Protein 5CYZ (pdb70)

GO terms:
  GO:0004674 protein serine/threonine kinase activity (F, IDA)
  GO:0004713 protein tyrosine kinase activity (F, IDA)
  GO:0000775 chromosome, centromeric region (C, IDA)
  GO:0000932 P-body (C, IDA)
  GO:0005634 nucleus (C, IDA)
  GO:0005794 Golgi apparatus (C, IDA)
  GO:0005816 spindle pole body (C, IDA)
  GO:0005886 plasma membrane (C, IDA)
  GO:0005934 cellular bud tip (C, IDA)
  GO:0005935 cellular bud neck (C, IDA)
  GO:0042274 ribosomal small subunit biogenesis (P, IDA)
  GO:0033551 monopolin complex (C, IDA)
  GO:0060628 regulation of ER to Golgi vesicle-mediated transport (P, IDA)
  GO:0002098 tRNA wobble uridine modification (P, IMP)
  GO:0004672 protein kinase activity (F, HDA)
  GO:0004674 protein serine/threonine kinase activity (F, IMP)
  GO:0005737 cytoplasm (C, HDA)
  GO:0005829 cytosol (C, HDA)
  GO:0005935 cellular bud neck (C, HDA)
  GO:0042273 ribosomal large subunit biogenesis (P, IMP)

Radius of gyration: 22.92 Å; Cα contacts (8 Å, |Δi|>4): 757; chains: 2; bounding box: 56×60×54 Å

InterPro domains:
  IPR000719 Protein kinase domain [PF00069] (10-231)
  IPR000719 Protein kinase domain [PS50011] (9-278)
  IPR000719 Protein kinase domain [SM00220] (9-288)
  IPR008271 Serine/threonine-protein kinase, active site [PS00108] (124-136)
  IPR011009 Protein kinase-like domain superfamily [SSF56112] (6-290)
  IPR017441 Protein kinase, ATP binding site [PS00107] (15-38)
  IPR050235 Casein kinase 1/Serine/threonine-protein kinase-like [PTHR11909] (13-409)

Foldseek 3Di:
DCFDDDPVWTFDADAADPQGGKTWTADPPPRAIKIKGKGFPPDPQHQPVVQLVLLCLLPPQFQRWHWPDWDDDVRITMTITADFAAFQVVVCVVLVQAFFLLQLLLVLLQVLSQLVSCVVSVKHQLAERRQWTQGPDVSRLHIHGDDSRVMFADPVPRHTDDWDADAQDYDLQLFDLCSLRRIDADSLGNQLSVLSVSLSNFPSGFPLPPDDDDPPVSSVSSSVNVPQQLLQRQFQAACLSSVSNVQSVDDRHGDPSVVNSVSSCLCVLCPDPPSQTPVNLLVVLVVVLVVLVVVVPPPVVSVSLVSCLVVVSRGQGTPPGRHHDDSVRSCSSVVSNPPDDDDDPSVVVVVVD/DDDDPVVVVLVVQQVVLQQPQQPDDDPLSDPVNVVPDDDCCCRQVNSQQADAVLQAGNCVVGSVSGVCVVPVPDDDDRPVPDDPDVDDDDDSVVRYDDD

Sequence (452 aa):
AMDLRVGRFRIGRIGSGSFGDIYHGTNLISGEEVAIRLESIRSRHPQLDYESRVYRYLSGGVGIPFIRWFGREGEYNAMVIDLLGPSLEDLFNYCHRRFSFKTVIMLALQMFCRIQYIHGRSFIHRDIPDNFLMGVGRRGSTVHVIDFGLSYRDFNTHRHIPYRENSLTGTARYASVNTHLGIEQSRRDDLESLGYVLIYFCKGSLPWQGLKATTKQKYDRIMEKLNVSVETLCSGLPLEFQEYMAYCNLKFDEPDYLFLARLFDLSILEYHNDHLFDWTMLRYTKAMVEKQRDLLIKSETFNILLAMKKFPTHFHYYNEDKHNPSPEEIQQTILNNNAASSLPEELLNALDKECLTRSNLKLQEKIFDRELNDIACDHCLCSTENRRDIKYSRLWFLFELEMSENWNENLRLSCYNYVYSAIDESWKMENILLKEQEHYEYFPIGQLLIPN

Organism: Saccharomyces cerevisiae (strain ATCC 204508 / S288c) (NCBI:txid559292)

Secondary structure (DSSP, 8-state):
----BS---EE---EE-SS-EEEEEE-TTT--EEEEEEEETT-SS--HHHHHHHHHHTTTSTTPPPEEEEEEETTEEEEEEE-EEEEHHHHHHHTTT---HHHHHHHHHHHHHHHHHHHHTT-------TTEEEESGGGTT-EEE---TT--B-TTT-PBPPP------S-GGG--HHHHTTPPP-HHHHHHHHHHHHHHHHHSS-TTTT---S---HHHHHH--TTS-HHHHTTTS-HHHHHHHHH----TT---HHHHHHH--------------HHHHHHHHHHHHHHHHHHH--HHHH---HHHHHSTTT--------S---TTT--HHHHHHH---S-HHHHHHHHT-/----HHHH--HHHHHHHHHH------TTTSHHHHHH-SSHHHHHTTGGG-BSSSSS-HIIIII---HHHH-TT-----GGGS---------GGGGB---

Solvent-accessible surface area: 21654 Å² total

Structure (mmCIF, N/CA/C/O backbone):
data_5CYZ
#
_entry.id   5CYZ
#
_cell.length_a   54.190
_cell.length_b   83.986
_cell.length_c   67.424
_cell.angle_alpha   90.00
_cell.angle_beta   108.53
_cell.angle_gamma   90.00
#
_symmetry.space_group_name_H-M   'P 1 21 1'
#
loop_
_entity.id
_entity.type
_entity.pdbx_description
1 polymer 'Casein kinase I homolog HRR25'
2 polymer 'Monopolin complex subunit MAM1'
3 non-polymer 'ZINC ION'
4 water water
#
loop_
_atom_site.group_PDB
_atom_site.id
_atom_site.type_symbol
_atom_site.label_atom_id
_atom_site.label_alt_id
_atom_site.label_comp_id
_atom_site.label_asym_id
_atom_site.label_entity_id
_atom_site.label_seq_id
_atom_site.pdbx_PDB_ins_code
_atom_site.Cartn_x
_atom_site.Cartn_y
_atom_site.Cartn_z
_atom_site.occupancy
_atom_site.B_iso_or_equiv
_atom_site.auth_seq_id
_atom_site.auth_comp_id
_atom_site.auth_asym_id
_atom_site.auth_atom_id
_atom_site.pdbx_PDB_model_num
ATOM 1 N N . ALA A 1 1 ? 144.838 -11.094 117.444 1.00 58.26 0 ALA A N 1
ATOM 2 C CA . ALA A 1 1 ? 144.631 -11.818 118.696 1.00 53.93 0 ALA A CA 1
ATOM 3 C C . ALA A 1 1 ? 143.985 -10.927 119.756 1.00 46.16 0 ALA A C 1
ATOM 4 O O . ALA A 1 1 ? 143.368 -11.420 120.705 1.00 49.10 0 ALA A O 1
ATOM 6 N N . MET A 1 2 ? 144.142 -9.616 119.589 1.00 44.05 1 MET A N 1
ATOM 7 C CA . MET A 1 2 ? 143.518 -8.638 120.470 1.00 41.23 1 MET A CA 1
ATOM 8 C C . MET A 1 2 ? 142.163 -8.221 119.915 1.00 39.14 1 MET A C 1
ATOM 9 O O . MET A 1 2 ? 141.472 -7.380 120.494 1.00 36.61 1 MET A O 1
ATOM 14 N N . ASP A 1 3 ? 141.790 -8.805 118.780 1.00 37.97 2 ASP A N 1
ATOM 15 C CA . ASP A 1 3 ? 140.508 -8.499 118.152 1.00 39.29 2 ASP A CA 1
ATOM 16 C C . ASP A 1 3 ? 139.599 -9.725 118.241 1.00 37.48 2 ASP A C 1
ATOM 17 O O . ASP A 1 3 ? 139.630 -10.597 117.375 1.00 37.81 2 ASP A O 1
ATOM 22 N N . LEU A 1 4 ? 138.808 -9.786 119.305 1.00 27.44 3 LEU A N 1
ATOM 23 C CA . LEU A 1 4 ? 137.924 -10.918 119.561 1.00 26.79 3 LEU A CA 1
ATOM 24 C C . LEU A 1 4 ? 136.475 -10.491 119.331 1.00 31.64 3 LEU A C 1
ATOM 25 O O . LEU A 1 4 ? 136.017 -9.480 119.872 1.00 32.57 3 LEU A O 1
ATOM 30 N N . ARG A 1 5 ? 135.757 -11.265 118.530 1.00 25.86 4 ARG A N 1
ATOM 31 C CA . ARG A 1 5 ? 134.437 -10.852 118.087 1.00 28.99 4 ARG A CA 1
ATOM 32 C C . ARG A 1 5 ? 133.361 -11.863 118.412 1.00 28.47 4 ARG A C 1
ATOM 33 O O . ARG A 1 5 ? 133.632 -13.051 118.597 1.00 27.36 4 ARG A O 1
ATOM 41 N N . VAL A 1 6 ? 132.135 -11.360 118.471 1.00 26.89 5 VAL A N 1
ATOM 42 C CA . VAL A 1 6 ? 130.948 -12.152 118.697 1.00 30.28 5 VAL A CA 1
ATOM 43 C C . VAL A 1 6 ? 129.939 -11.752 117.636 1.00 38.36 5 VAL A C 1
ATOM 44 O O . VAL A 1 6 ? 129.737 -10.551 117.391 1.00 28.46 5 VAL A O 1
ATOM 48 N N . GLY A 1 7 ? 129.333 -12.749 116.993 1.00 32.75 6 GLY A N 1
ATOM 49 C CA . GLY A 1 7 ? 128.300 -12.518 116.000 1.00 32.27 6 GLY A CA 1
ATOM 50 C C . GLY A 1 7 ? 128.823 -11.772 114.791 1.00 37.41 6 GLY A C 1
ATOM 51 O O . GLY A 1 7 ? 128.069 -11.094 114.094 1.00 45.73 6 GLY A O 1
ATOM 52 N N . ARG A 1 8 ? 130.130 -11.876 114.571 1.00 31.99 7 ARG A N 1
ATOM 53 C CA . ARG A 1 8 ? 130.833 -11.174 113.499 1.00 40.62 7 ARG A CA 1
ATOM 54 C C . ARG A 1 8 ? 130.678 -9.649 113.500 1.00 34.27 7 ARG A C 1
ATOM 55 O O . ARG A 1 8 ? 131.285 -8.970 112.686 1.00 42.50 7 ARG A O 1
ATOM 74 N N . PHE A 1 10 ? 130.301 -7.607 116.686 1.00 25.52 9 PHE A N 1
ATOM 75 C CA . PHE A 1 10 ? 130.634 -6.927 117.940 1.00 22.92 9 PHE A CA 1
ATOM 76 C C . PHE A 1 10 ? 132.026 -7.300 118.406 1.00 28.43 9 PHE A C 1
ATOM 77 O O . PHE A 1 10 ? 132.444 -8.444 118.266 1.00 27.04 9 PHE A O 1
ATOM 85 N N . ARG A 1 11 ? 132.741 -6.331 118.963 1.00 23.76 10 ARG A N 1
ATOM 86 C CA . ARG A 1 11 ? 134.098 -6.578 119.430 1.00 23.60 10 ARG A CA 1
ATOM 87 C C . ARG A 1 11 ? 134.148 -6.570 120.954 1.00 22.76 10 ARG A C 1
ATOM 88 O O . ARG A 1 11 ? 133.573 -5.695 121.594 1.00 22.63 10 ARG A O 1
ATOM 96 N N . ILE A 1 12 ? 134.815 -7.557 121.539 1.00 23.31 11 ILE A N 1
ATOM 97 C CA . ILE A 1 12 ? 134.882 -7.673 122.997 1.00 23.72 11 ILE A CA 1
ATOM 98 C C . ILE A 1 12 ? 135.938 -6.744 123.601 1.00 25.89 11 ILE A C 1
ATOM 99 O O . ILE A 1 12 ? 137.083 -6.736 123.172 1.00 23.70 11 ILE A O 1
ATOM 104 N N . GLY A 1 13 ? 135.534 -5.972 124.605 1.00 19.86 12 GLY A N 1
ATOM 105 C CA . GLY A 1 13 ? 136.453 -5.145 125.364 1.00 20.14 12 GLY A CA 1
ATOM 106 C C . GLY A 1 13 ? 136.549 -5.521 126.838 1.00 24.12 12 GLY A C 1
ATOM 107 O O . GLY A 1 13 ? 136.598 -6.700 127.199 1.00 25.99 12 GLY A O 1
ATOM 108 N N . ARG A 1 14 ? 136.577 -4.501 127.690 1.00 19.90 13 ARG A N 1
ATOM 109 C CA . ARG A 1 14 ? 136.794 -4.661 129.125 1.00 20.40 13 ARG A CA 1
ATOM 110 C C . ARG A 1 14 ? 135.733 -5.513 129.835 1.00 24.02 13 ARG A C 1
ATOM 111 O O . ARG A 1 14 ? 134.539 -5.313 129.643 1.00 21.85 13 ARG A O 1
ATOM 130 N N . ILE A 1 16 ? 133.306 -6.318 132.672 1.00 21.12 15 ILE A N 1
ATOM 131 C CA . ILE A 1 16 ? 132.618 -5.415 133.596 1.00 18.66 15 ILE A CA 1
ATOM 132 C C . ILE A 1 16 ? 131.851 -6.140 134.699 1.00 21.50 15 ILE A C 1
ATOM 133 O O . ILE A 1 16 ? 131.383 -5.525 135.646 1.00 25.60 15 ILE A O 1
ATOM 138 N N . GLY A 1 17 ? 131.763 -7.453 134.614 1.00 22.71 16 GLY A N 1
ATOM 139 C CA . GLY A 1 17 ? 131.128 -8.186 135.687 1.00 25.64 16 GLY A CA 1
ATOM 140 C C . GLY A 1 17 ? 131.282 -9.686 135.560 1.00 30.54 16 GLY A C 1
ATOM 141 O O . GLY A 1 17 ? 131.734 -10.201 134.532 1.00 24.15 16 GLY A O 1
ATOM 142 N N . SER A 1 18 ? 130.910 -10.390 136.622 1.00 41.84 17 SER A N 1
ATOM 143 C CA . SER A 1 18 ? 131.079 -11.839 136.679 1.00 51.08 17 SER A CA 1
ATOM 144 C C . SER A 1 18 ? 129.978 -12.462 137.509 1.00 57.15 17 SER A C 1
ATOM 145 O O . SER A 1 18 ? 129.930 -12.273 138.724 1.00 59.33 17 SER A O 1
ATOM 148 N N . GLY A 1 19 ? 129.086 -13.190 136.840 1.00 63.63 18 GLY A N 1
ATOM 149 C CA . GLY A 1 19 ? 127.975 -13.855 137.500 1.00 65.76 18 GLY A CA 1
ATOM 150 C C . GLY A 1 19 ? 128.151 -15.362 137.617 1.00 61.51 18 GLY A C 1
ATOM 151 O O . GLY A 1 19 ? 129.220 -15.907 137.314 1.00 65.43 18 GLY A O 1
ATOM 152 N N . SER A 1 20 ? 127.099 -16.041 138.065 1.00 68.08 19 SER A N 1
ATOM 153 C CA . SER A 1 20 ? 127.153 -17.489 138.233 1.00 64.96 19 SER A CA 1
ATOM 154 C C . SER A 1 20 ? 126.984 -18.182 136.882 1.00 51.76 19 SER A C 1
ATOM 155 O O . SER A 1 20 ? 127.366 -19.337 136.716 1.00 62.13 19 SER A O 1
ATOM 158 N N . PHE A 1 21 ? 126.419 -17.463 135.917 1.00 49.37 20 PHE A N 1
ATOM 159 C CA . PHE A 1 21 ? 126.327 -17.961 134.547 1.00 54.48 20 PHE A CA 1
ATOM 160 C C . PHE A 1 21 ? 127.666 -17.820 133.825 1.00 48.28 20 PHE A C 1
ATOM 161 O O . PHE A 1 21 ? 127.985 -18.596 132.929 1.00 52.64 20 PHE A O 1
ATOM 169 N N . GLY A 1 22 ? 128.442 -16.813 134.213 1.00 40.20 21 GLY A N 1
ATOM 170 C CA . GLY A 1 22 ? 129.668 -16.490 133.504 1.00 37.25 21 GLY A CA 1
ATOM 171 C C . GLY A 1 22 ? 129.967 -15.004 133.587 1.00 29.78 21 GLY A C 1
ATOM 172 O O . GLY A 1 22 ? 129.508 -14.335 134.508 1.00 35.47 21 GLY A O 1
ATOM 173 N N . ASP A 1 23 ? 130.726 -14.483 132.629 1.00 28.69 22 ASP A N 1
ATOM 174 C CA . ASP A 1 23 ? 131.242 -13.117 132.747 1.00 25.62 22 ASP A CA 1
ATOM 175 C C . ASP A 1 23 ? 130.548 -12.135 131.812 1.00 24.94 22 ASP A C 1
ATOM 176 O O . ASP A 1 23 ? 129.914 -12.526 130.837 1.00 21.14 22 ASP A O 1
ATOM 181 N N . ILE A 1 24 ? 130.695 -10.843 132.100 1.00 19.76 23 ILE A N 1
ATOM 182 C CA . ILE A 1 24 ? 130.048 -9.826 131.285 1.00 19.11 23 ILE A CA 1
ATOM 183 C C . ILE A 1 24 ? 131.124 -8.874 130.791 1.00 17.90 23 ILE A C 1
ATOM 184 O O . ILE A 1 24 ? 131.973 -8.463 131.568 1.00 18.62 23 ILE A O 1
ATOM 189 N N . TYR A 1 25 ? 131.103 -8.557 129.506 1.00 17.72 24 TYR A N 1
ATOM 190 C CA . TYR A 1 25 ? 132.107 -7.672 128.926 1.00 17.96 24 TYR A CA 1
ATOM 191 C C . TYR A 1 25 ? 131.485 -6.460 128.266 1.00 17.62 24 TYR A C 1
ATOM 192 O O . TYR A 1 25 ? 130.445 -6.550 127.632 1.00 19.10 24 TYR A O 1
ATOM 201 N N . HIS A 1 26 ? 132.165 -5.325 128.397 1.00 17.78 25 HIS A N 1
ATOM 202 C CA . HIS A 1 26 ? 131.900 -4.172 127.568 1.00 17.70 25 HIS A CA 1
ATOM 203 C C . HIS A 1 26 ? 132.243 -4.578 126.154 1.00 17.99 25 HIS A C 1
ATOM 204 O O . HIS A 1 26 ? 133.171 -5.353 125.950 1.00 22.86 25 HIS A O 1
ATOM 211 N N . GLY A 1 27 ? 131.495 -4.081 125.179 1.00 22.05 26 GLY A N 1
ATOM 212 C CA . GLY A 1 27 ? 131.833 -4.306 123.782 1.00 20.02 26 GLY A CA 1
ATOM 213 C C . GLY A 1 27 ? 131.368 -3.163 122.897 1.00 21.64 26 GLY A C 1
ATOM 214 O O . GLY A 1 27 ? 130.707 -2.233 123.363 1.00 20.53 26 GLY A O 1
ATOM 215 N N . THR A 1 28 ? 131.715 -3.227 121.616 1.00 19.93 27 THR A N 1
ATOM 216 C CA . THR A 1 28 ? 131.276 -2.216 120.665 1.00 27.69 27 THR A CA 1
ATOM 217 C C . THR A 1 28 ? 130.867 -2.847 119.347 1.00 21.34 27 THR A C 1
ATOM 218 O O . THR A 1 28 ? 131.459 -3.836 118.895 1.00 25.80 27 THR A O 1
ATOM 222 N N . ASN A 1 29 ? 129.834 -2.284 118.735 1.00 21.20 28 ASN A N 1
ATOM 223 C CA . ASN A 1 29 ? 129.482 -2.652 117.371 1.00 24.44 28 ASN A CA 1
ATOM 224 C C . ASN A 1 29 ? 130.603 -2.202 116.426 1.00 27.51 28 ASN A C 1
ATOM 225 O O . ASN A 1 29 ? 130.981 -1.032 116.423 1.00 27.69 28 ASN A O 1
ATOM 230 N N . LEU A 1 30 ? 131.125 -3.126 115.619 1.00 26.05 29 LEU A N 1
ATOM 231 C CA . LEU A 1 30 ? 132.292 -2.853 114.780 1.00 32.06 29 LEU A CA 1
ATOM 232 C C . LEU A 1 30 ? 132.037 -1.770 113.739 1.00 37.62 29 LEU A C 1
ATOM 233 O O . LEU A 1 30 ? 132.948 -1.035 113.367 1.00 38.47 29 LEU A O 1
ATOM 238 N N . ILE A 1 31 ? 130.798 -1.678 113.272 1.00 34.46 30 ILE A N 1
ATOM 239 C CA . ILE A 1 31 ? 130.451 -0.742 112.209 1.00 42.48 30 ILE A CA 1
ATOM 240 C C . ILE A 1 31 ? 130.040 0.633 112.738 1.00 42.41 30 ILE A C 1
ATOM 241 O O . ILE A 1 31 ? 130.500 1.658 112.243 1.00 44.35 30 ILE A O 1
ATOM 246 N N . SER A 1 32 ? 129.189 0.649 113.757 1.00 36.30 31 SER A N 1
ATOM 247 C CA . SER A 1 32 ? 128.600 1.889 114.250 1.00 34.57 31 SER A CA 1
ATOM 248 C C . SER A 1 32 ? 129.325 2.478 115.454 1.00 34.50 31 SER A C 1
ATOM 249 O O . SER A 1 32 ? 129.167 3.662 115.763 1.00 32.04 31 SER A O 1
ATOM 252 N N . GLY A 1 33 ? 130.107 1.654 116.145 1.00 26.03 32 GLY A N 1
ATOM 253 C CA . GLY A 1 33 ? 130.745 2.087 117.379 1.00 31.27 32 GLY A CA 1
ATOM 254 C C . GLY A 1 33 ? 129.788 2.099 118.563 1.00 27.32 32 GLY A C 1
ATOM 255 O O . GLY A 1 33 ? 130.137 2.530 119.672 1.00 26.38 32 GLY A O 1
ATOM 256 N N . GLU A 1 34 ? 128.566 1.634 118.347 1.00 22.93 33 GLU A N 1
ATOM 257 C CA . GLU A 1 34 ? 127.610 1.569 119.453 1.00 21.13 33 GLU A CA 1
ATOM 258 C C . GLU A 1 34 ? 128.096 0.640 120.557 1.00 21.33 33 GLU A C 1
ATOM 259 O O . GLU A 1 34 ? 128.609 -0.449 120.287 1.00 21.82 33 GLU A O 1
ATOM 265 N N . GLU A 1 35 ? 127.925 1.080 121.801 1.00 20.90 34 GLU A N 1
ATOM 266 C CA . GLU A 1 35 ? 128.362 0.320 122.959 1.00 19.79 34 GLU A CA 1
ATOM 267 C C . GLU A 1 35 ? 127.363 -0.765 123.335 1.00 19.58 34 GLU A C 1
ATOM 268 O O . GLU A 1 35 ? 126.160 -0.530 123.355 1.00 19.33 34 GLU A O 1
ATOM 274 N N . VAL A 1 36 ? 127.872 -1.947 123.644 1.00 19.24 35 VAL A N 1
ATOM 275 C CA . VAL A 1 36 ? 127.012 -3.065 124.052 1.00 18.74 35 VAL A CA 1
ATOM 276 C C . VAL A 1 36 ? 127.560 -3.746 125.290 1.00 18.62 35 VAL A C 1
ATOM 277 O O . VAL A 1 36 ? 128.698 -3.478 125.703 1.00 17.65 35 VAL A O 1
ATOM 281 N N . ALA A 1 37 ? 126.770 -4.657 125.866 1.00 16.68 36 ALA A N 1
ATOM 282 C CA . ALA A 1 37 ? 127.299 -5.570 126.876 1.00 19.13 36 ALA A CA 1
ATOM 283 C C . ALA A 1 37 ? 127.211 -6.984 126.321 1.00 21.60 36 ALA A C 1
ATOM 284 O O . ALA A 1 37 ? 126.230 -7.332 125.672 1.00 20.39 36 ALA A O 1
ATOM 286 N N . ILE A 1 38 ? 128.253 -7.774 126.543 1.00 17.24 37 ILE A N 1
ATOM 287 C CA . ILE A 1 38 ? 128.323 -9.129 125.982 1.00 17.77 37 ILE A CA 1
ATOM 288 C C . ILE A 1 38 ? 128.433 -10.109 127.120 1.00 20.29 37 ILE A C 1
ATOM 289 O O . ILE A 1 38 ? 129.382 -10.046 127.888 1.00 18.54 37 ILE A O 1
ATOM 294 N N . ARG A 1 39 ? 127.456 -11.012 127.227 1.00 17.08 38 ARG A N 1
ATOM 295 C CA . ARG A 1 39 ? 127.464 -12.021 128.269 1.00 18.26 38 ARG A CA 1
ATOM 296 C C . ARG A 1 39 ? 127.933 -13.332 127.653 1.00 20.57 38 ARG A C 1
ATOM 297 O O . ARG A 1 39 ? 127.440 -13.705 126.596 1.00 18.83 38 ARG A O 1
ATOM 305 N N . LEU A 1 40 ? 128.893 -13.988 128.305 1.00 18.48 39 LEU A N 1
ATOM 306 C CA . LEU A 1 40 ? 129.456 -15.252 127.829 1.00 19.26 39 LEU A CA 1
ATOM 307 C C . LEU A 1 40 ? 129.151 -16.374 128.805 1.00 25.61 39 LEU A C 1
ATOM 308 O O . LEU A 1 40 ? 129.367 -16.248 130.012 1.00 24.23 39 LEU A O 1
ATOM 313 N N . GLU A 1 41 ? 128.662 -17.490 128.279 1.00 21.40 40 GLU A N 1
ATOM 314 C CA . GLU A 1 41 ? 128.345 -18.624 129.123 1.00 20.69 40 GLU A CA 1
ATOM 315 C C . GLU A 1 41 ? 129.013 -19.864 128.532 1.00 21.75 40 GLU A C 1
ATOM 316 O O . GLU A 1 41 ? 128.779 -20.181 127.374 1.00 24.38 40 GLU A O 1
ATOM 322 N N . SER A 1 42 ? 129.864 -20.526 129.308 1.00 22.61 41 SER A N 1
ATOM 323 C CA . SER A 1 42 ? 130.540 -21.748 128.856 1.00 28.96 41 SER A CA 1
ATOM 324 C C . SER A 1 42 ? 129.515 -22.836 128.551 1.00 31.14 41 SER A C 1
ATOM 325 O O . SER A 1 42 ? 128.569 -22.997 129.310 1.00 24.17 41 SER A O 1
ATOM 328 N N . ILE A 1 43 ? 129.676 -23.579 127.453 1.00 27.72 42 ILE A N 1
ATOM 329 C CA . ILE A 1 43 ? 128.706 -24.643 127.179 1.00 34.25 42 ILE A CA 1
ATOM 330 C C . ILE A 1 43 ? 128.937 -25.813 128.118 1.00 33.62 42 ILE A C 1
ATOM 331 O O . ILE A 1 43 ? 128.173 -26.782 128.108 1.00 32.37 42 ILE A O 1
ATOM 336 N N . ARG A 1 44 ? 129.996 -25.730 128.917 1.00 27.06 43 ARG A N 1
ATOM 337 C CA . ARG A 1 44 ? 130.260 -26.749 129.926 1.00 34.32 43 ARG A CA 1
ATOM 338 C C . ARG A 1 44 ? 129.434 -26.551 131.201 1.00 27.86 43 ARG A C 1
ATOM 339 O O . ARG A 1 44 ? 129.432 -27.407 132.083 1.00 34.08 43 ARG A O 1
ATOM 347 N N . SER A 1 45 ? 128.723 -25.432 131.290 1.00 29.58 44 SER A N 1
ATOM 348 C CA . SER A 1 45 ? 127.907 -25.142 132.469 1.00 31.75 44 SER A CA 1
ATOM 349 C C . SER A 1 45 ? 126.840 -26.215 132.753 1.00 37.72 44 SER A C 1
ATOM 350 O O . SER A 1 45 ? 126.251 -26.779 131.828 1.00 34.79 44 SER A O 1
ATOM 353 N N . ARG A 1 46 ? 126.599 -26.495 134.033 1.00 34.50 45 ARG A N 1
ATOM 354 C CA . ARG A 1 46 ? 125.627 -27.514 134.429 1.00 35.90 45 ARG A CA 1
ATOM 355 C C . ARG A 1 46 ? 124.208 -26.968 134.419 1.00 27.61 45 ARG A C 1
ATOM 356 O O . ARG A 1 46 ? 123.242 -27.724 134.371 1.00 32.71 45 ARG A O 1
ATOM 364 N N . HIS A 1 47 ? 124.094 -25.649 134.491 1.00 27.02 46 HIS A N 1
ATOM 365 C CA . HIS A 1 47 ? 122.800 -24.989 134.501 1.00 33.75 46 HIS A CA 1
ATOM 366 C C . HIS A 1 47 ? 122.757 -23.871 133.460 1.00 34.41 46 HIS A C 1
ATOM 367 O O . HIS A 1 47 ? 122.684 -22.696 133.805 1.00 30.71 46 HIS A O 1
ATOM 374 N N . PRO A 1 48 ? 122.813 -24.235 132.169 1.00 28.56 47 PRO A N 1
ATOM 375 C CA . PRO A 1 48 ? 122.823 -23.196 131.132 1.00 25.33 47 PRO A CA 1
ATOM 376 C C . PRO A 1 48 ? 121.557 -22.364 131.168 1.00 23.92 47 PRO A C 1
ATOM 377 O O . PRO A 1 48 ? 120.466 -22.913 131.358 1.00 26.22 47 PRO A O 1
ATOM 381 N N . GLN A 1 49 ? 121.680 -21.057 130.996 1.00 21.47 48 GLN A N 1
ATOM 382 C CA . GLN A 1 49 ? 120.477 -20.246 131.039 1.00 26.40 48 GLN A CA 1
ATOM 383 C C . GLN A 1 49 ? 120.441 -19.150 129.983 1.00 24.52 48 GLN A C 1
ATOM 384 O O . GLN A 1 49 ? 119.380 -18.582 129.724 1.00 25.55 48 GLN A O 1
ATOM 390 N N . LEU A 1 50 ? 121.572 -18.865 129.344 1.00 21.12 49 LEU A N 1
ATOM 391 C CA . LEU A 1 50 ? 121.597 -17.732 128.417 1.00 18.85 49 LEU A CA 1
ATOM 392 C C . LEU A 1 50 ? 120.653 -17.909 127.209 1.00 19.14 49 LEU A C 1
ATOM 393 O O . LEU A 1 50 ? 120.015 -16.943 126.788 1.00 23.10 49 LEU A O 1
ATOM 398 N N . ASP A 1 51 ? 120.545 -19.126 126.666 1.00 19.31 50 ASP A N 1
ATOM 399 C CA . ASP A 1 51 ? 119.630 -19.376 125.540 1.00 19.57 50 ASP A CA 1
ATOM 400 C C . ASP A 1 51 ? 118.211 -19.031 125.996 1.00 24.70 50 ASP A C 1
ATOM 401 O O . ASP A 1 51 ? 117.538 -18.196 125.375 1.00 23.23 50 ASP A O 1
ATOM 406 N N . TYR A 1 52 ? 117.780 -19.630 127.107 1.00 20.68 51 TYR A N 1
ATOM 407 C CA . TYR A 1 52 ? 116.463 -19.312 127.679 1.00 23.47 51 TYR A CA 1
ATOM 408 C C . TYR A 1 52 ? 116.246 -17.810 127.906 1.00 20.35 51 TYR A C 1
ATOM 409 O O . TYR A 1 52 ? 115.205 -17.267 127.527 1.00 18.94 51 TYR A O 1
ATOM 418 N N . GLU A 1 53 ? 117.208 -17.143 128.541 1.00 19.57 52 GLU A N 1
ATOM 419 C CA . GLU A 1 53 ? 117.075 -15.703 128.799 1.00 20.79 52 GLU A CA 1
ATOM 420 C C . GLU A 1 53 ? 116.872 -14.916 127.524 1.00 17.31 52 GLU A C 1
ATOM 421 O O . GLU A 1 53 ? 116.049 -14.000 127.471 1.00 17.50 52 GLU A O 1
ATOM 427 N N . SER A 1 54 ? 117.632 -15.257 126.493 1.00 18.97 53 SER A N 1
ATOM 428 C CA . SER A 1 54 ? 117.596 -14.492 125.252 1.00 19.48 53 SER A CA 1
ATOM 429 C C . SER A 1 54 ? 116.205 -14.582 124.624 1.00 26.99 53 SER A C 1
ATOM 430 O O . SER A 1 54 ? 115.738 -13.636 124.002 1.00 25.52 53 SER A O 1
ATOM 433 N N . ARG A 1 55 ? 115.539 -15.717 124.803 1.00 18.19 54 ARG A N 1
ATOM 434 C CA . ARG A 1 55 ? 114.178 -15.878 124.271 1.00 18.61 54 ARG A CA 1
ATOM 435 C C . ARG A 1 55 ? 113.166 -15.097 125.092 1.00 18.35 54 ARG A C 1
ATOM 436 O O . ARG A 1 55 ? 112.193 -14.563 124.549 1.00 20.48 54 ARG A O 1
ATOM 444 N N . VAL A 1 56 ? 113.369 -15.047 126.405 1.00 18.44 55 VAL A N 1
ATOM 445 C CA . VAL A 1 56 ? 112.465 -14.267 127.243 1.00 17.92 55 VAL A CA 1
ATOM 446 C C . VAL A 1 56 ? 112.659 -12.770 126.979 1.00 21.88 55 VAL A C 1
ATOM 447 O O . VAL A 1 56 ? 111.687 -12.039 126.830 1.00 19.51 55 VAL A O 1
ATOM 451 N N . TYR A 1 57 ? 113.904 -12.324 126.895 1.00 19.41 56 TYR A N 1
ATOM 452 C CA . TYR A 1 57 ? 114.171 -10.941 126.510 1.00 20.27 56 TYR A CA 1
ATOM 453 C C . TYR A 1 57 ? 113.516 -10.582 125.178 1.00 21.66 56 TYR A C 1
ATOM 454 O O . TYR A 1 57 ? 112.894 -9.517 125.065 1.00 23.07 56 TYR A O 1
ATOM 463 N N . ARG A 1 58 ? 113.642 -11.463 124.176 1.00 18.03 57 ARG A N 1
ATOM 464 C CA . ARG A 1 58 ? 113.089 -11.157 122.858 1.00 18.14 57 ARG A CA 1
ATOM 465 C C . ARG A 1 58 ? 111.568 -11.117 122.934 1.00 22.29 57 ARG A C 1
ATOM 466 O O . ARG A 1 58 ? 110.918 -10.286 122.295 1.00 25.01 57 ARG A O 1
ATOM 474 N N . TYR A 1 59 ? 110.999 -12.009 123.728 1.00 20.70 58 TYR A N 1
ATOM 475 C CA . TYR A 1 59 ? 109.559 -12.029 123.907 1.00 19.11 58 TYR A CA 1
ATOM 476 C C . TYR A 1 59 ? 109.039 -10.739 124.566 1.00 20.92 58 TYR A C 1
ATOM 477 O O . TYR A 1 59 ? 107.947 -10.258 124.243 1.00 23.03 58 TYR A O 1
ATOM 486 N N . LEU A 1 60 ? 109.819 -10.199 125.500 1.00 18.39 59 LEU A N 1
ATOM 487 C CA . LEU A 1 60 ? 109.431 -9.013 126.268 1.00 18.35 59 LEU A CA 1
ATOM 488 C C . LEU A 1 60 ? 109.837 -7.713 125.599 1.00 24.84 59 LEU A C 1
ATOM 489 O O . LEU A 1 60 ? 109.653 -6.637 126.168 1.00 23.25 59 LEU A O 1
ATOM 494 N N . SER A 1 61 ? 110.410 -7.813 124.405 1.00 24.32 60 SER A N 1
ATOM 495 C CA . SER A 1 61 ? 111.041 -6.651 123.781 1.00 27.80 60 SER A CA 1
ATOM 496 C C . SER A 1 61 ? 110.017 -5.543 123.541 1.00 27.99 60 SER A C 1
ATOM 497 O O . SER A 1 61 ? 108.867 -5.811 123.208 1.00 29.91 60 SER A O 1
ATOM 500 N N . GLY A 1 62 ? 110.436 -4.297 123.708 1.00 42.83 61 GLY A N 1
ATOM 501 C CA . GLY A 1 62 ? 109.539 -3.183 123.462 1.00 42.51 61 GLY A CA 1
ATOM 502 C C . GLY A 1 62 ? 108.970 -2.575 124.729 1.00 41.60 61 GLY A C 1
ATOM 503 O O . GLY A 1 62 ? 108.482 -1.451 124.711 1.00 38.80 61 GLY A O 1
ATOM 504 N N . GLY A 1 63 ? 109.014 -3.320 125.829 1.00 29.71 62 GLY A N 1
ATOM 505 C CA . GLY A 1 63 ? 108.623 -2.765 127.111 1.00 23.46 62 GLY A CA 1
ATOM 506 C C . GLY A 1 63 ? 109.665 -1.748 127.536 1.00 25.19 62 GLY A C 1
ATOM 507 O O . GLY A 1 63 ? 110.858 -1.939 127.288 1.00 24.37 62 GLY A O 1
ATOM 508 N N . 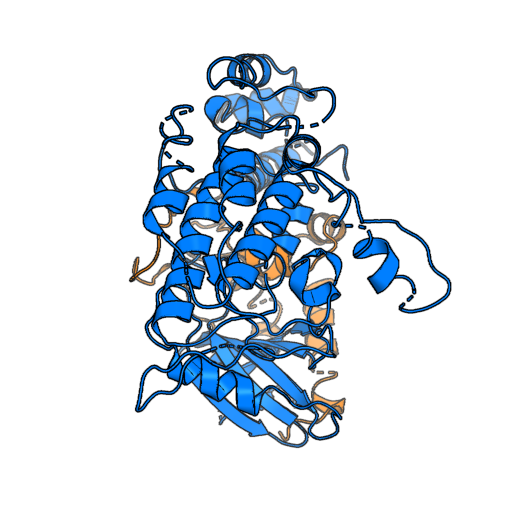VAL A 1 64 ? 109.206 -0.669 128.165 1.00 23.82 63 VAL A N 1
ATOM 509 C CA . VAL A 1 64 ? 110.091 0.331 128.735 1.00 24.35 63 VAL A CA 1
ATOM 510 C C . VAL A 1 64 ? 111.045 -0.341 129.718 1.00 21.82 63 VAL A C 1
ATOM 511 O O . VAL A 1 64 ? 110.606 -1.100 130.596 1.00 20.73 63 VAL A O 1
ATOM 515 N N . GLY A 1 65 ? 112.340 -0.091 129.556 1.00 20.53 64 GLY A N 1
ATOM 516 C CA . GLY A 1 65 ? 113.317 -0.596 130.506 1.00 22.69 64 GLY A CA 1
ATOM 517 C C . GLY A 1 65 ? 113.646 -2.072 130.361 1.00 27.78 64 GLY A C 1
ATOM 518 O O . GLY A 1 65 ? 114.289 -2.660 131.235 1.00 21.06 64 GLY A O 1
ATOM 519 N N . ILE A 1 66 ? 113.195 -2.680 129.267 1.00 23.48 65 ILE A N 1
ATOM 520 C CA . ILE A 1 66 ? 113.594 -4.045 128.942 1.00 20.51 65 ILE A CA 1
ATOM 521 C C . ILE A 1 66 ? 114.745 -3.961 127.962 1.00 25.23 65 ILE A C 1
ATOM 522 O O . ILE A 1 66 ? 114.599 -3.357 126.901 1.00 22.30 65 ILE A O 1
ATOM 527 N N . PRO A 1 67 ? 115.905 -4.530 128.325 1.00 22.98 66 PRO A N 1
ATOM 528 C CA . PRO A 1 67 ? 117.076 -4.461 127.448 1.00 28.47 66 PRO A CA 1
ATOM 529 C C . PRO A 1 67 ? 116.792 -5.121 126.114 1.00 21.55 66 PRO A C 1
ATOM 530 O O . PRO A 1 67 ? 116.124 -6.157 126.041 1.00 22.35 66 PRO A O 1
ATOM 534 N N . PHE A 1 68 ? 117.281 -4.499 125.052 1.00 22.23 67 PHE A N 1
ATOM 535 C CA . PHE A 1 68 ? 117.093 -5.046 123.718 1.00 26.45 67 PHE A CA 1
ATOM 536 C C . PHE A 1 68 ? 118.197 -6.047 123.391 1.00 25.74 67 PHE A C 1
ATOM 537 O O . PHE A 1 68 ? 119.375 -5.727 123.508 1.00 24.55 67 PHE A O 1
ATOM 545 N N . ILE A 1 69 ? 117.814 -7.252 122.984 1.00 22.36 68 ILE A N 1
ATOM 546 C CA . ILE A 1 69 ? 118.770 -8.264 122.533 1.00 24.71 68 ILE A CA 1
ATOM 547 C C . ILE A 1 69 ? 119.222 -7.973 121.126 1.00 30.15 68 ILE A C 1
ATOM 548 O O . ILE A 1 69 ? 118.389 -7.856 120.233 1.00 31.11 68 ILE A O 1
ATOM 553 N N . ARG A 1 70 ? 120.533 -7.882 120.918 1.00 21.56 69 ARG A N 1
ATOM 554 C CA . ARG A 1 70 ? 121.074 -7.631 119.590 1.00 21.76 69 ARG A CA 1
ATOM 555 C C . ARG A 1 70 ? 121.456 -8.934 118.908 1.00 23.29 69 ARG A C 1
ATOM 556 O O . ARG A 1 70 ? 121.384 -9.041 117.681 1.00 25.85 69 ARG A O 1
ATOM 564 N N . TRP A 1 71 ? 121.873 -9.918 119.703 1.00 26.01 70 TRP A N 1
ATOM 565 C CA . TRP A 1 71 ? 122.388 -11.172 119.154 1.00 28.16 70 TRP A CA 1
ATOM 566 C C . TRP A 1 71 ? 122.455 -12.269 120.213 1.00 25.26 70 TRP A C 1
ATOM 567 O O . TRP A 1 71 ? 122.695 -11.995 121.385 1.00 25.57 70 TRP A O 1
ATOM 578 N N . PHE A 1 72 ? 122.226 -13.510 119.796 1.00 20.98 71 PHE A N 1
ATOM 579 C CA . PHE A 1 72 ? 122.547 -14.648 120.635 1.00 19.15 71 PHE A CA 1
ATOM 580 C C . PHE A 1 72 ? 122.998 -15.801 119.757 1.00 24.72 71 PHE A C 1
ATOM 581 O O . PHE A 1 72 ? 122.399 -16.060 118.715 1.00 23.61 71 PHE A O 1
ATOM 589 N N . GLY A 1 73 ? 124.037 -16.501 120.192 1.00 20.77 72 GLY A N 1
ATOM 590 C CA . GLY A 1 73 ? 124.457 -17.714 119.503 1.00 21.39 72 GLY A CA 1
ATOM 591 C C . GLY A 1 73 ? 125.754 -18.257 120.068 1.00 26.10 72 GLY A C 1
ATOM 592 O O . GLY A 1 73 ? 126.285 -17.737 121.039 1.00 25.88 72 GLY A O 1
ATOM 593 N N . ARG A 1 74 ? 126.248 -19.328 119.464 1.00 27.51 73 ARG A N 1
ATOM 594 C CA . ARG A 1 74 ? 127.512 -19.935 119.869 1.00 28.48 73 ARG A CA 1
ATOM 595 C C . ARG A 1 74 ? 128.702 -19.194 119.292 1.00 33.63 73 ARG A C 1
ATOM 596 O O . ARG A 1 74 ? 128.688 -18.801 118.126 1.00 33.80 73 ARG A O 1
ATOM 604 N N . GLU A 1 75 ? 12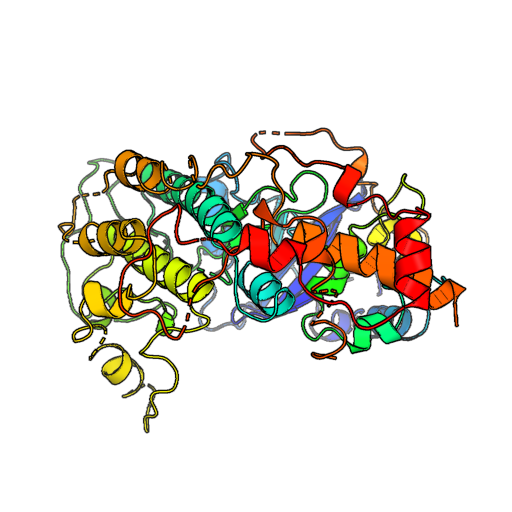9.734 -19.023 120.116 1.00 31.80 74 GLU A N 1
ATOM 605 C CA . GLU A 1 75 ? 131.034 -18.523 119.680 1.00 30.38 74 GLU A CA 1
ATOM 606 C C . GLU A 1 75 ? 132.094 -19.350 120.387 1.00 30.41 74 GLU A C 1
ATOM 607 O O . GLU A 1 75 ? 132.266 -19.223 121.598 1.00 26.41 74 GLU A O 1
ATOM 613 N N . GLY A 1 76 ? 132.780 -20.211 119.642 1.00 35.11 75 GLY A N 1
ATOM 614 C CA . GLY A 1 76 ? 133.765 -21.102 120.230 1.00 39.63 75 GLY A CA 1
ATOM 615 C C . GLY A 1 76 ? 133.138 -21.979 121.297 1.00 31.00 75 GLY A C 1
ATOM 616 O O . GLY A 1 76 ? 132.130 -22.625 121.057 1.00 38.14 75 GLY A O 1
ATOM 617 N N . GLU A 1 77 ? 133.725 -21.979 122.488 1.00 37.38 76 GLU A N 1
ATOM 618 C CA . GLU A 1 77 ? 133.205 -22.797 123.574 1.00 47.78 76 GLU A CA 1
ATOM 619 C C . GLU A 1 77 ? 132.183 -22.050 124.430 1.00 43.31 76 GLU A C 1
ATOM 620 O O . GLU A 1 77 ? 131.825 -22.512 125.511 1.00 34.05 76 GLU A O 1
ATOM 626 N N . TYR A 1 78 ? 131.715 -20.896 123.960 1.00 25.07 77 TYR A N 1
ATOM 627 C CA . TYR A 1 78 ? 130.732 -20.166 124.730 1.00 23.09 77 TYR A CA 1
ATOM 628 C C . TYR A 1 78 ? 129.423 -20.035 124.001 1.00 24.14 77 TYR A C 1
ATOM 629 O O . TYR A 1 78 ? 129.372 -20.148 122.781 1.00 29.44 77 TYR A O 1
ATOM 638 N N . ASN A 1 79 ? 128.375 -19.749 124.761 1.00 22.53 78 ASN A N 1
ATOM 639 C CA . ASN A 1 79 ? 127.209 -19.078 124.220 1.00 21.08 78 ASN A CA 1
ATOM 640 C C . ASN A 1 79 ? 127.331 -17.603 124.575 1.00 20.99 78 ASN A C 1
ATOM 641 O O . ASN A 1 79 ? 127.720 -17.276 125.694 1.00 21.08 78 ASN A O 1
ATOM 646 N N . ALA A 1 80 ? 127.008 -16.733 123.622 1.00 20.09 79 ALA A N 1
ATOM 647 C CA . ALA A 1 80 ? 127.144 -15.286 123.800 1.00 19.13 79 ALA A CA 1
ATOM 648 C C . ALA A 1 80 ? 125.807 -14.592 123.574 1.00 23.23 79 ALA A C 1
ATOM 649 O O . ALA A 1 80 ? 125.113 -14.898 122.614 1.00 23.75 79 ALA A O 1
ATOM 651 N N . MET A 1 81 ? 125.469 -13.650 124.456 1.00 20.21 80 MET A N 1
ATOM 652 C CA . MET A 1 81 ? 124.251 -12.854 124.341 1.00 17.41 80 MET A CA 1
ATOM 653 C C . MET A 1 81 ? 124.661 -11.383 124.374 1.00 18.52 80 MET A C 1
ATOM 654 O O . MET A 1 81 ? 125.302 -10.947 125.332 1.00 21.65 80 MET A O 1
ATOM 659 N N . VAL A 1 82 ? 124.310 -10.647 123.327 1.00 20.18 81 VAL A N 1
ATOM 660 C CA . VAL A 1 82 ? 124.687 -9.234 123.215 1.00 20.20 81 VAL A CA 1
ATOM 661 C C . VAL A 1 82 ? 123.463 -8.382 123.458 1.00 21.46 81 VAL A C 1
ATOM 662 O O . VAL A 1 82 ? 122.433 -8.559 122.803 1.00 19.81 81 VAL A O 1
ATOM 666 N N . ILE A 1 83 ? 123.565 -7.483 124.428 1.00 20.99 82 ILE A N 1
ATOM 667 C CA . ILE A 1 83 ? 122.467 -6.569 124.734 1.00 23.93 82 ILE A CA 1
ATOM 668 C C . ILE A 1 83 ? 122.974 -5.156 124.891 1.00 20.56 82 ILE A C 1
ATOM 669 O O . ILE A 1 83 ? 124.190 -4.918 124.901 1.00 19.98 82 ILE A O 1
ATOM 674 N N . ASP A 1 84 ? 122.023 -4.223 125.012 1.00 24.65 83 ASP A N 1
ATOM 675 C CA . ASP A 1 84 ? 122.286 -2.831 125.391 1.00 28.76 83 ASP A CA 1
ATOM 676 C C . ASP A 1 84 ? 123.319 -2.735 126.495 1.00 18.65 83 ASP A C 1
ATOM 677 O O . ASP A 1 84 ? 123.263 -3.502 127.464 1.00 25.62 83 ASP A O 1
ATOM 682 N N . LEU A 1 85 ? 124.273 -1.819 126.364 1.00 18.97 84 LEU A N 1
ATOM 683 C CA . LEU A 1 85 ? 125.138 -1.552 127.501 1.00 19.51 84 LEU A CA 1
ATOM 684 C C . LEU A 1 85 ? 124.310 -0.802 128.537 1.00 21.18 84 LEU A C 1
ATOM 685 O O . LEU A 1 85 ? 123.656 0.189 128.215 1.00 19.02 84 LEU A O 1
ATOM 690 N N . LEU A 1 86 ? 124.322 -1.294 129.764 1.00 17.38 85 LEU A N 1
ATOM 691 C CA . LEU A 1 86 ? 123.662 -0.629 130.876 1.00 16.69 85 LEU A CA 1
ATOM 692 C C . LEU A 1 86 ? 124.690 -0.097 131.878 1.00 21.33 85 LEU A C 1
ATOM 693 O O . LEU A 1 86 ? 125.876 -0.459 131.827 1.00 18.46 85 LEU A O 1
ATOM 698 N N . GLY A 1 87 ? 124.227 0.751 132.796 1.00 17.74 86 GLY A N 1
ATOM 699 C CA . GLY A 1 87 ? 125.080 1.266 133.848 1.00 17.08 86 GLY A CA 1
ATOM 700 C C . GLY A 1 87 ? 125.107 0.338 135.052 1.00 20.82 86 GLY A C 1
ATOM 701 O O . GLY A 1 87 ? 124.813 -0.854 134.936 1.00 20.64 86 GLY A O 1
ATOM 702 N N . PRO A 1 88 ? 125.449 0.886 136.228 1.00 20.81 87 PRO A N 1
ATOM 703 C CA . PRO A 1 88 ? 125.539 0.082 137.452 1.00 20.10 87 PRO A CA 1
ATOM 704 C C . PRO A 1 88 ? 124.166 -0.366 137.915 1.00 21.78 87 PRO A C 1
ATOM 705 O O . PRO A 1 88 ? 123.162 0.246 137.546 1.00 17.60 87 PRO A O 1
ATOM 709 N N . SER A 1 89 ? 124.135 -1.442 138.699 1.00 19.35 88 SER A N 1
ATOM 710 C CA . SER A 1 89 ? 122.897 -1.921 139.303 1.00 16.52 88 SER A CA 1
ATOM 711 C C . SER A 1 89 ? 122.540 -1.059 140.504 1.00 17.94 88 SER A C 1
ATOM 712 O O . SER A 1 89 ? 123.369 -0.291 140.980 1.00 15.72 88 SER A O 1
ATOM 715 N N . LEU A 1 90 ? 121.326 -1.223 141.018 1.00 17.42 89 LEU A N 1
ATOM 716 C CA . LEU A 1 90 ? 120.916 -0.500 142.220 1.00 18.64 89 LEU A CA 1
ATOM 717 C C . LEU A 1 90 ? 121.698 -0.964 143.446 1.00 20.94 89 LEU A C 1
ATOM 718 O O . LEU A 1 90 ? 121.882 -0.198 144.384 1.00 18.96 89 LEU A O 1
ATOM 723 N N . GLU A 1 91 ? 122.169 -2.212 143.454 1.00 18.60 90 GLU A N 1
ATOM 724 C CA . GLU A 1 91 ? 123.035 -2.612 144.559 1.00 17.40 90 GLU A CA 1
ATOM 725 C C . GLU A 1 91 ? 124.369 -1.858 144.438 1.00 21.03 90 GLU A C 1
ATOM 726 O O . GLU A 1 91 ? 124.915 -1.391 145.445 1.00 21.06 90 GLU A O 1
ATOM 732 N N . ASP A 1 92 ? 124.900 -1.742 143.220 1.00 18.41 91 ASP A N 1
ATOM 733 C CA . ASP A 1 92 ? 126.139 -0.974 143.018 1.00 18.25 91 ASP A CA 1
ATOM 734 C C . ASP A 1 92 ? 125.955 0.468 143.540 1.00 15.56 91 ASP A C 1
ATOM 735 O O . ASP A 1 92 ? 126.795 0.992 144.277 1.00 17.49 91 ASP A O 1
ATOM 740 N N . LEU A 1 93 ? 124.870 1.110 143.125 1.00 14.93 92 LEU A N 1
ATOM 741 C CA . LEU A 1 93 ? 124.646 2.513 143.495 1.00 18.78 92 LEU A CA 1
ATOM 742 C C . LEU A 1 93 ? 124.347 2.649 144.976 1.00 17.44 92 LEU A C 1
ATOM 743 O O . LEU A 1 93 ? 124.625 3.681 145.589 1.00 18.89 92 LEU A O 1
ATOM 748 N N . PHE A 1 94 ? 123.766 1.596 145.549 1.00 19.82 93 PHE A N 1
ATOM 749 C CA . PHE A 1 94 ? 123.532 1.542 146.994 1.00 19.85 93 PHE A CA 1
ATOM 750 C C . PHE A 1 94 ? 124.873 1.619 147.727 1.00 22.85 93 PHE A C 1
ATOM 751 O O . PHE A 1 94 ? 125.038 2.352 148.709 1.00 21.38 93 PHE A O 1
ATOM 759 N N . ASN A 1 95 ? 125.847 0.860 147.240 1.00 20.85 94 ASN A N 1
ATOM 760 C CA . ASN A 1 95 ? 127.183 0.912 147.825 1.00 18.11 94 ASN A CA 1
ATOM 761 C C . ASN A 1 95 ? 127.827 2.282 147.604 1.00 20.01 94 ASN A C 1
ATOM 762 O O . ASN A 1 95 ? 128.487 2.826 148.496 1.00 23.29 94 ASN A O 1
ATOM 767 N N . TYR A 1 96 ? 127.632 2.832 146.411 1.00 18.46 95 TYR A N 1
ATOM 768 C CA . TYR A 1 96 ? 128.157 4.170 146.092 1.00 22.77 95 TYR A CA 1
ATOM 769 C C . TYR A 1 96 ? 127.687 5.213 147.114 1.00 26.17 95 TYR A C 1
ATOM 770 O O . TYR A 1 96 ? 128.440 6.104 147.511 1.00 23.73 95 TYR A O 1
ATOM 779 N N . CYS A 1 97 ? 126.437 5.069 147.547 1.00 18.06 96 CYS A N 1
ATOM 780 C CA . CYS A 1 97 ? 125.790 6.008 148.457 1.00 20.48 96 CYS A CA 1
ATOM 781 C C . CYS A 1 97 ? 125.949 5.586 149.912 1.00 25.69 96 CYS A C 1
ATOM 782 O O . CYS A 1 97 ? 125.230 6.069 150.787 1.00 25.39 96 CYS A O 1
ATOM 785 N N . HIS A 1 98 ? 126.884 4.669 150.137 1.00 23.32 97 HIS A N 1
ATOM 786 C CA . HIS A 1 98 ? 127.167 4.077 151.445 1.00 23.64 97 HIS A CA 1
ATOM 787 C C . HIS A 1 98 ? 125.936 3.473 152.117 1.00 25.82 97 HIS A C 1
ATOM 788 O O . HIS A 1 98 ? 125.732 3.607 153.330 1.00 26.44 97 HIS A O 1
ATOM 795 N N . ARG A 1 99 ? 125.149 2.785 151.296 1.00 21.45 98 ARG A N 1
ATOM 796 C CA . ARG A 1 99 ? 124.132 1.836 151.737 1.00 25.37 98 ARG A CA 1
ATOM 797 C C . ARG A 1 99 ? 122.996 2.465 152.554 1.00 26.59 98 ARG A C 1
ATOM 798 O O . ARG A 1 99 ? 122.467 1.858 153.480 1.00 23.86 98 ARG A O 1
ATOM 806 N N . ARG A 1 100 ? 122.609 3.677 152.168 1.00 28.33 99 ARG A N 1
ATOM 807 C CA . ARG A 1 100 ? 121.317 4.257 152.549 1.00 26.24 99 ARG A CA 1
ATOM 808 C C . ARG A 1 100 ? 120.835 5.094 151.373 1.00 27.10 99 ARG A C 1
ATOM 809 O O . ARG A 1 100 ? 121.617 5.851 150.795 1.00 24.75 99 ARG A O 1
ATOM 817 N N . PHE A 1 101 ? 119.564 4.957 151.006 1.00 24.44 100 PHE A N 1
ATOM 818 C CA . PHE A 1 101 ? 118.965 5.828 150.007 1.00 22.93 100 PHE A CA 1
ATOM 819 C C . PHE A 1 101 ? 117.994 6.774 150.712 1.00 25.88 100 PHE A C 1
ATOM 820 O O . PHE A 1 101 ? 117.324 6.379 151.671 1.00 21.47 100 PHE A O 1
ATOM 828 N N . SER A 1 102 ? 117.905 8.007 150.228 1.00 20.97 101 SER A N 1
ATOM 829 C CA . SER A 1 102 ? 116.894 8.962 150.700 1.00 21.68 101 SER A CA 1
ATOM 830 C C . SER A 1 102 ? 115.471 8.492 150.348 1.00 20.77 101 SER A C 1
ATOM 831 O O . SER A 1 102 ? 115.292 7.661 149.470 1.00 22.77 101 SER A O 1
ATOM 834 N N . PHE A 1 103 ? 114.459 9.039 151.013 1.00 21.72 102 PHE A N 1
ATOM 835 C CA . PHE A 1 103 ? 113.083 8.710 150.642 1.00 22.39 102 PHE A CA 1
ATOM 836 C C . PHE A 1 103 ? 112.759 9.129 149.211 1.00 18.64 102 PHE A C 1
ATOM 837 O O . PHE A 1 103 ? 112.012 8.441 148.516 1.00 23.69 102 PHE A O 1
ATOM 845 N N . LYS A 1 104 ? 113.323 10.244 148.758 1.00 19.04 103 LYS A N 1
ATOM 846 C CA . LYS A 1 104 ? 113.025 10.726 147.405 1.00 19.85 103 LYS A CA 1
ATOM 847 C C . LYS A 1 104 ? 113.526 9.712 146.380 1.00 19.74 103 LYS A C 1
ATOM 848 O O . LYS A 1 104 ? 112.837 9.368 145.423 1.00 19.16 103 LYS A O 1
ATOM 854 N N . THR A 1 105 ? 114.734 9.227 146.591 1.00 19.32 104 THR A N 1
ATOM 855 C CA . THR A 1 105 ? 115.295 8.246 145.670 1.00 18.24 104 THR A CA 1
ATOM 856 C C . THR A 1 105 ? 114.565 6.902 145.745 1.00 20.53 104 THR A C 1
ATOM 857 O O . THR A 1 105 ? 114.288 6.282 144.719 1.00 18.42 104 THR A O 1
ATOM 861 N N . VAL A 1 106 ? 114.211 6.472 146.948 1.00 16.83 105 VAL A N 1
ATOM 862 C CA . VAL A 1 106 ? 113.465 5.225 147.093 1.00 17.48 105 VAL A CA 1
ATOM 863 C C . VAL A 1 106 ? 112.119 5.313 146.382 1.00 19.01 105 VAL A C 1
ATOM 864 O O . VAL A 1 106 ? 111.678 4.355 145.741 1.00 20.71 105 VAL A O 1
ATOM 868 N N . ILE A 1 107 ? 111.471 6.469 146.473 1.00 16.35 106 ILE A N 1
ATOM 869 C CA . ILE A 1 107 ? 110.180 6.645 145.814 1.00 18.79 106 ILE A CA 1
ATOM 870 C C . ILE A 1 107 ? 110.336 6.666 144.302 1.00 21.65 106 ILE A C 1
ATOM 871 O O . ILE A 1 107 ? 109.563 6.030 143.592 1.00 19.61 106 ILE A O 1
ATOM 876 N N . MET A 1 108 ? 111.337 7.407 143.819 1.00 16.75 107 MET A N 1
ATOM 877 C CA . MET A 1 108 ? 111.628 7.480 142.389 1.00 15.27 107 MET A CA 1
ATOM 878 C C . MET A 1 108 ? 111.860 6.082 141.833 1.00 20.64 107 MET A C 1
ATOM 879 O O . MET A 1 108 ? 111.330 5.720 140.781 1.00 18.84 107 MET A O 1
ATOM 884 N N . LEU A 1 109 ? 112.649 5.294 142.554 1.00 16.87 108 LEU A N 1
ATOM 885 C CA . LEU A 1 109 ? 112.944 3.940 142.121 1.00 15.29 108 LEU A CA 1
ATOM 886 C C . LEU A 1 109 ? 111.709 3.031 142.168 1.00 20.34 108 LEU A C 1
ATOM 887 O O . LEU A 1 109 ? 111.478 2.242 141.258 1.00 18.32 108 LEU A O 1
ATOM 892 N N . ALA A 1 110 ? 110.960 3.117 143.259 1.00 19.59 109 ALA A N 1
ATOM 893 C CA . ALA A 1 110 ? 109.750 2.302 143.441 1.00 17.25 109 ALA A CA 1
ATOM 894 C C . ALA A 1 110 ? 108.805 2.471 142.264 1.00 20.68 109 ALA A C 1
ATOM 895 O O . ALA A 1 110 ? 108.327 1.486 141.689 1.00 19.57 109 ALA A O 1
ATOM 897 N N . LEU A 1 111 ? 108.580 3.719 141.862 1.00 20.18 110 LEU A N 1
ATOM 898 C CA . LEU A 1 111 ? 107.617 3.992 140.805 1.00 20.91 110 LEU A CA 1
ATOM 899 C C . LEU A 1 111 ? 108.042 3.344 139.484 1.00 26.08 110 LEU A C 1
ATOM 900 O O . LEU A 1 111 ? 107.212 2.768 138.774 1.00 22.21 110 LEU A O 1
ATOM 905 N N . GLN A 1 112 ? 109.333 3.387 139.174 1.00 17.29 111 GLN A N 1
ATOM 906 C CA . GLN A 1 112 ? 109.792 2.781 137.926 1.00 15.79 111 GLN A CA 1
ATOM 907 C C . GLN A 1 112 ? 109.768 1.260 138.031 1.00 20.74 111 GLN A C 1
ATOM 908 O O . GLN A 1 112 ? 109.371 0.570 137.092 1.00 20.64 111 GLN A O 1
ATOM 914 N N . MET A 1 113 ? 110.188 0.751 139.182 1.00 18.84 112 MET A N 1
ATOM 915 C CA . MET A 1 113 ? 110.205 -0.691 139.406 1.00 19.59 112 MET A CA 1
ATOM 916 C C . MET A 1 113 ? 108.797 -1.285 139.336 1.00 24.58 112 MET A C 1
ATOM 917 O O . MET A 1 113 ? 108.618 -2.398 138.822 1.00 20.11 112 MET A O 1
ATOM 922 N N . PHE A 1 114 ? 107.798 -0.543 139.814 1.00 22.59 113 PHE A N 1
ATOM 923 C CA . PHE A 1 114 ? 106.406 -0.971 139.679 1.00 23.36 113 PHE A CA 1
ATOM 924 C C . PHE A 1 114 ? 106.043 -1.158 138.218 1.00 23.89 113 PHE A C 1
ATOM 925 O O . PHE A 1 114 ? 105.429 -2.168 137.847 1.00 20.41 113 PHE A O 1
ATOM 933 N N . CYS A 1 115 ? 106.403 -0.177 137.391 1.00 18.75 114 CYS A N 1
ATOM 934 C CA . CYS A 1 115 ? 106.047 -0.221 135.973 1.00 19.27 114 CYS A CA 1
ATOM 935 C C . CYS A 1 115 ? 106.700 -1.415 135.273 1.00 16.40 114 CYS A C 1
ATOM 936 O O . CYS A 1 115 ? 106.076 -2.047 134.430 1.00 18.08 114 CYS A O 1
ATOM 939 N N . ARG A 1 116 ? 107.949 -1.708 135.623 1.00 13.88 115 ARG A N 1
ATOM 940 C CA . ARG A 1 116 ? 108.661 -2.838 135.015 1.00 12.38 115 ARG A CA 1
ATOM 941 C C . ARG A 1 116 ? 107.982 -4.164 135.331 1.00 16.55 115 ARG A C 1
ATOM 942 O O . ARG A 1 116 ? 107.801 -5.017 134.456 1.00 20.06 115 ARG A O 1
ATOM 950 N N . ILE A 1 117 ? 107.675 -4.355 136.607 1.00 17.62 116 ILE A N 1
ATOM 951 C CA . ILE A 1 117 ? 107.026 -5.574 137.044 1.00 15.88 116 ILE A CA 1
ATOM 952 C C . ILE A 1 117 ? 105.619 -5.670 136.442 1.00 16.41 116 ILE A C 1
ATOM 953 O O . ILE A 1 117 ? 105.197 -6.749 135.982 1.00 20.47 116 ILE A O 1
ATOM 958 N N . GLN A 1 118 ? 104.902 -4.554 136.406 1.00 16.35 117 GLN A N 1
ATOM 959 C CA . GLN A 1 118 ? 103.564 -4.559 135.804 1.00 18.27 117 GLN A CA 1
ATOM 960 C C . GLN A 1 118 ? 103.617 -4.959 134.341 1.00 23.25 117 GLN A C 1
ATOM 961 O O . GLN A 1 118 ? 102.754 -5.710 133.857 1.00 20.75 117 GLN A O 1
ATOM 967 N N . TYR A 1 119 ? 104.638 -4.465 133.647 1.00 16.46 118 TYR A N 1
ATOM 968 C CA . TYR A 1 119 ? 104.815 -4.774 132.242 1.00 17.39 118 TYR A CA 1
ATOM 969 C C . TYR A 1 119 ? 105.088 -6.272 132.063 1.00 18.61 118 TYR A C 1
ATOM 970 O O . TYR A 1 119 ? 104.469 -6.926 131.220 1.00 17.65 118 TYR A O 1
ATOM 979 N N . ILE A 1 120 ? 106.026 -6.802 132.850 1.00 17.31 119 ILE A N 1
ATOM 980 C CA . ILE A 1 120 ? 106.405 -8.213 132.741 1.00 18.42 119 ILE A CA 1
ATOM 981 C C . ILE A 1 120 ? 105.173 -9.092 132.993 1.00 18.95 119 ILE A C 1
ATOM 982 O O . ILE A 1 120 ? 104.875 -10.010 132.226 1.00 18.01 119 ILE A O 1
ATOM 987 N N . HIS A 1 121 ? 104.431 -8.777 134.050 1.00 17.38 120 HIS A N 1
ATOM 988 C CA . HIS A 1 121 ? 103.213 -9.531 134.366 1.00 21.75 120 HIS A CA 1
ATOM 989 C C . HIS A 1 121 ? 102.182 -9.493 133.232 1.00 22.15 120 HIS A C 1
ATOM 990 O O . HIS A 1 121 ? 101.505 -10.483 132.965 1.00 19.80 120 HIS A O 1
ATOM 997 N N . GLY A 1 122 ? 102.073 -8.345 132.569 1.00 19.31 121 GLY A N 1
ATOM 998 C CA . GLY A 1 122 ? 101.108 -8.146 131.502 1.00 22.69 121 GLY A CA 1
ATOM 999 C C . GLY A 1 122 ? 101.477 -8.960 130.283 1.00 23.52 121 GLY A C 1
ATOM 1000 O O . GLY A 1 122 ? 100.640 -9.197 129.405 1.00 24.71 121 GLY A O 1
ATOM 1001 N N . ARG A 1 123 ? 102.729 -9.407 130.242 1.00 18.65 122 ARG A N 1
ATOM 1002 C CA . ARG A 1 123 ? 103.197 -10.302 129.187 1.00 16.52 122 ARG A CA 1
ATOM 1003 C C . ARG A 1 123 ? 103.143 -11.767 129.641 1.00 20.19 122 ARG A C 1
ATOM 1004 O O . ARG A 1 123 ? 103.742 -12.626 129.007 1.00 25.11 122 ARG A O 1
ATOM 1012 N N . SER A 1 124 ? 102.460 -12.021 130.758 1.00 25.28 123 SER A N 1
ATOM 1013 C CA . SER A 1 124 ? 102.225 -13.388 131.277 1.00 22.52 123 SER A CA 1
ATOM 1014 C C . SER A 1 124 ? 103.432 -14.030 131.974 1.00 24.74 123 SER A C 1
ATOM 1015 O O . SER A 1 124 ? 103.398 -15.219 132.281 1.00 23.22 123 SER A O 1
ATOM 1018 N N . PHE A 1 125 ? 104.478 -13.249 132.247 1.00 18.12 124 PHE A N 1
ATOM 1019 C CA . PHE A 1 125 ? 105.653 -13.737 132.991 1.00 17.73 124 PHE A CA 1
ATOM 1020 C C . PHE A 1 125 ? 105.686 -13.257 134.453 1.00 19.92 124 PHE A C 1
ATOM 1021 O O . PHE A 1 125 ? 105.187 -12.172 134.766 1.00 20.11 124 PHE A O 1
ATOM 1029 N N . ILE A 1 126 ? 106.258 -14.073 135.344 1.00 19.53 125 ILE A N 1
ATOM 1030 C CA . ILE A 1 126 ? 106.704 -13.567 136.634 1.00 23.32 125 ILE A CA 1
ATOM 1031 C C . ILE A 1 126 ? 108.226 -13.654 136.636 1.00 22.97 125 ILE A C 1
ATOM 1032 O O . ILE A 1 126 ? 108.791 -14.539 136.000 1.00 18.23 125 ILE A O 1
ATOM 1037 N N . HIS A 1 127 ? 108.886 -12.726 137.319 1.00 19.25 126 HIS A N 1
ATOM 1038 C CA . HIS A 1 127 ? 110.351 -12.638 137.265 1.00 19.86 126 HIS A CA 1
ATOM 1039 C C . HIS A 1 127 ? 111.033 -13.675 138.166 1.00 18.56 126 HIS A C 1
ATOM 1040 O O . HIS A 1 127 ? 111.953 -14.390 137.730 1.00 19.94 126 HIS A O 1
ATOM 1047 N N . ARG A 1 128 ? 110.574 -13.729 139.424 1.00 20.37 127 ARG A N 1
ATOM 1048 C CA . ARG A 1 128 ? 110.978 -14.698 140.450 1.00 17.91 127 ARG A CA 1
ATOM 1049 C C . ARG A 1 128 ? 112.401 -14.530 140.987 1.00 25.67 127 ARG A C 1
ATOM 1050 O O . ARG A 1 128 ? 112.909 -15.404 141.691 1.00 26.02 127 ARG A O 1
ATOM 1058 N N . ASP A 1 129 ? 113.048 -13.418 140.683 1.00 20.08 128 ASP A N 1
ATOM 1059 C CA . ASP A 1 129 ? 114.400 -13.183 141.208 1.00 22.06 128 ASP A CA 1
ATOM 1060 C C . ASP A 1 129 ? 114.569 -11.681 141.433 1.00 24.54 128 ASP A C 1
ATOM 1061 O O . ASP A 1 129 ? 115.544 -11.084 141.000 1.00 25.87 128 ASP A O 1
ATOM 1066 N N . ILE A 1 130 ? 113.590 -11.080 142.107 1.00 23.37 129 ILE A N 1
ATOM 1067 C CA . ILE A 1 130 ? 113.621 -9.643 142.380 1.00 23.53 129 ILE A CA 1
ATOM 1068 C C . ILE A 1 130 ? 114.669 -9.309 143.441 1.00 26.00 129 ILE A C 1
ATOM 1069 O O . ILE A 1 130 ? 114.592 -9.781 144.571 1.00 27.48 129 ILE A O 1
ATOM 1085 N N . PRO A 1 132 ? 118.046 -6.018 144.229 1.00 20.95 131 PRO A N 1
ATOM 1086 C CA . PRO A 1 132 ? 118.650 -4.763 143.741 1.00 22.31 131 PRO A CA 1
ATOM 1087 C C . PRO A 1 132 ? 119.627 -4.976 142.578 1.00 19.01 131 PRO A C 1
ATOM 1088 O O . PRO A 1 132 ? 119.790 -4.103 141.721 1.00 21.21 131 PRO A O 1
ATOM 1092 N N . ASP A 1 133 ? 120.266 -6.137 142.558 1.00 20.72 132 ASP A N 1
ATOM 1093 C CA . ASP A 1 133 ? 121.270 -6.475 141.556 1.00 16.93 132 ASP A CA 1
ATOM 1094 C C . ASP A 1 133 ? 120.701 -6.631 140.145 1.00 20.86 132 ASP A C 1
ATOM 1095 O O . ASP A 1 133 ? 121.431 -6.569 139.154 1.00 19.79 132 ASP A O 1
ATOM 1100 N N . ASN A 1 134 ? 119.395 -6.851 140.058 1.00 18.08 133 ASN A N 1
ATOM 1101 C CA . ASN A 1 134 ? 118.747 -7.103 138.770 1.00 14.53 133 ASN A CA 1
ATOM 1102 C C . ASN A 1 134 ? 117.995 -5.897 138.221 1.00 18.56 133 ASN A C 1
ATOM 1103 O O . ASN A 1 134 ? 117.211 -6.033 137.289 1.00 19.20 133 ASN A O 1
ATOM 1108 N N . PHE A 1 135 ? 118.257 -4.723 138.801 1.00 16.23 134 PHE A N 1
ATOM 1109 C CA . PHE A 1 135 ? 117.743 -3.459 138.290 1.00 18.98 134 PHE A CA 1
ATOM 1110 C C . PHE A 1 135 ? 118.935 -2.555 138.030 1.00 15.44 134 PHE A C 1
ATOM 1111 O O . PHE A 1 135 ? 119.758 -2.358 138.926 1.00 19.01 134 PHE A O 1
ATOM 1119 N N . LEU A 1 136 ? 119.053 -2.067 136.802 1.00 15.67 135 LEU A N 1
ATOM 1120 C CA . LEU A 1 136 ? 120.233 -1.286 136.395 1.00 16.80 135 LEU A CA 1
ATOM 1121 C C . LEU A 1 136 ? 119.808 0.013 135.746 1.00 15.96 135 LEU A C 1
ATOM 1122 O O . LEU A 1 136 ? 118.858 0.033 134.973 1.00 19.01 135 LEU A O 1
ATOM 1127 N N . MET A 1 137 ? 120.547 1.086 136.024 1.00 16.30 136 MET A N 1
ATOM 1128 C CA . MET A 1 137 ? 120.320 2.348 135.329 1.00 19.91 136 MET A CA 1
ATOM 1129 C C . MET A 1 137 ? 120.880 2.212 133.915 1.00 19.86 136 MET A C 1
ATOM 1130 O O . MET A 1 137 ? 121.750 1.394 133.674 1.00 17.39 136 MET A O 1
ATOM 1135 N N . GLY A 1 138 ? 120.405 3.017 132.973 1.00 15.06 137 GLY A N 1
ATOM 1136 C CA . GLY A 1 138 ? 120.984 2.983 131.633 1.00 17.87 137 GLY A CA 1
ATOM 1137 C C . GLY A 1 138 ? 122.270 3.803 131.592 1.00 17.31 137 GLY A C 1
ATOM 1138 O O . GLY A 1 138 ? 122.722 4.303 132.622 1.00 20.05 137 GLY A O 1
ATOM 1139 N N . VAL A 1 139 ? 122.863 3.939 130.411 1.00 14.77 138 VAL A N 1
ATOM 1140 C CA . VAL A 1 139 ? 123.964 4.892 130.242 1.00 16.01 138 VAL A CA 1
ATOM 1141 C C . VAL A 1 139 ? 123.546 6.010 129.295 1.00 16.97 138 VAL A C 1
ATOM 1142 O O . VAL A 1 139 ? 122.495 5.940 128.653 1.00 19.08 138 VAL A O 1
ATOM 1146 N N . GLY A 1 140 ? 124.373 7.044 129.199 1.00 16.31 139 GLY A N 1
ATOM 1147 C CA . GLY A 1 140 ? 124.027 8.179 128.367 1.00 21.03 139 GLY A CA 1
ATOM 1148 C C . GLY A 1 140 ? 122.689 8.750 128.805 1.00 16.72 139 GLY A C 1
ATOM 1149 O O . GLY A 1 140 ? 122.381 8.798 129.996 1.00 17.07 139 GLY A O 1
ATOM 1150 N N . ARG A 1 141 ? 121.894 9.175 127.833 1.00 17.15 140 ARG A N 1
ATOM 1151 C CA . ARG A 1 141 ? 120.587 9.756 128.123 1.00 20.89 140 ARG A CA 1
ATOM 1152 C C . ARG A 1 141 ? 119.548 8.690 128.518 1.00 17.47 140 ARG A C 1
ATOM 1153 O O . ARG A 1 141 ? 118.376 9.010 128.755 1.00 18.86 140 ARG A O 1
ATOM 1161 N N . ARG A 1 142 ? 119.972 7.429 128.618 1.00 16.26 141 ARG A N 1
ATOM 1162 C CA . ARG A 1 142 ? 119.109 6.430 129.227 1.00 14.92 141 ARG A CA 1
ATOM 1163 C C . ARG A 1 142 ? 119.381 6.309 130.718 1.00 16.44 141 ARG A C 1
ATOM 1164 O O . ARG A 1 142 ? 118.821 5.444 131.399 1.00 17.26 141 ARG A O 1
ATOM 1172 N N . GLY A 1 143 ? 120.254 7.176 131.221 1.00 16.75 142 GLY A N 1
ATOM 1173 C CA . GLY A 1 143 ? 120.711 7.088 132.597 1.00 15.89 142 GLY A CA 1
ATOM 1174 C C . GLY A 1 143 ? 119.699 7.386 133.688 1.00 18.67 142 GLY A C 1
ATOM 1175 O O . GLY A 1 143 ? 119.977 7.113 134.854 1.00 18.38 142 GLY A O 1
ATOM 1176 N N . SER A 1 144 ? 118.550 7.960 133.328 1.00 14.44 143 SER A N 1
ATOM 1177 C CA . SER A 1 144 ? 117.476 8.189 134.297 1.00 17.73 143 SER A CA 1
ATOM 1178 C C . SER A 1 144 ? 116.524 7.009 134.398 1.00 19.71 143 SER A C 1
ATOM 1179 O O . SER A 1 144 ? 115.636 7.004 135.241 1.00 17.60 143 SER A O 1
ATOM 1182 N N . THR A 1 145 ? 116.721 6.011 133.543 1.00 15.58 144 THR A N 1
ATOM 1183 C CA . THR A 1 145 ? 115.731 4.938 133.390 1.00 16.44 144 THR A CA 1
ATOM 1184 C C . THR A 1 145 ? 116.203 3.636 134.051 1.00 21.00 144 THR A C 1
ATOM 1185 O O . THR A 1 145 ? 117.292 3.152 133.771 1.00 16.96 144 THR A O 1
ATOM 1189 N N . VAL A 1 146 ? 115.379 3.097 134.947 1.00 16.08 145 VAL A N 1
ATOM 1190 C CA . VAL A 1 146 ? 115.615 1.777 135.547 1.00 14.81 145 VAL A CA 1
ATOM 1191 C C . VAL A 1 146 ? 115.300 0.677 134.549 1.00 13.03 145 VAL A C 1
ATOM 1192 O O . VAL A 1 146 ? 114.218 0.664 133.973 1.00 17.89 145 VAL A O 1
ATOM 1196 N N . HIS A 1 147 ? 116.238 -0.253 134.367 1.00 14.81 146 HIS A N 1
ATOM 1197 C CA . HIS A 1 147 ? 116.039 -1.426 133.512 1.00 15.00 146 HIS A CA 1
ATOM 1198 C C . HIS A 1 147 ? 115.985 -2.679 134.385 1.00 17.55 146 HIS A C 1
ATOM 1199 O O . HIS A 1 147 ? 116.584 -2.705 135.458 1.00 17.46 146 HIS A O 1
ATOM 1206 N N . VAL A 1 148 ? 115.307 -3.723 133.915 1.00 15.92 147 VAL A N 1
ATOM 1207 C CA . VAL A 1 148 ? 115.308 -4.981 134.654 1.00 17.17 147 VAL A CA 1
ATOM 1208 C C . VAL A 1 148 ? 116.052 -6.032 133.828 1.00 19.68 147 VAL A C 1
ATOM 1209 O O . VAL A 1 148 ? 115.927 -6.067 132.594 1.00 21.16 147 VAL A O 1
ATOM 1213 N N . ILE A 1 149 ? 116.874 -6.836 134.503 1.00 14.98 148 ILE A N 1
ATOM 1214 C CA . ILE A 1 149 ? 117.640 -7.911 133.857 1.00 17.50 148 ILE A CA 1
ATOM 1215 C C . ILE A 1 149 ? 117.448 -9.246 134.570 1.00 18.91 148 ILE A C 1
ATOM 1216 O O . ILE A 1 149 ? 116.754 -9.324 135.586 1.00 19.65 148 ILE A O 1
ATOM 1221 N N . ASP A 1 150 ? 118.111 -10.272 134.026 1.00 19.42 149 ASP A N 1
ATOM 1222 C CA . ASP A 1 150 ? 118.221 -11.617 134.596 1.00 24.13 149 ASP A CA 1
ATOM 1223 C C . ASP A 1 150 ? 116.888 -12.350 134.639 1.00 22.43 149 ASP A C 1
ATOM 1224 O O . ASP A 1 150 ? 116.249 -12.448 135.686 1.00 21.69 149 ASP A O 1
ATOM 1229 N N . PHE A 1 151 ? 116.502 -12.897 133.500 1.00 23.36 150 PHE A N 1
ATOM 1230 C CA . PHE A 1 151 ? 115.235 -13.621 133.400 1.00 19.98 150 PHE A CA 1
ATOM 1231 C C . PHE A 1 151 ? 115.445 -15.123 133.482 1.00 22.66 150 PHE A C 1
ATOM 1232 O O . PHE A 1 151 ? 114.575 -15.909 133.084 1.00 20.68 150 PHE A O 1
ATOM 1240 N N . GLY A 1 152 ? 116.598 -15.514 134.022 1.00 18.37 151 GLY A N 1
ATOM 1241 C CA . GLY A 1 152 ? 116.940 -16.930 134.102 1.00 17.86 151 GLY A CA 1
ATOM 1242 C C . GLY A 1 152 ? 115.949 -17.777 134.898 1.00 23.66 151 GLY A C 1
ATOM 1243 O O . GLY A 1 152 ? 115.766 -18.964 134.613 1.00 22.26 151 GLY A O 1
ATOM 1244 N N . LEU A 1 153 ? 115.326 -17.184 135.915 1.00 18.32 152 LEU A N 1
ATOM 1245 C CA . LEU A 1 153 ? 114.355 -17.914 136.736 1.00 23.63 152 LEU A CA 1
ATOM 1246 C C . LEU A 1 153 ? 112.905 -17.549 136.400 1.00 24.91 152 LEU A C 1
ATOM 1247 O O . LEU A 1 153 ? 111.967 -18.053 137.026 1.00 20.87 152 LEU A O 1
ATOM 1252 N N . SER A 1 154 ? 112.721 -16.667 135.420 1.00 18.49 153 SER A N 1
ATOM 1253 C CA . SER A 1 154 ? 111.376 -16.213 135.067 1.00 15.65 153 SER A CA 1
ATOM 1254 C C . SER A 1 154 ? 110.575 -17.381 134.482 1.00 19.79 153 SER A C 1
ATOM 1255 O O . SER A 1 154 ? 111.142 -18.335 133.949 1.00 22.77 153 SER A O 1
ATOM 1280 N N . TYR A 1 157 ? 103.085 -17.429 134.144 1.00 20.70 156 TYR A N 1
ATOM 1281 C CA . TYR A 1 157 ? 102.160 -17.764 135.221 1.00 22.48 156 TYR A CA 1
ATOM 1282 C C . TYR A 1 157 ? 100.757 -18.049 134.696 1.00 28.53 156 TYR A C 1
ATOM 1283 O O . TYR A 1 157 ? 99.841 -18.323 135.474 1.00 25.95 156 TYR A O 1
ATOM 1292 N N . ARG A 1 158 ? 100.581 -17.988 133.381 1.00 26.89 157 ARG A N 1
ATOM 1293 C CA . ARG A 1 158 ? 99.274 -18.295 132.812 1.00 26.18 157 ARG A CA 1
ATOM 1294 C C . ARG A 1 158 ? 99.397 -18.860 131.403 1.00 29.90 157 ARG A C 1
ATOM 1295 O O . ARG A 1 158 ? 100.318 -18.504 130.656 1.00 30.85 157 ARG A O 1
ATOM 1303 N N . ASP A 1 159 ? 98.468 -19.753 131.062 1.00 25.77 158 ASP A N 1
ATOM 1304 C CA . ASP A 1 159 ? 98.460 -20.438 129.772 1.00 28.95 158 ASP A CA 1
ATOM 1305 C C . ASP A 1 159 ? 98.029 -19.479 128.674 1.00 42.53 158 ASP A C 1
ATOM 1306 O O . ASP A 1 159 ? 97.031 -18.779 128.826 1.00 35.13 158 ASP A O 1
ATOM 1311 N N . PHE A 1 160 ? 98.753 -19.465 127.559 1.00 32.48 159 PHE A N 1
ATOM 1312 C CA . PHE A 1 160 ? 98.437 -18.538 126.474 1.00 38.30 159 PHE A CA 1
ATOM 1313 C C . PHE A 1 160 ? 97.022 -18.746 125.915 1.00 43.20 159 PHE A C 1
ATOM 1314 O O . PHE A 1 160 ? 96.248 -17.794 125.798 1.00 40.30 159 PHE A O 1
ATOM 1322 N N . ASN A 1 161 ? 96.689 -19.987 125.576 1.00 35.28 160 ASN A N 1
ATOM 1323 C CA . ASN A 1 161 ? 95.416 -20.278 124.923 1.00 46.48 160 ASN A CA 1
ATOM 1324 C C . ASN A 1 161 ? 94.198 -19.949 125.785 1.00 59.58 160 ASN A C 1
ATOM 1325 O O . ASN A 1 161 ? 93.214 -19.401 125.291 1.00 58.53 160 ASN A O 1
ATOM 1330 N N . THR A 1 162 ? 94.273 -20.270 127.072 1.00 57.50 161 THR A N 1
ATOM 1331 C CA . THR A 1 162 ? 93.116 -20.169 127.956 1.00 52.64 161 THR A CA 1
ATOM 1332 C C . THR A 1 162 ? 93.189 -19.019 128.956 1.00 54.77 161 THR A C 1
ATOM 1333 O O . THR A 1 162 ? 92.191 -18.670 129.579 1.00 61.70 161 THR A O 1
ATOM 1337 N N . HIS A 1 163 ? 94.378 -18.451 129.116 1.00 41.40 162 HIS A N 1
ATOM 1338 C CA . HIS A 1 163 ? 94.673 -17.502 130.191 1.00 34.11 162 HIS A CA 1
ATOM 1339 C C . HIS A 1 163 ? 94.419 -18.106 131.571 1.00 39.60 162 HIS A C 1
ATOM 1340 O O . HIS A 1 163 ? 94.291 -17.388 132.561 1.00 36.72 162 HIS A O 1
ATOM 1347 N N . ARG A 1 164 ? 94.363 -19.431 131.644 1.00 34.36 163 ARG A N 1
ATOM 1348 C CA . ARG A 1 164 ? 94.239 -20.084 132.933 1.00 28.10 163 ARG A CA 1
ATOM 1349 C C . ARG A 1 164 ? 95.527 -19.899 133.728 1.00 24.54 163 ARG A C 1
ATOM 1350 O O . ARG A 1 164 ? 96.614 -20.191 133.236 1.00 25.64 163 ARG A O 1
ATOM 1358 N N . HIS A 1 165 ? 95.387 -19.420 134.959 1.00 29.77 164 HIS A N 1
ATOM 1359 C CA . HIS A 1 165 ? 96.510 -19.252 135.871 1.00 28.01 164 HIS A CA 1
ATOM 1360 C C . HIS A 1 165 ? 97.137 -20.616 136.173 1.00 24.15 164 HIS A C 1
ATOM 1361 O O . HIS A 1 165 ? 96.422 -21.632 136.237 1.00 26.86 164 HIS A O 1
ATOM 1368 N N . ILE A 1 166 ? 98.452 -20.656 136.371 1.00 23.40 165 ILE A N 1
ATOM 1369 C CA . ILE A 1 166 ? 99.102 -21.914 136.767 1.00 25.98 165 ILE A CA 1
ATOM 1370 C C . ILE A 1 166 ? 98.483 -22.427 138.059 1.00 30.93 165 ILE A C 1
ATOM 1371 O O . ILE A 1 166 ? 98.079 -21.638 138.916 1.00 29.11 165 ILE A O 1
ATOM 1376 N N . PRO A 1 167 ? 98.405 -23.754 138.204 1.00 32.63 166 PRO A N 1
ATOM 1377 C CA . PRO A 1 167 ? 97.773 -24.321 139.402 1.00 37.47 166 PRO A CA 1
ATOM 1378 C C . PRO A 1 167 ? 98.574 -24.056 140.679 1.00 29.39 166 PRO A C 1
ATOM 1379 O O . PRO A 1 167 ? 99.782 -23.899 140.638 1.00 30.54 166 PRO A O 1
ATOM 1383 N N . TYR A 1 168 ? 97.878 -23.981 141.802 1.00 34.87 167 TYR A N 1
ATOM 1384 C CA . TYR A 1 168 ? 98.520 -23.857 143.097 1.00 37.24 167 TYR A CA 1
ATOM 1385 C C . TYR A 1 168 ? 99.220 -25.172 143.399 1.00 40.80 167 TYR A C 1
ATOM 1386 O O . TYR A 1 168 ? 98.599 -26.228 143.387 1.00 42.06 167 TYR A O 1
ATOM 1395 N N . ARG A 1 169 ? 100.519 -25.096 143.648 1.00 38.51 168 ARG A N 1
ATOM 1396 C CA . ARG A 1 169 ? 101.344 -26.277 143.857 1.00 49.52 168 ARG A CA 1
ATOM 1397 C C . ARG A 1 169 ? 102.290 -26.031 145.007 1.00 51.81 168 ARG A C 1
ATOM 1398 O O . ARG A 1 169 ? 102.654 -24.884 145.275 1.00 44.08 168 ARG A O 1
ATOM 1406 N N . GLU A 1 170 ? 102.722 -27.104 145.658 1.00 47.77 169 GLU A N 1
ATOM 1407 C CA . GLU A 1 170 ? 103.635 -26.984 146.785 1.00 57.56 169 GLU A CA 1
ATOM 1408 C C . GLU A 1 170 ? 104.899 -2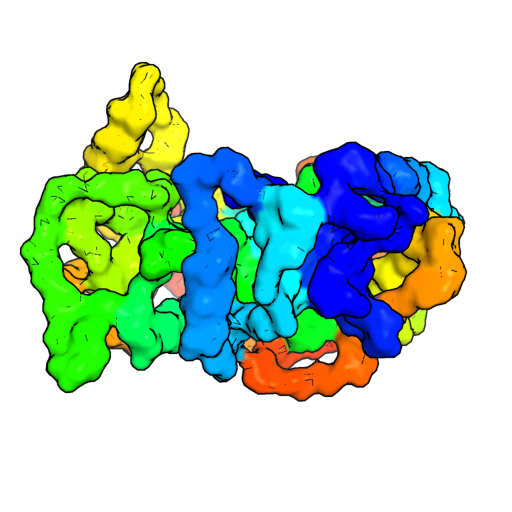7.810 146.558 1.00 67.15 169 GLU A C 1
ATOM 1409 O O . GLU A 1 170 ? 105.140 -28.293 145.451 1.00 74.18 169 GLU A O 1
ATOM 1415 N N . ASN A 1 171 ? 105.706 -27.944 147.609 1.00 74.99 170 ASN A N 1
ATOM 1416 C CA . ASN A 1 171 ? 106.986 -28.656 147.560 1.00 79.15 170 ASN A CA 1
ATOM 1417 C C . ASN A 1 171 ? 108.001 -28.056 146.580 1.00 82.04 170 ASN A C 1
ATOM 1418 O O . ASN A 1 171 ? 108.972 -28.718 146.212 1.00 85.98 170 ASN A O 1
ATOM 1434 N N . SER A 1 173 ? 111.085 -25.732 145.244 1.00 87.14 172 SER A N 1
ATOM 1435 C CA . SER A 1 173 ? 112.361 -25.351 145.837 1.00 80.77 172 SER A CA 1
ATOM 1436 C C . SER A 1 173 ? 112.604 -23.841 145.752 1.00 82.54 172 SER A C 1
ATOM 1437 O O . SER A 1 173 ? 112.148 -23.179 144.817 1.00 82.87 172 SER A O 1
ATOM 1440 N N . LEU A 1 174 ? 113.321 -23.305 146.738 1.00 82.61 173 LEU A N 1
ATOM 1441 C CA . LEU A 1 174 ? 113.682 -21.886 146.757 1.00 80.80 173 LEU A CA 1
ATOM 1442 C C . LEU A 1 174 ? 114.812 -21.632 145.767 1.00 77.33 173 LEU A C 1
ATOM 1443 O O . LEU A 1 174 ? 115.965 -21.987 146.022 1.00 86.12 173 LEU A O 1
ATOM 1448 N N . THR A 1 175 ? 114.480 -21.005 144.644 1.00 68.82 174 THR A N 1
ATOM 1449 C CA . THR A 1 175 ? 115.407 -20.940 143.521 1.00 69.00 174 THR A CA 1
ATOM 1450 C C . THR A 1 175 ? 116.106 -19.572 143.378 1.00 69.50 174 THR A C 1
ATOM 1451 O O . THR A 1 175 ? 117.180 -19.486 142.775 1.00 63.88 174 THR A O 1
ATOM 1455 N N . GLY A 1 176 ? 115.524 -18.521 143.958 1.00 63.52 175 GLY A N 1
ATOM 1456 C CA . GLY A 1 176 ? 116.102 -17.185 143.886 1.00 61.55 175 GLY A CA 1
ATOM 1457 C C . GLY A 1 176 ? 117.073 -16.836 145.010 1.00 65.17 175 GLY A C 1
ATOM 1458 O O . GLY A 1 176 ? 117.731 -17.712 145.578 1.00 63.38 175 GLY A O 1
ATOM 1459 N N . THR A 1 177 ? 117.176 -15.544 145.317 1.00 57.06 176 THR A N 1
ATOM 1460 C CA . THR A 1 177 ? 117.993 -15.078 146.438 1.00 51.98 176 THR A CA 1
ATOM 1461 C C . THR A 1 177 ? 117.166 -15.122 147.717 1.00 54.38 176 THR A C 1
ATOM 1462 O O . THR A 1 177 ? 116.028 -14.649 147.736 1.00 63.87 176 THR A O 1
ATOM 1466 N N . ALA A 1 178 ? 117.736 -15.678 148.784 1.00 41.06 177 ALA A N 1
ATOM 1467 C CA . ALA A 1 178 ? 116.985 -15.879 150.019 1.00 36.36 177 ALA A CA 1
ATOM 1468 C C . ALA A 1 178 ? 116.629 -14.562 150.703 1.00 29.98 177 ALA A C 1
ATOM 1469 O O . ALA A 1 178 ? 115.539 -14.429 151.259 1.00 31.75 177 ALA A O 1
ATOM 1471 N N . ARG A 1 179 ? 117.528 -13.585 150.649 1.00 29.14 178 ARG A N 1
ATOM 1472 C CA . ARG A 1 179 ? 117.299 -12.328 151.362 1.00 30.45 178 ARG A CA 1
ATOM 1473 C C . ARG A 1 179 ? 115.993 -11.640 150.950 1.00 27.40 178 ARG A C 1
ATOM 1474 O O . ARG A 1 179 ? 115.317 -11.046 151.791 1.00 31.01 178 ARG A O 1
ATOM 1482 N N . TYR A 1 180 ? 115.619 -11.734 149.675 1.00 25.32 179 TYR A N 1
ATOM 1483 C CA . TYR A 1 180 ? 114.427 -11.018 149.207 1.00 22.79 179 TYR A CA 1
ATOM 1484 C C . TYR A 1 180 ? 113.265 -11.952 148.890 1.00 22.17 179 TYR A C 1
ATOM 1485 O O . TYR A 1 180 ? 112.200 -11.493 148.488 1.00 25.21 179 TYR A O 1
ATOM 1494 N N . ALA A 1 181 ? 113.456 -13.250 149.101 1.00 21.80 180 ALA A N 1
ATOM 1495 C CA . ALA A 1 181 ? 112.416 -14.236 148.771 1.00 26.84 180 ALA A CA 1
ATOM 1496 C C . ALA A 1 181 ? 111.125 -14.000 149.537 1.00 28.50 180 ALA A C 1
ATOM 1497 O O . ALA A 1 181 ? 111.147 -13.650 150.720 1.00 26.51 180 ALA A O 1
ATOM 1499 N N . SER A 1 182 ? 109.995 -14.215 148.872 1.00 28.26 181 SER A N 1
ATOM 1500 C CA . SER A 1 182 ? 108.721 -14.090 149.553 1.00 25.26 181 SER A CA 1
ATOM 1501 C C . SER A 1 182 ? 108.583 -15.215 150.577 1.00 28.56 181 SER A C 1
ATOM 1502 O O . SER A 1 182 ? 109.229 -16.257 150.466 1.00 29.81 181 SER A O 1
ATOM 1505 N N . VAL A 1 183 ? 107.763 -14.979 151.589 1.00 27.83 182 VAL A N 1
ATOM 1506 C CA . VAL A 1 183 ? 107.468 -15.996 152.588 1.00 33.27 182 VAL A CA 1
ATOM 1507 C C . VAL A 1 183 ? 106.980 -17.293 151.941 1.00 45.55 182 VAL A C 1
ATOM 1508 O O . VAL A 1 183 ? 107.459 -18.383 152.274 1.00 37.79 182 VAL A O 1
ATOM 1512 N N . ASN A 1 184 ? 106.042 -17.170 151.005 1.00 44.55 183 ASN A N 1
ATOM 1513 C CA . ASN A 1 184 ? 105.481 -18.343 150.338 1.00 48.04 183 ASN A CA 1
ATOM 1514 C C . ASN A 1 184 ? 106.538 -19.114 149.552 1.00 45.19 183 ASN A C 1
ATOM 1515 O O . ASN A 1 184 ? 106.421 -20.326 149.372 1.00 50.98 183 ASN A O 1
ATOM 1520 N N . THR A 1 185 ? 107.577 -18.419 149.098 1.00 38.94 184 THR A N 1
ATOM 1521 C CA . THR A 1 185 ? 108.685 -19.088 148.424 1.00 35.03 184 THR A CA 1
ATOM 1522 C C . THR A 1 185 ? 109.447 -19.987 149.406 1.00 42.95 184 THR A C 1
ATOM 1523 O O . THR A 1 185 ? 109.882 -21.085 149.052 1.00 49.29 184 THR A O 1
ATOM 1527 N N . HIS A 1 186 ? 109.600 -19.520 150.642 1.00 38.35 185 HIS A N 1
ATOM 1528 C CA . HIS A 1 186 ? 110.261 -20.315 151.678 1.00 36.13 185 HIS A CA 1
ATOM 1529 C C . HIS A 1 186 ? 109.429 -21.530 152.038 1.00 32.74 185 HIS A C 1
ATOM 1530 O O . HIS A 1 186 ? 109.960 -22.574 152.435 1.00 37.55 185 HIS A O 1
ATOM 1537 N N . LEU A 1 187 ? 108.115 -21.381 151.921 1.00 38.66 186 LE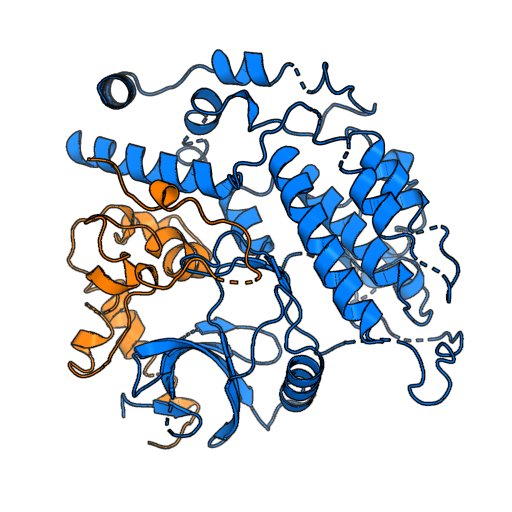U A N 1
ATOM 1538 C CA . LEU A 1 187 ? 107.181 -22.441 152.283 1.00 35.66 186 LEU A CA 1
ATOM 1539 C C . LEU A 1 187 ? 107.089 -23.490 151.180 1.00 44.24 186 LEU A C 1
ATOM 1540 O O . LEU A 1 187 ? 106.401 -24.507 151.325 1.00 39.98 186 LEU A O 1
ATOM 1545 N N . GLY A 1 188 ? 107.787 -23.235 150.078 1.00 40.36 187 GLY A N 1
ATOM 1546 C CA . GLY A 1 188 ? 107.797 -24.145 148.953 1.00 39.94 187 GLY A CA 1
ATOM 1547 C C . GLY A 1 188 ? 106.513 -24.085 148.156 1.00 42.21 187 GLY A C 1
ATOM 1548 O O . GLY A 1 188 ? 106.131 -25.055 147.506 1.00 44.02 187 GLY A O 1
ATOM 1549 N N . ILE A 1 189 ? 105.838 -22.941 148.219 1.00 34.25 188 ILE A N 1
ATOM 1550 C CA . ILE A 1 189 ? 104.627 -22.715 147.436 1.00 40.24 188 ILE A CA 1
ATOM 1551 C C . ILE A 1 189 ? 104.997 -22.085 146.089 1.00 34.13 188 ILE A C 1
ATOM 1552 O O . ILE A 1 189 ? 105.897 -21.249 146.019 1.00 30.03 188 ILE A O 1
ATOM 1557 N N . GLU A 1 190 ? 104.329 -22.517 145.022 1.00 29.43 189 GLU A N 1
ATOM 1558 C CA . GLU A 1 190 ? 104.507 -21.937 143.688 1.00 27.79 189 GLU A CA 1
ATOM 1559 C C . GLU A 1 190 ? 104.439 -20.401 143.741 1.00 25.89 189 GLU A C 1
ATOM 1560 O O . GLU A 1 190 ? 103.520 -19.852 144.341 1.00 27.64 189 GLU A O 1
ATOM 1566 N N . GLN A 1 191 ? 105.405 -19.711 143.144 1.00 26.42 190 GLN A N 1
ATOM 1567 C CA . GLN A 1 191 ? 105.349 -18.247 143.109 1.00 25.33 190 GLN A CA 1
ATOM 1568 C C . GLN A 1 191 ? 104.353 -17.762 142.071 1.00 26.32 190 GLN A C 1
ATOM 1569 O O . GLN A 1 191 ? 104.124 -18.411 141.055 1.00 25.00 190 GLN A O 1
ATOM 1575 N N . SER A 1 192 ? 103.790 -16.589 142.316 1.00 23.61 191 SER A N 1
ATOM 1576 C CA . SER A 1 192 ? 102.862 -15.977 141.379 1.00 22.92 191 SER A CA 1
ATOM 1577 C C . SER A 1 192 ? 103.124 -14.482 141.389 1.00 22.10 191 SER A C 1
ATOM 1578 O O . SER A 1 192 ? 104.179 -14.050 141.863 1.00 19.53 191 SER A O 1
ATOM 1581 N N . ARG A 1 193 ? 102.192 -13.683 140.875 1.00 20.27 192 ARG A N 1
ATOM 1582 C CA . ARG A 1 193 ? 102.478 -12.241 140.736 1.00 22.35 192 ARG A CA 1
ATOM 1583 C C . ARG A 1 193 ? 102.736 -11.571 142.084 1.00 22.50 192 ARG A C 1
ATOM 1584 O O . ARG A 1 193 ? 103.571 -10.656 142.194 1.00 21.56 192 ARG A O 1
ATOM 1592 N N . ARG A 1 194 ? 102.005 -12.022 143.101 1.00 21.01 193 ARG A N 1
ATOM 1593 C CA . ARG A 1 194 ? 102.100 -11.437 144.432 1.00 19.46 193 ARG A CA 1
ATOM 1594 C C . ARG A 1 194 ? 103.517 -11.540 144.984 1.00 23.74 193 ARG A C 1
ATOM 1595 O O . ARG A 1 194 ? 103.957 -10.671 145.732 1.00 20.68 193 ARG A O 1
ATOM 1603 N N . ASP A 1 195 ? 104.239 -12.599 144.623 1.00 21.48 194 ASP A N 1
ATOM 1604 C CA . ASP A 1 195 ? 105.575 -12.795 145.174 1.00 23.62 194 ASP A CA 1
ATOM 1605 C C . ASP A 1 195 ? 106.614 -11.826 144.617 1.00 23.73 194 ASP A C 1
ATOM 1606 O O . ASP A 1 195 ? 107.507 -11.386 145.351 1.00 23.42 194 ASP A O 1
ATOM 1611 N N . ASP A 1 196 ? 106.517 -11.487 143.334 1.00 20.84 195 ASP A N 1
ATOM 1612 C CA . ASP A 1 196 ? 107.402 -10.447 142.785 1.00 19.56 195 ASP A CA 1
ATOM 1613 C C . ASP A 1 196 ? 107.241 -9.142 143.570 1.00 22.92 195 ASP A C 1
ATOM 1614 O O . ASP A 1 196 ? 108.217 -8.433 143.850 1.00 21.12 195 ASP A O 1
ATOM 1619 N N . LEU A 1 197 ? 106.000 -8.805 143.902 1.00 19.87 196 LEU A N 1
ATOM 1620 C CA . LEU A 1 197 ? 105.744 -7.525 144.558 1.00 19.95 196 LEU A CA 1
ATOM 1621 C C . LEU A 1 197 ? 106.150 -7.548 146.023 1.00 21.27 196 LEU A C 1
ATOM 1622 O O . LEU A 1 197 ? 106.644 -6.556 146.532 1.00 21.35 196 LEU A O 1
ATOM 1627 N N . GLU A 1 198 ? 105.936 -8.675 146.703 1.00 19.35 197 GLU A N 1
ATOM 1628 C CA . GLU A 1 198 ? 106.401 -8.797 148.084 1.00 19.00 197 GLU A CA 1
ATOM 1629 C C . GLU A 1 198 ? 107.933 -8.640 148.154 1.00 22.51 197 GLU A C 1
ATOM 1630 O O . GLU A 1 198 ? 108.457 -7.901 148.995 1.00 24.92 197 GLU A O 1
ATOM 1636 N N . SER A 1 199 ? 108.644 -9.306 147.245 1.00 21.50 198 SER A N 1
ATOM 1637 C CA . SER A 1 199 ? 110.101 -9.189 147.181 1.00 19.90 198 SER A CA 1
ATOM 1638 C C . SER A 1 199 ? 110.513 -7.748 146.900 1.00 19.22 198 SER A C 1
ATOM 1639 O O . SER A 1 199 ? 111.455 -7.240 147.495 1.00 20.15 198 SER A O 1
ATOM 1642 N N . LEU A 1 200 ? 109.803 -7.090 145.994 1.00 20.54 199 LEU A N 1
ATOM 1643 C CA . LEU A 1 200 ? 110.092 -5.683 145.717 1.00 19.42 199 LEU A CA 1
ATOM 1644 C C . LEU A 1 200 ? 109.955 -4.849 147.000 1.00 21.50 199 LEU A C 1
ATOM 1645 O O . LEU A 1 200 ? 110.760 -3.964 147.270 1.00 24.54 199 LEU A O 1
ATOM 1650 N N . GLY A 1 201 ? 108.941 -5.157 147.795 1.00 17.66 200 GLY A N 1
ATOM 1651 C CA . GLY A 1 201 ? 108.747 -4.496 149.074 1.00 19.54 200 GLY A CA 1
ATOM 1652 C C . GLY A 1 201 ? 109.970 -4.641 149.971 1.00 25.48 200 GLY A C 1
ATOM 1653 O O . GLY A 1 201 ? 110.441 -3.663 150.546 1.00 25.78 200 GLY A O 1
ATOM 1654 N N . TYR A 1 202 ? 110.501 -5.857 150.074 1.00 21.60 201 TYR A N 1
ATOM 1655 C CA . TYR A 1 202 ? 111.706 -6.084 150.873 1.00 19.77 201 TYR A CA 1
ATOM 1656 C C . TYR A 1 202 ? 112.873 -5.255 150.351 1.00 21.37 201 TYR A C 1
ATOM 1657 O O . TYR A 1 202 ? 113.647 -4.731 151.130 1.00 22.59 201 TYR A O 1
ATOM 1666 N N . VAL A 1 203 ? 113.007 -5.162 149.033 1.00 22.04 202 VAL A N 1
ATOM 1667 C CA . VAL A 1 203 ? 114.079 -4.362 148.442 1.00 21.80 202 VAL A CA 1
ATOM 1668 C C . VAL A 1 203 ? 113.950 -2.891 148.842 1.00 27.89 202 VAL A C 1
ATOM 1669 O O . VAL A 1 203 ? 114.942 -2.234 149.169 1.00 21.34 202 VAL A O 1
ATOM 1673 N N . LEU A 1 204 ? 112.721 -2.380 148.833 1.00 18.18 203 LEU A N 1
ATOM 1674 C CA . LEU A 1 204 ? 112.509 -0.970 149.133 1.00 17.49 203 LEU A CA 1
ATOM 1675 C C . LEU A 1 204 ? 112.797 -0.663 150.597 1.00 23.80 203 LEU A C 1
ATOM 1676 O O . LEU A 1 204 ? 113.367 0.377 150.921 1.00 24.77 203 LEU A O 1
ATOM 1681 N N . ILE A 1 205 ? 112.417 -1.578 151.479 1.00 22.89 204 ILE A N 1
ATOM 1682 C CA . ILE A 1 205 ? 112.695 -1.415 152.908 1.00 24.18 204 ILE A CA 1
ATOM 1683 C C . ILE A 1 205 ? 114.204 -1.458 153.164 1.00 20.79 204 ILE A C 1
ATOM 1684 O O . ILE A 1 205 ? 114.745 -0.659 153.927 1.00 25.69 204 ILE A O 1
ATOM 1689 N N . TYR A 1 206 ? 114.870 -2.398 152.499 1.00 23.00 205 TYR A N 1
ATOM 1690 C CA . TYR A 1 206 ? 116.320 -2.552 152.555 1.00 22.71 205 TYR A CA 1
ATOM 1691 C C . TYR A 1 206 ? 117.037 -1.251 152.146 1.00 22.67 205 TYR A C 1
ATOM 1692 O O . TYR A 1 206 ? 117.957 -0.804 152.838 1.00 26.74 205 TYR A O 1
ATOM 1701 N N . PHE A 1 207 ? 116.594 -0.637 151.047 1.00 20.18 206 PHE A N 1
ATOM 1702 C CA . PHE A 1 207 ? 117.140 0.654 150.605 1.00 20.82 206 PHE A CA 1
ATOM 1703 C C . PHE A 1 207 ? 117.004 1.737 151.689 1.00 24.85 206 PHE A C 1
ATOM 1704 O O . PHE A 1 207 ? 117.898 2.573 151.879 1.00 22.56 206 PHE A O 1
ATOM 1712 N N . CYS A 1 208 ? 115.870 1.730 152.386 1.00 26.35 207 CYS A N 1
ATOM 1713 C CA . CYS A 1 208 ? 115.610 2.725 153.426 1.00 29.51 207 CYS A CA 1
ATOM 1714 C C . CYS A 1 208 ? 116.455 2.509 154.667 1.00 28.72 207 CYS A C 1
ATOM 1715 O O . CYS A 1 208 ? 117.002 3.459 155.222 1.00 27.00 207 CYS A O 1
ATOM 1718 N N . LYS A 1 209 ? 116.540 1.262 155.119 1.00 24.86 208 LYS A N 1
ATOM 1719 C CA . LYS A 1 209 ? 117.079 0.979 156.447 1.00 28.99 208 LYS A CA 1
ATOM 1720 C C . LYS A 1 209 ? 118.523 0.501 156.433 1.00 31.71 208 LYS A C 1
ATOM 1721 O O . LYS A 1 209 ? 119.179 0.466 157.469 1.00 30.57 208 LYS A O 1
ATOM 1727 N N . GLY A 1 210 ? 119.017 0.127 155.261 1.00 29.16 209 GLY A N 1
ATOM 1728 C CA . GLY A 1 210 ? 120.383 -0.343 155.157 1.00 28.49 209 GLY A CA 1
ATOM 1729 C C . GLY A 1 210 ? 120.491 -1.854 155.248 1.00 33.56 209 GLY A C 1
ATOM 1730 O O . GLY A 1 210 ? 121.480 -2.426 154.802 1.00 37.11 209 GLY A O 1
ATOM 1731 N N . SER A 1 211 ? 119.471 -2.497 155.813 1.00 32.35 210 SER A N 1
ATOM 1732 C CA . SER A 1 211 ? 119.450 -3.961 155.946 1.00 30.35 210 SER A CA 1
ATOM 1733 C C . SER A 1 211 ? 118.048 -4.498 156.247 1.00 28.76 210 SER A C 1
ATOM 1734 O O . SER A 1 211 ? 117.120 -3.734 156.481 1.00 33.96 210 SER A O 1
ATOM 1737 N N . LEU A 1 212 ? 117.910 -5.817 156.220 1.00 29.89 211 LEU A N 1
ATOM 1738 C CA . LEU A 1 212 ? 116.665 -6.491 156.578 1.00 28.52 211 LEU A CA 1
ATOM 1739 C C . LEU A 1 212 ? 116.903 -7.329 157.829 1.00 36.45 211 LEU A C 1
ATOM 1740 O O . LEU A 1 212 ? 118.032 -7.769 158.068 1.00 33.10 211 LEU A O 1
ATOM 1745 N N . PRO A 1 213 ? 115.849 -7.547 158.640 1.00 32.40 212 PRO A N 1
ATOM 1746 C CA . PRO A 1 213 ? 116.037 -8.195 159.947 1.00 31.80 212 PRO A CA 1
ATOM 1747 C C . PRO A 1 213 ? 116.571 -9.625 159.871 1.00 31.41 212 PRO A C 1
ATOM 1748 O O . PRO A 1 213 ? 117.078 -10.122 160.876 1.00 38.18 212 PRO A O 1
ATOM 1752 N N . TRP A 1 214 ? 116.466 -10.275 158.715 1.00 30.39 213 TRP A N 1
ATOM 1753 C CA . TRP A 1 214 ? 116.906 -11.667 158.598 1.00 36.86 213 TRP A CA 1
ATOM 1754 C C . TRP A 1 214 ? 118.290 -11.798 157.976 1.00 41.34 213 TRP A C 1
ATOM 1755 O O . TRP A 1 214 ? 118.675 -12.885 157.541 1.00 32.79 213 TRP A O 1
ATOM 1766 N N . GLN A 1 215 ? 119.027 -10.692 157.912 1.00 39.01 214 GLN A N 1
ATOM 1767 C CA . GLN A 1 215 ? 120.427 -10.750 157.514 1.00 37.87 214 GLN A CA 1
ATOM 1768 C C . GLN A 1 215 ? 121.286 -11.063 158.727 1.00 41.66 214 GLN A C 1
ATOM 1769 O O . GLN A 1 215 ? 120.975 -10.639 159.842 1.00 38.41 214 GLN A O 1
ATOM 1775 N N . GLY A 1 216 ? 122.359 -11.817 158.515 1.00 40.04 215 GLY A N 1
ATOM 1776 C CA . GLY A 1 216 ? 123.311 -12.078 159.577 1.00 41.30 215 GLY A CA 1
ATOM 1777 C C . GLY A 1 216 ? 122.917 -13.207 160.510 1.00 42.70 215 GLY A C 1
ATOM 1778 O O . GLY A 1 216 ? 123.526 -13.384 161.560 1.00 46.99 215 GLY A O 1
ATOM 1779 N N . LEU A 1 217 ? 121.891 -13.965 160.141 1.00 44.16 216 LEU A N 1
ATOM 1780 C CA . LEU A 1 217 ? 121.550 -15.177 160.884 1.00 50.77 216 LEU A CA 1
ATOM 1781 C C . LEU A 1 217 ? 122.588 -16.246 160.545 1.00 57.92 216 LEU A C 1
ATOM 1782 O O . LEU A 1 217 ? 122.954 -16.408 159.380 1.00 67.91 216 LEU A O 1
ATOM 1787 N N . LYS A 1 218 ? 123.073 -16.966 161.548 1.00 70.83 217 LYS A N 1
ATOM 1788 C CA . LYS A 1 218 ? 124.100 -17.967 161.289 1.00 78.85 217 LYS A CA 1
ATOM 1789 C C . LYS A 1 218 ? 123.549 -19.385 161.398 1.00 68.24 217 LYS A C 1
ATOM 1790 O O . LYS A 1 218 ? 122.687 -19.674 162.227 1.00 70.10 217 LYS A O 1
ATOM 1796 N N . ALA A 1 219 ? 124.048 -20.255 160.527 1.00 62.91 218 ALA A N 1
ATOM 1797 C CA . ALA A 1 219 ? 123.553 -21.619 160.418 1.00 68.20 218 ALA A CA 1
ATOM 1798 C C . ALA A 1 219 ? 124.668 -22.569 159.989 1.00 69.69 218 ALA A C 1
ATOM 1799 O O . ALA A 1 219 ? 125.664 -22.147 159.401 1.00 71.77 218 ALA A O 1
ATOM 1801 N N . THR A 1 220 ? 124.494 -23.853 160.279 1.00 77.54 219 THR A N 1
ATOM 1802 C CA . THR A 1 220 ? 125.506 -24.849 159.951 1.00 83.80 219 THR A CA 1
ATOM 1803 C C . THR A 1 220 ? 125.452 -25.248 158.476 1.00 81.62 219 THR A C 1
ATOM 1804 O O . THR A 1 220 ? 126.484 -25.530 157.869 1.00 87.63 219 THR A O 1
ATOM 1808 N N . THR A 1 221 ? 124.251 -25.271 157.902 1.00 66.47 220 THR A N 1
ATOM 1809 C CA . THR A 1 221 ? 124.092 -25.594 156.484 1.00 61.80 220 THR A CA 1
ATOM 1810 C C . THR A 1 221 ? 123.192 -24.610 155.740 1.00 60.93 220 THR A C 1
ATOM 1811 O O . THR A 1 221 ? 122.555 -23.744 156.345 1.00 52.82 220 THR A O 1
ATOM 1815 N N . LYS A 1 222 ? 123.148 -24.765 154.419 1.00 57.85 221 LYS A N 1
ATOM 1816 C CA . LYS A 1 222 ? 122.401 -23.876 153.540 1.00 60.16 221 LYS A CA 1
ATOM 1817 C C . LYS A 1 222 ? 120.896 -23.939 153.790 1.00 54.87 221 LYS A C 1
ATOM 1818 O O . LYS A 1 222 ? 120.226 -22.905 153.858 1.00 54.20 221 LYS A O 1
ATOM 1835 N N . GLN A 1 224 ? 119.534 -24.952 156.537 1.00 48.94 223 GLN A N 1
ATOM 1836 C CA . GLN A 1 224 ? 119.364 -24.330 157.841 1.00 49.97 223 GLN A CA 1
ATOM 1837 C C . GLN A 1 224 ? 119.242 -22.820 157.711 1.00 46.57 223 GLN A C 1
ATOM 1838 O O . GLN A 1 224 ? 118.364 -22.214 158.317 1.00 43.37 223 GLN A O 1
ATOM 1844 N N . LYS A 1 225 ? 120.126 -22.220 156.918 1.00 40.75 224 LYS A N 1
ATOM 1845 C CA . LYS A 1 225 ? 120.121 -20.780 156.736 1.00 42.10 224 LYS A CA 1
ATOM 1846 C C . LYS A 1 225 ? 118.809 -20.311 156.125 1.00 41.46 224 LYS A C 1
ATOM 1847 O O . LYS A 1 225 ? 118.216 -19.340 156.593 1.00 41.33 224 LYS A O 1
ATOM 1853 N N . TYR A 1 226 ? 118.365 -20.997 155.075 1.00 44.28 225 TYR A N 1
ATOM 1854 C CA . TYR A 1 226 ? 117.119 -20.638 154.411 1.00 42.79 225 TYR A CA 1
ATOM 1855 C C . TYR A 1 226 ? 115.943 -20.738 155.379 1.00 43.11 225 TYR A C 1
ATOM 1856 O O . TYR A 1 226 ? 115.078 -19.861 155.399 1.00 44.00 225 TYR A O 1
ATOM 1865 N N . ASP A 1 227 ? 115.933 -21.797 156.187 1.00 42.32 226 ASP A N 1
ATOM 1866 C CA . ASP A 1 227 ? 114.868 -22.016 157.165 1.00 44.09 226 ASP A CA 1
ATOM 1867 C C . ASP A 1 227 ? 114.847 -20.967 158.268 1.00 40.02 226 ASP A C 1
ATOM 1868 O O . ASP A 1 227 ? 113.779 -20.612 158.766 1.00 42.32 226 ASP A O 1
ATOM 1873 N N . ARG A 1 228 ? 116.019 -20.470 158.648 1.00 36.68 227 ARG A N 1
ATOM 1874 C CA . ARG A 1 228 ? 116.083 -19.465 159.700 1.00 37.91 227 ARG A CA 1
ATOM 1875 C C . ARG A 1 228 ? 115.651 -18.107 159.181 1.00 37.66 227 ARG A C 1
ATOM 1876 O O . ARG A 1 228 ? 114.989 -17.347 159.893 1.00 34.81 227 ARG A O 1
ATOM 1884 N N . ILE A 1 229 ? 116.009 -17.810 157.934 1.00 32.62 228 ILE A N 1
ATOM 1885 C CA . ILE A 1 229 ? 115.517 -16.613 157.280 1.00 32.40 228 ILE A CA 1
ATOM 1886 C C . ILE A 1 229 ? 114.000 -16.722 157.149 1.00 36.42 228 ILE A C 1
ATOM 1887 O O . ILE A 1 229 ? 113.280 -15.750 157.357 1.00 31.12 228 ILE A O 1
ATOM 1892 N N . MET A 1 230 ? 113.521 -17.921 156.825 1.00 31.36 229 MET A N 1
ATOM 1893 C CA . MET A 1 230 ? 112.080 -18.163 156.711 1.00 33.95 229 MET A CA 1
ATOM 1894 C C . MET A 1 230 ? 111.362 -17.836 158.013 1.00 33.01 229 MET A C 1
ATOM 1895 O O . MET A 1 230 ? 110.362 -17.117 158.018 1.00 34.73 229 MET A O 1
ATOM 1900 N N . GLU A 1 231 ? 111.873 -18.383 159.112 1.00 34.84 230 GLU A N 1
ATOM 1901 C CA . GLU A 1 231 ? 111.233 -18.219 160.411 1.00 40.97 230 GLU A CA 1
ATOM 1902 C C . GLU A 1 231 ? 111.235 -16.756 160.851 1.00 39.38 230 GLU A C 1
ATOM 1903 O O . GLU A 1 231 ? 110.284 -16.288 161.477 1.00 37.16 230 GLU A O 1
ATOM 1920 N N . LYS A 1 233 ? 111.220 -14.173 158.741 1.00 31.25 232 LYS A N 1
ATOM 1921 C CA . LYS A 1 233 ? 110.229 -13.535 157.888 1.00 34.02 232 LYS A CA 1
ATOM 1922 C C . LYS A 1 233 ? 108.808 -13.824 158.352 1.00 36.92 232 LYS A C 1
ATOM 1923 O O . LYS A 1 233 ? 107.948 -12.938 158.336 1.00 40.11 232 LYS A O 1
ATOM 1929 N N . LEU A 1 234 ? 108.562 -15.066 158.763 1.00 34.42 233 LEU A N 1
ATOM 1930 C CA . LEU A 1 234 ? 107.245 -15.472 159.221 1.00 34.67 233 LEU A CA 1
ATOM 1931 C C . LEU A 1 234 ? 106.825 -14.729 160.490 1.00 44.03 233 LEU A C 1
ATOM 1932 O O . LEU A 1 234 ? 105.637 -14.499 160.722 1.00 41.37 233 LEU A O 1
ATOM 1937 N N . ASN A 1 235 ? 107.804 -14.350 161.306 1.00 43.21 234 ASN A N 1
ATOM 1938 C CA . ASN A 1 235 ? 107.512 -13.832 162.640 1.00 40.90 234 ASN A CA 1
ATOM 1939 C C . ASN A 1 235 ? 107.773 -12.344 162.855 1.00 44.98 234 ASN A C 1
ATOM 1940 O O . ASN A 1 235 ? 107.617 -11.846 163.966 1.00 49.37 234 ASN A O 1
ATOM 1945 N N . VAL A 1 236 ? 108.162 -11.626 161.809 1.00 39.27 235 VAL A N 1
ATOM 1946 C CA . VAL A 1 236 ? 108.232 -10.173 161.925 1.00 36.46 235 VAL A CA 1
ATOM 1947 C C . VAL A 1 236 ? 106.975 -9.550 161.322 1.00 37.99 235 VAL A C 1
ATOM 1948 O O . VAL A 1 236 ? 106.695 -9.749 160.148 1.00 36.12 235 VAL A O 1
ATOM 1952 N N . SER A 1 237 ? 106.216 -8.814 162.131 1.00 38.00 236 SER A N 1
ATOM 1953 C CA . SER A 1 237 ? 104.999 -8.156 161.659 1.00 38.40 236 SER A CA 1
ATOM 1954 C C . SER A 1 237 ? 105.324 -7.053 160.661 1.00 35.60 236 SER A C 1
ATOM 1955 O O . SER A 1 237 ? 106.447 -6.545 160.646 1.00 34.63 236 SER A O 1
ATOM 1958 N N . VAL A 1 238 ? 104.352 -6.675 159.829 1.00 36.53 237 VAL A N 1
ATOM 1959 C CA . VAL A 1 238 ? 104.562 -5.555 158.906 1.00 37.34 237 VAL A CA 1
ATOM 1960 C C . VAL A 1 238 ? 104.830 -4.264 159.681 1.00 32.19 237 VAL A C 1
ATOM 1961 O O . VAL A 1 238 ? 105.584 -3.402 159.224 1.00 33.58 237 VAL A O 1
ATOM 1965 N N . GLU A 1 239 ? 104.215 -4.140 160.856 1.00 32.93 238 GLU A N 1
ATOM 1966 C CA . GLU A 1 239 ? 104.448 -2.990 161.721 1.00 36.42 238 GLU A CA 1
ATOM 1967 C C . GLU A 1 239 ? 105.916 -2.896 162.127 1.00 38.43 238 GLU A C 1
ATOM 1968 O O . GLU A 1 239 ? 106.537 -1.837 162.037 1.00 35.89 238 GLU A O 1
ATOM 1974 N N . THR A 1 240 ? 106.461 -4.015 162.585 1.00 36.33 239 THR A N 1
ATOM 1975 C CA . THR A 1 240 ? 107.846 -4.060 163.024 1.00 37.87 239 THR A CA 1
ATOM 1976 C C . THR A 1 240 ? 108.773 -3.838 161.847 1.00 35.72 239 THR A C 1
ATOM 1977 O O . THR A 1 240 ? 109.719 -3.051 161.915 1.00 34.75 239 THR A O 1
ATOM 1981 N N . LEU A 1 241 ? 108.477 -4.534 160.756 1.00 33.11 240 LEU A N 1
ATOM 1982 C CA . LEU A 1 241 ? 109.311 -4.487 159.562 1.00 28.27 240 LEU A CA 1
ATOM 1983 C C . LEU A 1 241 ? 109.446 -3.064 159.020 1.00 34.30 240 LEU A C 1
ATOM 1984 O O . LEU A 1 241 ? 110.518 -2.655 158.563 1.00 32.89 240 LEU A O 1
ATOM 1989 N N . CYS A 1 242 ? 108.359 -2.307 159.107 1.00 29.38 241 CYS A N 1
ATOM 1990 C CA . CYS A 1 242 ? 108.300 -0.977 158.516 1.00 33.20 241 CYS A CA 1
ATOM 1991 C C . CYS A 1 242 ? 108.369 0.159 159.533 1.00 35.14 241 CYS A C 1
ATOM 1992 O O . CYS A 1 242 ? 108.080 1.304 159.202 1.00 32.52 241 CYS A O 1
ATOM 1995 N N . SER A 1 243 ? 108.754 -0.156 160.764 1.00 31.28 242 SER A N 1
ATOM 1996 C CA . SER A 1 243 ? 108.914 0.864 161.798 1.00 39.28 242 SER A CA 1
ATOM 1997 C C . SER A 1 243 ? 109.874 1.961 161.340 1.00 41.30 242 SER A C 1
ATOM 1998 O O . SER A 1 243 ? 110.887 1.677 160.702 1.00 38.15 242 SER A O 1
ATOM 2001 N N . GLY A 1 244 ? 109.552 3.213 161.649 1.00 34.37 243 GLY A N 1
ATOM 2002 C CA . GLY A 1 244 ? 110.422 4.316 161.276 1.00 31.14 243 GLY A CA 1
ATOM 2003 C C . GLY A 1 244 ? 110.217 4.840 159.865 1.00 34.25 243 GLY A C 1
ATOM 2004 O O . GLY A 1 244 ? 110.804 5.849 159.491 1.00 35.02 243 GLY A O 1
ATOM 2005 N N . LEU A 1 245 ? 109.392 4.151 159.080 1.00 29.77 244 LEU A N 1
ATOM 2006 C CA . LEU A 1 245 ? 109.131 4.541 157.700 1.00 31.75 244 LEU A CA 1
ATOM 2007 C C . LEU A 1 245 ? 107.754 5.182 157.581 1.00 28.77 244 LEU A C 1
ATOM 2008 O O . LEU A 1 245 ? 106.888 4.936 158.419 1.00 29.42 244 LEU A O 1
ATOM 2013 N N . PRO A 1 246 ? 107.549 6.011 156.542 1.00 31.97 245 PRO A N 1
ATOM 2014 C CA . PRO A 1 246 ? 106.187 6.486 156.257 1.00 38.64 245 PRO A CA 1
ATOM 2015 C C . PRO A 1 246 ? 105.215 5.305 156.180 1.00 32.59 245 PRO A C 1
ATOM 2016 O O . PRO A 1 246 ? 105.607 4.213 155.749 1.00 24.85 245 PRO A O 1
ATOM 2020 N N . LEU A 1 247 ? 103.975 5.522 156.600 1.00 30.07 246 LEU A N 1
ATOM 2021 C CA . LEU A 1 247 ? 102.974 4.456 156.683 1.00 35.46 246 LEU A CA 1
ATOM 2022 C C . LEU A 1 247 ? 102.748 3.757 155.343 1.00 35.63 246 LEU A C 1
ATOM 2023 O O . LEU A 1 247 ? 102.339 2.591 155.295 1.00 28.86 246 LEU A O 1
ATOM 2028 N N . GLU A 1 248 ? 103.023 4.478 154.259 1.00 29.68 247 GLU A N 1
ATOM 2029 C CA . GLU A 1 248 ? 102.884 3.931 152.917 1.00 26.92 247 GLU A CA 1
ATOM 2030 C C . GLU A 1 248 ? 103.620 2.606 152.730 1.00 30.85 247 GLU A C 1
ATOM 2031 O O . GLU A 1 248 ? 103.148 1.729 152.008 1.00 30.06 247 GLU A O 1
ATOM 2037 N N . PHE A 1 249 ? 104.779 2.453 153.364 1.00 26.64 248 PHE A N 1
ATOM 2038 C CA . PHE A 1 249 ? 105.550 1.228 153.180 1.00 22.15 248 PHE A CA 1
ATOM 2039 C C . PHE A 1 249 ? 104.842 0.045 153.836 1.00 25.74 248 PHE A C 1
ATOM 2040 O O . PHE A 1 249 ? 104.728 -1.035 153.259 1.00 27.76 248 PHE A O 1
ATOM 2048 N N . GLN A 1 250 ? 104.367 0.255 155.052 1.00 24.40 249 GLN A N 1
ATOM 2049 C CA . GLN A 1 250 ? 103.588 -0.757 155.745 1.00 28.99 249 GLN A CA 1
ATOM 2050 C C . GLN A 1 250 ? 102.321 -1.134 154.974 1.00 30.87 249 GLN A C 1
ATOM 2051 O O . GLN A 1 250 ? 101.940 -2.309 154.915 1.00 31.30 249 GLN A O 1
ATOM 2057 N N . GLU A 1 251 ? 101.660 -0.138 154.392 1.00 27.79 250 GLU A N 1
ATOM 2058 C CA . GLU A 1 251 ? 100.432 -0.385 153.634 1.00 30.66 250 GLU A CA 1
ATOM 2059 C C . GLU A 1 251 ? 100.742 -1.210 152.400 1.00 32.11 250 GLU A C 1
ATOM 2060 O O . GLU A 1 251 ? 99.973 -2.096 152.009 1.00 29.95 250 GLU A O 1
ATOM 2066 N N . TYR A 1 252 ? 101.878 -0.909 151.788 1.00 28.40 251 TYR A N 1
ATOM 2067 C CA . TYR A 1 252 ? 102.328 -1.651 150.619 1.00 25.51 251 TYR A CA 1
ATOM 2068 C C . TYR A 1 252 ? 102.557 -3.117 150.994 1.00 27.53 251 TYR A C 1
ATOM 2069 O O . TYR A 1 252 ? 102.076 -4.015 150.316 1.00 25.14 251 TYR A O 1
ATOM 2078 N N . MET A 1 253 ? 103.287 -3.359 152.080 1.00 28.43 252 MET A N 1
ATOM 2079 C CA . MET A 1 253 ? 103.638 -4.734 152.451 1.00 26.36 252 MET A CA 1
ATOM 2080 C C . MET A 1 253 ? 102.408 -5.555 152.837 1.00 28.65 252 MET A C 1
ATOM 2081 O O . MET A 1 253 ? 102.290 -6.717 152.453 1.00 30.46 252 MET A O 1
ATOM 2086 N N . ALA A 1 254 ? 101.505 -4.944 153.597 1.00 29.16 253 ALA A N 1
ATOM 2087 C CA . ALA A 1 254 ? 100.272 -5.595 154.022 1.00 31.06 253 ALA A CA 1
ATOM 2088 C C . ALA A 1 254 ? 99.417 -5.984 152.820 1.00 31.08 253 ALA A C 1
ATOM 2089 O O . ALA A 1 254 ? 98.860 -7.085 152.771 1.00 34.48 253 ALA A O 1
ATOM 2091 N N . TYR A 1 255 ? 99.315 -5.084 151.848 1.00 28.93 254 TYR A N 1
ATOM 2092 C CA . TYR A 1 255 ? 98.564 -5.385 150.635 1.00 26.17 254 TYR A CA 1
ATOM 2093 C C . TYR A 1 255 ? 99.167 -6.601 149.929 1.00 27.15 254 TYR A C 1
ATOM 2094 O O . TYR A 1 255 ? 98.455 -7.557 149.626 1.00 28.82 254 TYR A O 1
ATOM 2103 N N . CYS A 1 256 ? 100.476 -6.565 149.692 1.00 25.93 255 CYS A N 1
ATOM 2104 C CA . CYS A 1 256 ? 101.142 -7.614 148.907 1.00 23.98 255 CYS A CA 1
ATOM 2105 C C . CYS A 1 256 ? 101.102 -8.972 149.587 1.00 30.22 255 CYS A C 1
ATOM 2106 O O . CYS A 1 256 ? 100.929 -9.998 148.925 1.00 30.82 255 CYS A O 1
ATOM 2120 N N . ASN A 1 258 ? 98.799 -9.975 151.469 1.00 35.92 257 ASN A N 1
ATOM 2121 C CA . ASN A 1 258 ? 97.393 -10.363 151.589 1.00 35.33 257 ASN A CA 1
ATOM 2122 C C . ASN A 1 258 ? 96.815 -10.894 150.279 1.00 36.29 257 ASN A C 1
ATOM 2123 O O . ASN A 1 258 ? 95.709 -11.449 150.250 1.00 34.38 257 ASN A O 1
ATOM 2128 N N . LEU A 1 259 ? 97.558 -10.709 149.194 1.00 31.46 258 LEU A N 1
ATOM 2129 C CA . LEU A 1 259 ? 97.100 -11.152 147.884 1.00 32.88 258 LEU A CA 1
ATOM 2130 C C . LEU A 1 259 ? 96.884 -12.661 147.835 1.00 32.18 258 LEU A C 1
ATOM 2131 O O . LEU A 1 259 ? 97.672 -13.438 148.386 1.00 30.99 258 LEU A O 1
ATOM 2136 N N . LYS A 1 260 ? 95.804 -13.067 147.179 1.00 27.50 259 LYS A N 1
ATOM 2137 C CA . LYS A 1 260 ? 95.562 -14.480 146.935 1.00 31.33 259 LYS A CA 1
ATOM 2138 C C . LYS A 1 260 ? 96.482 -14.960 145.822 1.00 29.15 259 LYS A C 1
ATOM 2139 O O . LYS A 1 260 ? 97.043 -14.157 145.063 1.00 28.36 259 LYS A O 1
ATOM 2145 N N . PHE A 1 261 ? 96.626 -16.272 145.724 1.00 32.11 260 PHE A N 1
ATOM 2146 C CA . PHE A 1 261 ? 97.577 -16.884 144.800 1.00 31.59 260 PHE A CA 1
ATOM 2147 C C . PHE A 1 261 ? 97.405 -16.420 143.348 1.00 24.44 260 PHE A C 1
ATOM 2148 O O . PHE A 1 261 ? 98.375 -16.049 142.698 1.00 27.12 260 PHE A O 1
ATOM 2156 N N . ASP A 1 262 ? 96.175 -16.437 142.833 1.00 26.70 261 ASP A N 1
ATOM 2157 C CA . ASP A 1 262 ? 96.005 -16.124 141.414 1.00 28.99 261 ASP A CA 1
ATOM 2158 C C . ASP A 1 262 ? 95.527 -14.694 141.183 1.00 32.85 261 ASP A C 1
ATOM 2159 O O . ASP A 1 262 ? 95.186 -14.325 140.058 1.00 36.83 261 ASP A O 1
ATOM 2164 N N . GLU A 1 263 ? 95.527 -13.889 142.240 1.00 26.20 262 GLU A N 1
ATOM 2165 C CA . GLU A 1 263 ? 94.907 -12.558 142.186 1.00 28.96 262 GLU A CA 1
ATOM 2166 C C . GLU A 1 263 ? 95.746 -11.538 141.428 1.00 33.82 262 GLU A C 1
ATOM 2167 O O . GLU A 1 263 ? 96.968 -11.463 141.603 1.00 29.16 262 GLU A O 1
ATOM 2184 N N . PRO A 1 265 ? 97.294 -8.082 141.015 1.00 25.48 264 PRO A N 1
ATOM 2185 C CA . PRO A 1 265 ? 97.613 -6.930 141.863 1.00 25.72 264 PRO A CA 1
ATOM 2186 C C . PRO A 1 265 ? 96.974 -5.630 141.363 1.00 28.33 264 PRO A C 1
ATOM 2187 O O . PRO A 1 265 ? 96.856 -5.421 140.157 1.00 26.38 264 PRO A O 1
ATOM 2191 N N . ASP A 1 266 ? 96.602 -4.754 142.284 1.00 29.31 265 ASP A N 1
ATOM 2192 C CA . ASP A 1 266 ? 96.185 -3.405 141.908 1.00 28.48 265 ASP A CA 1
ATOM 2193 C C . ASP A 1 266 ? 97.430 -2.518 141.806 1.00 26.25 265 ASP A C 1
ATOM 2194 O O . ASP A 1 266 ? 97.776 -1.814 142.749 1.00 29.09 265 ASP A O 1
ATOM 2199 N N . TYR A 1 267 ? 98.109 -2.568 140.663 1.00 21.45 266 TYR A N 1
ATOM 2200 C CA . TYR A 1 267 ? 99.370 -1.851 140.492 1.00 22.16 266 TYR A CA 1
ATOM 2201 C C . TYR A 1 267 ? 99.179 -0.348 140.660 1.00 25.61 266 TYR A C 1
ATOM 2202 O O . TYR A 1 267 ? 100.052 0.347 141.159 1.00 24.00 266 TYR A O 1
ATOM 2211 N N . LEU A 1 268 ? 98.035 0.154 140.224 1.00 21.69 267 LEU A N 1
ATOM 2212 C CA . LEU A 1 268 ? 97.811 1.597 140.281 1.00 19.86 267 LEU A CA 1
ATOM 2213 C C . LEU A 1 268 ? 97.667 2.074 141.730 1.00 23.29 267 LEU A C 1
ATOM 2214 O O . LEU A 1 268 ? 98.141 3.154 142.089 1.00 29.28 267 LEU A O 1
ATOM 2219 N N . PHE A 1 269 ? 97.012 1.269 142.562 1.00 26.01 268 PHE A N 1
ATOM 2220 C CA . PHE A 1 269 ? 96.919 1.563 143.989 1.00 27.64 268 PHE A CA 1
ATOM 2221 C C . PHE A 1 269 ? 98.317 1.665 144.624 1.00 31.35 268 PHE A C 1
ATOM 2222 O O . PHE A 1 269 ? 98.595 2.582 145.398 1.00 26.29 268 PHE A O 1
ATOM 2230 N N . LEU A 1 270 ? 99.195 0.733 144.276 1.00 24.12 269 LEU A N 1
ATOM 2231 C CA . LEU A 1 270 ? 100.538 0.710 144.851 1.00 22.15 269 LEU A CA 1
ATOM 2232 C C . LEU A 1 270 ? 101.327 1.934 144.415 1.00 26.23 269 LEU A C 1
ATOM 2233 O O . LEU A 1 270 ? 101.983 2.573 145.233 1.00 34.76 269 LEU A O 1
ATOM 2238 N N . ALA A 1 271 ? 101.249 2.268 143.130 1.00 23.47 270 ALA A N 1
ATOM 2239 C CA . ALA A 1 271 ? 101.942 3.438 142.609 1.00 26.54 270 ALA A CA 1
ATOM 2240 C C . ALA A 1 271 ? 101.420 4.729 143.253 1.00 29.64 270 ALA A C 1
ATOM 2241 O O . ALA A 1 271 ? 102.198 5.593 143.637 1.00 26.33 270 ALA A O 1
ATOM 2243 N N . ARG A 1 272 ? 100.100 4.837 143.370 1.00 24.62 271 ARG A N 1
ATOM 2244 C CA . ARG A 1 272 ? 99.451 5.986 143.988 1.00 27.25 271 ARG A CA 1
ATOM 2245 C C . ARG A 1 272 ? 99.918 6.239 145.430 1.00 29.46 271 ARG A C 1
ATOM 2246 O O . ARG A 1 272 ? 100.095 7.393 145.834 1.00 28.52 271 ARG A O 1
ATOM 2254 N N . LEU A 1 273 ? 100.105 5.170 146.202 1.00 25.21 272 LEU A N 1
ATOM 2255 C CA . LEU A 1 273 ? 100.688 5.270 147.543 1.00 29.29 272 LEU A CA 1
ATOM 2256 C C . LEU A 1 273 ? 101.956 6.121 147.538 1.00 30.37 272 LEU A C 1
ATOM 2257 O O . LEU A 1 273 ? 102.099 7.065 148.310 1.00 27.31 272 LEU A O 1
ATOM 2262 N N . PHE A 1 274 ? 102.877 5.786 146.646 1.00 26.31 273 PHE A N 1
ATOM 2263 C CA . PHE A 1 274 ? 104.181 6.435 146.652 1.00 24.01 273 PHE A CA 1
ATOM 2264 C C . PHE A 1 274 ? 104.175 7.763 145.903 1.00 28.10 273 PHE A C 1
ATOM 2265 O O . PHE A 1 274 ? 104.899 8.693 146.283 1.00 26.31 273 PHE A O 1
ATOM 2284 N N . ASP A 1 276 ? 101.671 9.778 145.903 1.00 28.56 275 ASP A N 1
ATOM 2285 C CA . ASP A 1 276 ? 101.064 10.675 146.881 1.00 28.51 275 ASP A CA 1
ATOM 2286 C C . ASP A 1 276 ? 102.046 11.046 147.977 1.00 28.96 275 ASP A C 1
ATOM 2287 O O . ASP A 1 276 ? 102.051 12.185 148.446 1.00 28.48 275 ASP A O 1
ATOM 2292 N N . LEU A 1 277 ? 102.879 10.088 148.384 1.00 24.31 276 LEU A N 1
ATOM 2293 C CA . LEU A 1 277 ? 103.884 10.364 149.400 1.00 28.32 276 LEU A CA 1
ATOM 2294 C C . LEU A 1 277 ? 104.858 11.406 148.880 1.00 30.71 276 LEU A C 1
ATOM 2295 O O . LEU A 1 277 ? 105.239 12.319 149.599 1.00 28.63 276 LEU A O 1
ATOM 2300 N N . SER A 1 278 ? 105.250 11.263 147.619 1.00 27.78 277 SER A N 1
ATOM 2301 C CA . SER A 1 278 ? 106.169 12.200 146.991 1.00 28.40 277 SER A CA 1
ATOM 2302 C C . SER A 1 278 ? 105.583 13.610 146.955 1.00 30.46 277 SER A C 1
ATOM 2303 O O . SER A 1 278 ? 106.304 14.594 147.145 1.00 28.79 277 SER A O 1
ATOM 2306 N N . ILE A 1 279 ? 104.275 13.704 146.713 1.00 26.69 278 ILE A N 1
ATOM 2307 C CA . ILE A 1 279 ? 103.601 14.996 146.655 1.00 29.08 278 ILE A CA 1
ATOM 2308 C C . ILE A 1 279 ? 103.550 15.626 148.036 1.00 29.41 278 ILE A C 1
ATOM 2309 O O . ILE A 1 279 ? 103.740 16.845 148.186 1.00 29.30 278 ILE A O 1
ATOM 2325 N N . LEU A 1 281 ? 105.662 15.204 150.401 1.00 31.01 280 LEU A N 1
ATOM 2326 C CA . LEU A 1 281 ? 107.002 15.622 150.787 1.00 32.34 280 LEU A CA 1
ATOM 2327 C C . LEU A 1 281 ? 107.521 16.737 149.881 1.00 29.65 280 LEU A C 1
ATOM 2328 O O . LEU A 1 281 ? 108.631 17.236 150.075 1.00 32.98 280 LEU A O 1
ATOM 2333 N N . GLU A 1 282 ? 106.698 17.116 148.905 1.00 29.24 281 GLU A N 1
ATOM 2334 C CA . GLU A 1 282 ? 107.017 18.159 147.925 1.00 30.19 281 GLU A CA 1
ATOM 2335 C C . GLU A 1 282 ? 108.305 17.898 147.158 1.00 37.13 281 GLU A C 1
ATOM 2336 O O . GLU A 1 282 ? 109.049 18.824 146.830 1.00 39.24 281 GLU A O 1
ATOM 2342 N N . TYR A 1 283 ? 108.554 16.631 146.855 1.00 28.42 282 TYR A N 1
ATOM 2343 C CA . TYR A 1 283 ? 109.701 16.279 146.039 1.00 32.64 282 TYR A CA 1
ATOM 2344 C C . TYR A 1 283 ? 109.430 16.671 144.586 1.00 40.37 282 TYR A C 1
ATOM 2345 O O . TYR A 1 283 ? 108.421 16.272 144.012 1.00 42.23 282 TYR A O 1
ATOM 2354 N N . HIS A 1 284 ? 110.319 17.457 143.989 1.00 47.60 283 HIS A N 1
ATOM 2355 C CA . HIS A 1 284 ? 110.131 17.820 142.587 1.00 58.24 283 HIS A CA 1
ATOM 2356 C C . HIS A 1 284 ? 110.523 16.668 141.671 1.00 47.29 283 HIS A C 1
ATOM 2357 O O . HIS A 1 284 ? 111.481 15.939 141.935 1.00 34.96 283 HIS A O 1
ATOM 2364 N N . ASN A 1 285 ? 109.754 16.491 140.605 1.00 41.34 284 ASN A N 1
ATOM 2365 C CA . ASN A 1 285 ? 110.087 15.514 139.583 1.00 43.70 284 ASN A CA 1
ATOM 2366 C C . ASN A 1 285 ? 111.225 16.063 138.726 1.00 45.04 284 ASN A C 1
ATOM 2367 O O . ASN A 1 285 ? 110.993 16.608 137.651 1.00 46.26 284 ASN A O 1
ATOM 2372 N N . ASP A 1 286 ? 112.454 15.946 139.218 1.00 32.82 285 ASP A N 1
ATOM 2373 C CA . ASP A 1 286 ? 113.599 16.547 138.539 1.00 27.39 285 ASP A CA 1
ATOM 2374 C C . ASP A 1 286 ? 114.617 15.513 138.057 1.00 22.72 285 ASP A C 1
ATOM 2375 O O . ASP A 1 286 ? 115.678 15.874 137.553 1.00 26.32 285 ASP A O 1
ATOM 2380 N N . HIS A 1 287 ? 114.284 14.241 138.242 1.00 19.68 286 HIS A N 1
ATOM 2381 C CA . HIS A 1 287 ? 115.162 13.124 137.866 1.00 21.26 286 HIS A CA 1
ATOM 2382 C C . HIS A 1 287 ? 116.555 13.166 138.518 1.00 26.90 286 HIS A C 1
ATOM 2383 O O . HIS A 1 287 ? 117.532 12.662 137.961 1.00 26.03 286 HIS A O 1
ATOM 2390 N N . LEU A 1 288 ? 116.625 13.730 139.721 1.00 20.84 287 LEU A N 1
ATOM 2391 C CA . LEU A 1 288 ? 117.868 13.743 140.492 1.00 21.26 287 LEU A CA 1
ATOM 2392 C C . LEU A 1 288 ? 117.799 12.703 141.604 1.00 24.32 287 LEU A C 1
ATOM 2393 O O . LEU A 1 288 ? 117.096 12.887 142.602 1.00 23.24 287 LEU A O 1
ATOM 2398 N N . PHE A 1 289 ? 118.507 11.595 141.395 1.00 19.76 288 PHE A N 1
ATOM 2399 C CA . PHE A 1 289 ? 118.725 10.586 142.422 1.00 18.81 288 PHE A CA 1
ATOM 2400 C C . PHE A 1 289 ? 119.861 10.988 143.361 1.00 16.91 288 PHE A C 1
ATOM 2401 O O . PHE A 1 289 ? 120.650 11.875 143.025 1.00 20.73 288 PHE A O 1
ATOM 2409 N N . ASP A 1 290 ? 119.945 10.336 144.526 1.00 19.76 289 ASP A N 1
ATOM 2410 C CA . ASP A 1 290 ? 121.051 10.579 145.462 1.00 22.96 289 ASP A CA 1
ATOM 2411 C C . ASP A 1 290 ? 122.398 10.561 144.756 1.00 21.99 289 ASP A C 1
ATOM 2412 O O . ASP A 1 290 ? 123.223 11.463 144.941 1.00 21.48 289 ASP A O 1
ATOM 2417 N N . TRP A 1 291 ? 122.632 9.510 143.970 1.00 17.98 290 TRP A N 1
ATOM 2418 C CA . TRP A 1 291 ? 123.919 9.358 143.318 1.00 21.55 290 TRP A CA 1
ATOM 2419 C C . TRP A 1 291 ? 124.174 10.435 142.269 1.00 19.20 290 TRP A C 1
ATOM 2420 O O . TRP A 1 291 ? 125.319 10.801 142.029 1.00 22.85 290 TRP A O 1
ATOM 2431 N N . THR A 1 292 ? 123.112 10.922 141.634 1.00 19.11 291 THR A N 1
ATOM 2432 C CA . THR A 1 292 ? 123.229 12.050 140.699 1.00 21.58 291 THR A CA 1
ATOM 2433 C C . THR A 1 292 ? 123.912 13.244 141.339 1.00 22.26 291 THR A C 1
ATOM 2434 O O . THR A 1 292 ? 124.839 13.830 140.776 1.00 21.04 291 THR A O 1
ATOM 2438 N N . MET A 1 293 ? 123.439 13.599 142.525 1.00 19.23 292 MET A N 1
ATOM 2439 C CA . MET A 1 293 ? 123.942 14.769 143.222 1.00 20.55 292 MET A CA 1
ATOM 2440 C C . MET A 1 293 ? 125.280 14.479 143.919 1.00 22.48 292 MET A C 1
ATOM 2441 O O . MET A 1 293 ? 126.150 15.342 143.984 1.00 22.38 292 MET A O 1
ATOM 2446 N N . LEU A 1 294 ? 125.452 13.270 144.432 1.00 19.45 293 LEU A N 1
ATOM 2447 C CA . LEU A 1 294 ? 126.735 12.904 145.045 1.00 22.34 293 LEU A CA 1
ATOM 2448 C C . LEU A 1 294 ? 127.862 12.882 144.011 1.00 20.03 293 LEU A C 1
ATOM 2449 O O . LEU A 1 294 ? 128.936 13.441 144.251 1.00 25.08 293 LEU A O 1
ATOM 2454 N N . ARG A 1 295 ? 127.618 12.266 142.853 1.00 19.26 294 ARG A N 1
ATOM 2455 C CA . ARG A 1 295 ? 128.635 12.235 141.800 1.00 20.57 294 ARG A CA 1
ATOM 2456 C C . ARG A 1 295 ? 128.995 13.654 141.344 1.00 24.65 294 ARG A C 1
ATOM 2457 O O . ARG A 1 295 ? 130.171 14.001 141.225 1.00 22.61 294 ARG A O 1
ATOM 2465 N N . TYR A 1 296 ? 127.976 14.476 141.099 1.00 21.58 295 TYR A N 1
ATOM 2466 C CA . TYR A 1 296 ? 128.213 15.856 140.682 1.00 23.88 295 TYR A CA 1
ATOM 2467 C C . TYR A 1 296 ? 128.984 16.642 141.739 1.00 28.32 295 TYR A C 1
ATOM 2468 O O . TYR A 1 296 ? 129.945 17.341 141.416 1.00 25.62 295 TYR A O 1
ATOM 2477 N N . THR A 1 297 ? 128.575 16.531 142.998 1.00 22.38 296 THR A N 1
ATOM 2478 C CA . THR A 1 297 ? 129.246 17.275 144.057 1.00 23.50 296 THR A CA 1
ATOM 2479 C C . THR A 1 297 ? 130.703 16.827 144.192 1.00 29.68 296 THR A C 1
ATOM 2480 O O . THR A 1 297 ? 131.615 17.649 144.317 1.00 31.19 296 THR A O 1
ATOM 2484 N N . LYS A 1 298 ? 130.918 15.518 144.142 1.00 23.16 297 LYS A N 1
ATOM 2485 C CA . LYS A 1 298 ? 132.268 14.972 144.227 1.00 32.37 297 LYS A CA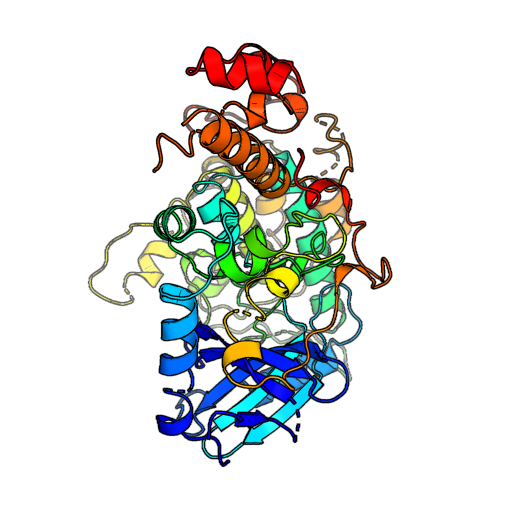 1
ATOM 2486 C C . LYS A 1 298 ? 133.181 15.490 143.122 1.00 33.45 297 LYS A C 1
ATOM 2487 O O . LYS A 1 298 ? 134.309 15.906 143.387 1.00 30.77 297 LYS A O 1
ATOM 2493 N N . ALA A 1 299 ? 132.704 15.450 141.882 1.00 27.40 298 ALA A N 1
ATOM 2494 C CA . ALA A 1 299 ? 133.523 15.888 140.757 1.00 29.83 298 ALA A CA 1
ATOM 2495 C C . ALA A 1 299 ? 133.914 17.348 140.939 1.00 39.13 298 ALA A C 1
ATOM 2496 O O . ALA A 1 299 ? 135.075 17.721 140.772 1.00 36.36 298 ALA A O 1
ATOM 2498 N N . MET A 1 300 ? 132.935 18.163 141.311 1.00 39.97 299 MET A N 1
ATOM 2499 C CA . MET A 1 300 ? 133.146 19.590 141.512 1.00 42.24 299 MET A CA 1
ATOM 2500 C C . MET A 1 300 ? 134.108 19.884 142.660 1.00 45.10 299 MET A C 1
ATOM 2501 O O . MET A 1 300 ? 134.972 20.767 142.556 1.00 48.64 299 MET A O 1
ATOM 2506 N N . VAL A 1 301 ? 133.959 19.147 143.756 1.00 42.95 300 VAL A N 1
ATOM 2507 C CA . VAL A 1 301 ? 134.840 19.319 144.908 1.00 47.92 300 VAL A CA 1
ATOM 2508 C C . VAL A 1 301 ? 136.266 18.878 144.601 1.00 51.65 300 VAL A C 1
ATOM 2509 O O . VAL A 1 301 ? 137.213 19.613 144.870 1.00 45.22 300 VAL A O 1
ATOM 2513 N N . GLU A 1 302 ? 136.415 17.675 144.047 1.00 55.38 301 GLU A N 1
ATOM 2514 C CA . GLU A 1 302 ? 137.739 17.102 143.819 1.00 57.12 301 GLU A CA 1
ATOM 2515 C C . GLU A 1 302 ? 138.553 17.935 142.839 1.00 56.66 301 GLU A C 1
ATOM 2516 O O . GLU A 1 302 ? 139.775 18.002 142.944 1.00 56.88 301 GLU A O 1
ATOM 2522 N N . LYS A 1 303 ? 137.876 18.562 141.883 1.00 47.60 302 LYS A N 1
ATOM 2523 C CA . LYS A 1 303 ? 138.557 19.426 140.929 1.00 55.89 302 LYS A CA 1
ATOM 2524 C C . LYS A 1 303 ? 139.096 20.679 141.627 1.00 64.14 302 LYS A C 1
ATOM 2525 O O . LYS A 1 303 ? 140.215 21.121 141.354 1.00 61.72 302 LYS A O 1
ATOM 2531 N N . GLN A 1 304 ? 138.300 21.238 142.537 1.00 72.49 303 GLN A N 1
ATOM 2532 C CA . GLN A 1 304 ? 138.723 22.391 143.334 1.00 76.74 303 GLN A CA 1
ATOM 2533 C C . GLN A 1 304 ? 139.849 22.010 144.293 1.00 74.73 303 GLN A C 1
ATOM 2534 O O . GLN A 1 304 ? 140.781 22.788 144.515 1.00 74.62 303 GLN A O 1
ATOM 2540 N N . ARG A 1 305 ? 139.748 20.812 144.863 1.00 63.49 304 ARG A N 1
ATOM 2541 C CA . ARG A 1 305 ? 140.785 20.272 145.736 1.00 72.62 304 ARG A CA 1
ATOM 2542 C C . ARG A 1 305 ? 142.130 20.184 145.014 1.00 80.79 304 ARG A C 1
ATOM 2543 O O . ARG A 1 305 ? 143.170 20.521 145.578 1.00 78.70 304 ARG A O 1
ATOM 2551 N N . ASP A 1 306 ? 142.093 19.737 143.761 1.00 94.29 305 ASP A N 1
ATOM 2552 C CA . ASP A 1 306 ? 143.294 19.587 142.940 1.00 95.03 305 ASP A CA 1
ATOM 2553 C C . ASP A 1 306 ? 143.938 20.943 142.633 1.00 92.13 305 ASP A C 1
ATOM 2554 O O . ASP A 1 306 ? 145.165 21.064 142.609 1.00 98.81 305 ASP A O 1
ATOM 2559 N N . LEU A 1 307 ? 143.112 21.958 142.395 1.00 92.25 306 LEU A N 1
ATOM 2560 C CA . LEU A 1 307 ? 143.625 23.305 142.153 1.00 90.93 306 LEU A CA 1
ATOM 2561 C C . LEU A 1 307 ? 144.281 23.848 143.417 1.00 95.07 306 LEU A C 1
ATOM 2562 O O . LEU A 1 307 ? 145.259 24.592 143.353 1.00 93.58 306 LEU A O 1
ATOM 2567 N N . LEU A 1 308 ? 143.740 23.452 144.566 1.00 104.51 307 LEU A N 1
ATOM 2568 C CA . LEU A 1 308 ? 144.236 23.903 145.862 1.00 110.92 307 LEU A CA 1
ATOM 2569 C C . LEU A 1 308 ? 145.569 23.244 146.229 1.00 114.62 307 LEU A C 1
ATOM 2570 O O . LEU A 1 308 ? 146.493 23.916 146.692 1.00 121.42 307 LEU A O 1
ATOM 2575 N N . ILE A 1 309 ? 145.664 21.932 146.025 1.00 106.06 308 ILE A N 1
ATOM 2576 C CA . ILE A 1 309 ? 146.897 21.205 146.314 1.00 104.82 308 ILE A CA 1
ATOM 2577 C C . ILE A 1 309 ? 147.988 21.578 145.317 1.00 107.61 308 ILE A C 1
ATOM 2578 O O . ILE A 1 309 ? 149.075 21.004 145.332 1.00 111.42 308 ILE A O 1
ATOM 2583 N N . LYS A 1 330 ? 138.077 7.716 151.180 1.00 83.40 329 LYS A N 1
ATOM 2584 C CA . LYS A 1 330 ? 137.653 6.983 152.367 1.00 77.50 329 LYS A CA 1
ATOM 2585 C C . LYS A 1 330 ? 136.186 7.237 152.685 1.00 75.29 329 LYS A C 1
ATOM 2586 O O . LYS A 1 330 ? 135.460 7.849 151.898 1.00 69.89 329 LYS A O 1
ATOM 2588 N N . SER A 1 331 ? 135.757 6.762 153.849 1.00 74.12 330 SER A N 1
ATOM 2589 C CA . SER A 1 331 ? 134.400 7.003 154.316 1.00 69.08 330 SER A CA 1
ATOM 2590 C C . SER A 1 331 ? 134.275 8.436 154.826 1.00 72.47 330 SER A C 1
ATOM 2591 O O . SER A 1 331 ? 133.239 9.081 154.650 1.00 68.39 330 SER A O 1
ATOM 2594 N N . GLU A 1 332 ? 135.340 8.927 155.455 1.00 71.56 331 GLU A N 1
ATOM 2595 C CA . GLU A 1 332 ? 135.371 10.294 155.962 1.00 72.26 331 GLU A CA 1
ATOM 2596 C C . GLU A 1 332 ? 135.338 11.303 154.820 1.00 67.78 331 GLU A C 1
ATOM 2597 O O . GLU A 1 332 ? 134.687 12.342 154.916 1.00 69.02 331 GLU A O 1
ATOM 2603 N N . THR A 1 333 ? 136.051 10.993 153.742 1.00 59.85 332 THR A N 1
ATOM 2604 C CA . THR A 1 333 ? 136.068 11.860 152.572 1.00 58.65 332 THR A CA 1
ATOM 2605 C C . THR A 1 333 ? 134.704 11.822 151.887 1.00 51.62 332 THR A C 1
ATOM 2606 O O . THR A 1 333 ? 134.177 12.856 151.469 1.00 44.62 332 THR A O 1
ATOM 2610 N N . PHE A 1 334 ? 134.127 10.629 151.787 1.00 44.87 333 PHE A N 1
ATOM 2611 C CA . PHE A 1 334 ? 132.785 10.505 151.237 1.00 39.59 333 PHE A CA 1
ATOM 2612 C C . PHE A 1 334 ? 131.779 11.278 152.073 1.00 39.05 333 PHE A C 1
ATOM 2613 O O . PHE A 1 334 ? 130.895 11.938 151.536 1.00 35.89 333 PHE A O 1
ATOM 2621 N N . ASN A 1 335 ? 131.893 11.166 153.392 1.00 46.84 334 ASN A N 1
ATOM 2622 C CA . ASN A 1 335 ? 130.913 11.787 154.271 1.00 48.54 334 ASN A CA 1
ATOM 2623 C C . ASN A 1 335 ? 130.960 13.297 154.184 1.00 40.24 334 ASN A C 1
ATOM 2624 O O . ASN A 1 335 ? 129.938 13.951 154.339 1.00 48.74 334 ASN A O 1
ATOM 2640 N N . ILE A 1 337 ? 131.738 14.931 151.415 1.00 37.31 336 ILE A N 1
ATOM 2641 C CA . ILE A 1 337 ? 131.092 15.208 150.140 1.00 35.67 336 ILE A CA 1
ATOM 2642 C C . ILE A 1 337 ? 129.574 15.116 150.281 1.00 34.06 336 ILE A C 1
ATOM 2643 O O . ILE A 1 337 ? 128.828 15.944 149.740 1.00 33.55 336 ILE A O 1
ATOM 2659 N N . LEU A 1 339 ? 127.853 15.565 153.049 1.00 35.25 338 LEU A N 1
ATOM 2660 C CA . LEU A 1 339 ? 127.413 16.717 153.831 1.00 38.96 338 LEU A CA 1
ATOM 2661 C C . LEU A 1 339 ? 127.261 17.952 152.948 1.00 37.63 338 LEU A C 1
ATOM 2662 O O . LEU A 1 339 ? 126.313 18.725 153.093 1.00 36.80 338 LEU A O 1
ATOM 2667 N N . LEU A 1 340 ? 128.192 18.130 152.021 1.00 36.97 339 LEU A N 1
ATOM 2668 C CA . LEU A 1 340 ? 128.139 19.266 151.113 1.00 39.20 339 LEU A CA 1
ATOM 2669 C C . LEU A 1 340 ? 126.953 19.143 150.157 1.00 39.05 339 LEU A C 1
ATOM 2670 O O . LEU A 1 340 ? 126.261 20.122 149.881 1.00 37.72 339 LEU A O 1
ATOM 2675 N N . ALA A 1 341 ? 126.712 17.933 149.667 1.00 33.29 340 ALA A N 1
ATOM 2676 C CA . ALA A 1 341 ? 125.596 17.704 148.758 1.00 31.38 340 ALA A CA 1
ATOM 2677 C C . ALA A 1 341 ? 124.283 17.988 149.473 1.00 32.67 340 ALA A C 1
ATOM 2678 O O . ALA A 1 341 ? 123.377 18.593 148.904 1.00 33.59 340 ALA A O 1
ATOM 2680 N N . MET A 1 342 ? 124.190 17.552 150.726 1.00 31.61 341 MET A N 1
ATOM 2681 C CA . MET A 1 342 ? 122.971 17.749 151.502 1.00 34.66 341 MET A CA 1
ATOM 2682 C C . MET A 1 342 ? 122.733 19.223 151.828 1.00 36.27 341 MET A C 1
ATOM 2683 O O . MET A 1 342 ? 121.589 19.655 151.961 1.00 36.56 341 MET A O 1
ATOM 2688 N N . LYS A 1 343 ? 123.800 20.009 151.939 1.00 38.43 342 LYS A N 1
ATOM 2689 C CA . LYS A 1 343 ? 123.621 21.449 152.156 1.00 40.45 342 LYS A CA 1
ATOM 2690 C C . LYS A 1 343 ? 123.165 22.142 150.870 1.00 39.33 342 LYS A C 1
ATOM 2691 O O . LYS A 1 343 ? 122.371 23.083 150.911 1.00 39.36 342 LYS A O 1
ATOM 2697 N N . LYS A 1 344 ? 123.665 21.673 149.731 1.00 34.80 343 LYS A N 1
ATOM 2698 C CA . LYS A 1 344 ? 123.318 22.256 148.435 1.00 34.27 343 LYS A CA 1
ATOM 2699 C C . LYS A 1 344 ? 121.913 21.873 147.970 1.00 37.24 343 LYS A C 1
ATOM 2700 O O . LYS A 1 344 ? 121.232 22.655 147.303 1.00 32.50 343 LYS A O 1
ATOM 2706 N N . PHE A 1 345 ? 121.490 20.664 148.320 1.00 30.99 344 PHE A N 1
ATOM 2707 C CA . PHE A 1 345 ? 120.182 20.138 147.922 1.00 30.15 344 PHE A CA 1
ATOM 2708 C C . PHE A 1 345 ? 119.383 19.708 149.151 1.00 31.25 344 PHE A C 1
ATOM 2709 O O . PHE A 1 345 ? 119.018 18.543 149.271 1.00 30.58 344 PHE A O 1
ATOM 2717 N N . PRO A 1 346 ? 119.101 20.652 150.064 1.00 35.62 345 PRO A N 1
ATOM 2718 C CA . PRO A 1 346 ? 118.587 20.288 151.392 1.00 31.17 345 PRO A CA 1
ATOM 2719 C C . PRO A 1 346 ? 117.198 19.638 151.381 1.00 29.76 345 PRO A C 1
ATOM 2720 O O . PRO A 1 346 ? 116.905 18.846 152.280 1.00 35.46 345 PRO A O 1
ATOM 2724 N N . THR A 1 347 ? 116.367 19.961 150.395 1.00 28.91 346 THR A N 1
ATOM 2725 C CA . THR A 1 347 ? 115.025 19.379 150.314 1.00 35.85 346 THR A CA 1
ATOM 2726 C C . THR A 1 347 ? 115.013 17.993 149.665 1.00 31.53 346 THR A C 1
ATOM 2727 O O . THR A 1 347 ? 113.978 17.321 149.643 1.00 32.63 346 THR A O 1
ATOM 2731 N N . HIS A 1 348 ? 116.155 17.571 149.133 1.00 30.89 347 HIS A N 1
ATOM 2732 C CA . HIS A 1 348 ? 116.263 16.267 148.453 1.00 30.56 347 HIS A CA 1
ATOM 2733 C C . HIS A 1 348 ? 116.637 15.107 149.359 1.00 34.40 347 HIS A C 1
ATOM 2734 O O . HIS A 1 348 ? 116.317 13.950 149.072 1.00 28.85 347 HIS A O 1
ATOM 2741 N N . PHE A 1 349 ? 117.370 15.408 150.419 1.00 35.09 348 PHE A N 1
ATOM 2742 C CA . PHE A 1 349 ? 118.042 14.372 151.191 1.00 31.86 348 PHE A CA 1
ATOM 2743 C C . PHE A 1 349 ? 117.402 14.182 152.555 1.00 29.53 348 PHE A C 1
ATOM 2744 O O . PHE A 1 349 ? 117.828 14.788 153.537 1.00 28.39 348 PHE A O 1
ATOM 2752 N N . HIS A 1 350 ? 116.368 13.352 152.599 1.00 27.21 349 HIS A N 1
ATOM 2753 C CA . HIS A 1 350 ? 115.705 12.998 153.851 1.00 25.88 349 HIS A CA 1
ATOM 2754 C C . HIS A 1 350 ? 115.874 11.502 154.088 1.00 27.66 349 HIS A C 1
ATOM 2755 O O . HIS A 1 350 ? 115.590 10.710 153.194 1.00 24.51 349 HIS A O 1
ATOM 2762 N N . TYR A 1 351 ? 116.326 11.122 155.284 1.00 27.09 350 TYR A N 1
ATOM 2763 C CA . TYR A 1 351 ? 116.659 9.724 155.567 1.00 26.32 350 TYR A CA 1
ATOM 2764 C C . TYR A 1 351 ? 115.871 9.119 156.719 1.00 28.94 350 TYR A C 1
ATOM 2765 O O . TYR A 1 351 ? 115.443 9.825 157.636 1.00 32.26 350 TYR A O 1
ATOM 2774 N N . TYR A 1 352 ? 115.706 7.798 156.666 1.00 27.54 351 TYR A N 1
ATOM 2775 C CA . TYR A 1 352 ? 115.245 7.003 157.807 1.00 29.69 351 TYR A CA 1
ATOM 2776 C C . TYR A 1 352 ? 116.163 7.160 159.028 1.00 35.06 351 TYR A C 1
ATOM 2777 O O . TYR A 1 352 ? 117.381 7.197 158.892 1.00 31.99 351 TYR A O 1
ATOM 2797 N N . ASN A 1 354 ? 117.330 5.395 162.576 1.00 49.16 353 ASN A N 1
ATOM 2798 C CA . ASN A 1 354 ? 117.326 4.116 163.289 1.00 52.79 353 ASN A CA 1
ATOM 2799 C C . ASN A 1 354 ? 116.599 4.162 164.634 1.00 55.74 353 ASN A C 1
ATOM 2800 O O . ASN A 1 354 ? 116.089 3.148 165.105 1.00 61.08 353 ASN A O 1
ATOM 2805 N N . GLU A 1 355 ? 116.553 5.345 165.238 1.00 49.29 354 GLU A N 1
ATOM 2806 C CA . GLU A 1 355 ? 115.886 5.563 166.516 1.00 56.19 354 GLU A CA 1
ATOM 2807 C C . GLU A 1 355 ? 114.358 5.540 166.416 1.00 57.12 354 GLU A C 1
ATOM 2808 O O . GLU A 1 355 ? 113.675 5.193 167.378 1.00 58.04 354 GLU A O 1
ATOM 2814 N N . ASP A 1 356 ? 113.823 5.917 165.258 1.00 47.64 355 ASP A N 1
ATOM 2815 C CA . ASP A 1 356 ? 112.376 6.021 165.092 1.00 46.94 355 ASP A CA 1
ATOM 2816 C C . ASP A 1 356 ? 111.704 4.655 165.102 1.00 53.25 355 ASP A C 1
ATOM 2817 O O . ASP A 1 356 ? 112.111 3.744 164.376 1.00 52.65 355 ASP A O 1
ATOM 2822 N N . LYS A 1 357 ? 110.668 4.517 165.921 1.00 50.68 356 LYS A N 1
ATOM 2823 C CA . LYS A 1 357 ? 109.902 3.278 165.964 1.00 53.26 356 LYS A CA 1
ATOM 2824 C C . LYS A 1 357 ? 108.444 3.542 165.585 1.00 54.27 356 LYS A C 1
ATOM 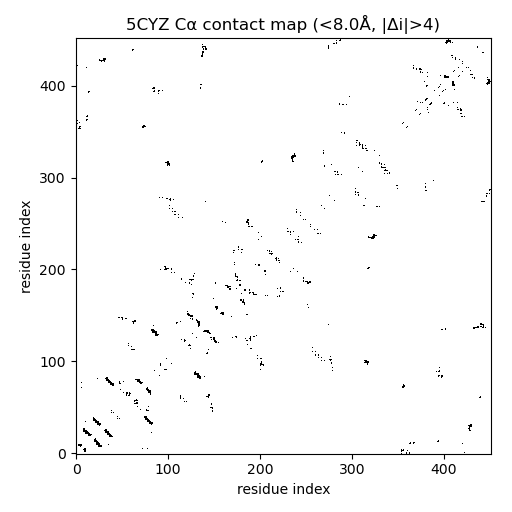2825 O O . LYS A 1 357 ? 107.653 2.614 165.413 1.00 63.04 356 LYS A O 1
ATOM 2831 N N . HIS A 1 358 ? 108.104 4.818 165.445 1.00 42.69 357 HIS A N 1
ATOM 2832 C CA . HIS A 1 358 ? 106.798 5.233 164.934 1.00 43.61 357 HIS A CA 1
ATOM 2833 C C . HIS A 1 358 ? 106.905 5.465 163.427 1.00 43.31 357 HIS A C 1
ATOM 2834 O O . HIS A 1 358 ? 107.979 5.298 162.858 1.00 41.77 357 HIS A O 1
ATOM 2841 N N . ASN A 1 359 ? 105.807 5.857 162.784 1.00 38.99 358 ASN A N 1
ATOM 2842 C CA . ASN A 1 359 ? 105.857 6.252 161.376 1.00 34.69 358 ASN A CA 1
ATOM 2843 C C . ASN A 1 359 ? 105.805 7.766 161.220 1.00 41.12 358 ASN A C 1
ATOM 2844 O O . ASN A 1 359 ? 104.762 8.379 161.452 1.00 37.88 358 ASN A O 1
ATOM 2849 N N . PRO A 1 360 ? 106.933 8.376 160.823 1.00 35.67 359 PRO A N 1
ATOM 2850 C CA . PRO A 1 360 ? 107.049 9.840 160.775 1.00 37.65 359 PRO A CA 1
ATOM 2851 C C . PRO A 1 360 ? 106.050 10.484 159.815 1.00 37.42 359 PRO A C 1
ATOM 2852 O O . PRO A 1 360 ? 105.706 9.899 158.787 1.00 34.05 359 PRO A O 1
ATOM 2856 N N . SER A 1 361 ? 105.597 11.683 160.156 1.00 36.00 360 SER A N 1
ATOM 2857 C CA . SER A 1 361 ? 104.744 12.466 159.272 1.00 36.87 360 SER A CA 1
ATOM 2858 C C . SER A 1 361 ? 105.596 13.158 158.209 1.00 39.18 360 SER A C 1
ATOM 2859 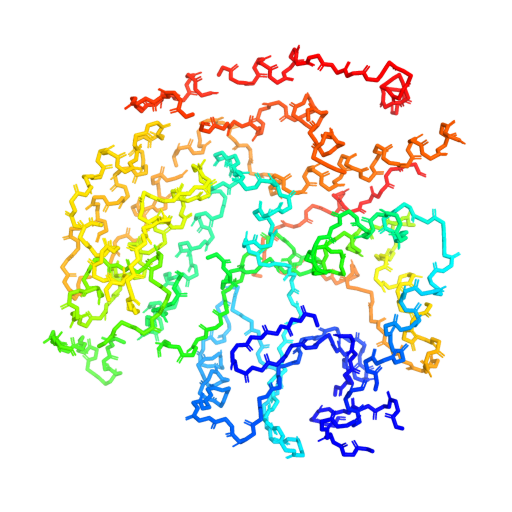O O . SER A 1 361 ? 106.812 13.265 158.365 1.00 46.52 360 SER A O 1
ATOM 2862 N N . PRO A 1 362 ? 104.967 13.640 157.127 1.00 38.58 361 PRO A N 1
ATOM 2863 C CA . PRO A 1 362 ? 105.731 14.384 156.117 1.00 35.91 361 PRO A CA 1
ATOM 2864 C C . PRO A 1 362 ? 106.409 15.646 156.657 1.00 33.58 361 PRO A C 1
ATOM 2865 O O . PRO A 1 362 ? 107.552 15.914 156.286 1.00 32.27 361 PRO A O 1
ATOM 2869 N N . GLU A 1 363 ? 105.731 16.403 157.520 1.00 31.94 362 GLU A N 1
ATOM 2870 C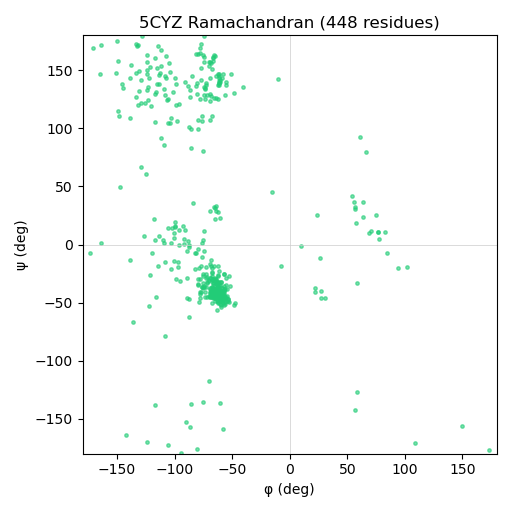 CA . GLU A 1 363 ? 106.357 17.568 158.131 1.00 32.36 362 GLU A CA 1
ATOM 2871 C C . GLU A 1 363 ? 107.539 17.148 159.005 1.00 33.09 362 GLU A C 1
ATOM 2872 O O . GLU A 1 363 ? 108.578 17.807 159.014 1.00 41.16 362 GLU A O 1
ATOM 2878 N N . GLU A 1 364 ? 107.377 16.046 159.727 1.00 33.14 363 GLU A N 1
ATOM 2879 C CA . GLU A 1 364 ? 108.440 15.523 160.580 1.00 38.79 363 GLU A CA 1
ATOM 2880 C C . GLU A 1 364 ? 109.682 15.158 159.771 1.00 37.45 363 GLU A C 1
ATOM 2881 O O . GLU A 1 364 ? 110.807 15.476 160.156 1.00 42.38 363 GLU A O 1
ATOM 2887 N N . ILE A 1 365 ? 109.466 14.498 158.643 1.00 30.75 364 ILE A N 1
ATOM 2888 C CA . ILE A 1 365 ? 110.550 14.120 157.749 1.00 29.94 364 ILE A CA 1
ATOM 2889 C C . ILE A 1 365 ? 111.230 15.368 157.191 1.00 38.63 364 ILE A C 1
ATOM 2890 O O . ILE A 1 365 ? 112.465 15.470 157.185 1.00 32.45 364 ILE A O 1
ATOM 2906 N N . GLN A 1 367 ? 111.702 18.099 158.481 1.00 33.80 366 GLN A N 1
ATOM 2907 C CA . GLN A 1 367 ? 112.573 18.773 159.447 1.00 35.90 366 GLN A CA 1
ATOM 2908 C C . GLN A 1 367 ? 114.036 18.677 159.024 1.00 40.45 366 GLN A C 1
ATOM 2909 O O . GLN A 1 367 ? 114.830 19.581 159.293 1.00 38.26 366 GLN A O 1
ATOM 2915 N N . GLN A 1 368 ? 114.386 17.568 158.375 1.00 33.99 367 GLN A N 1
ATOM 2916 C CA . GLN A 1 368 ? 115.747 17.314 157.930 1.00 38.50 367 GLN A CA 1
ATOM 2917 C C . GLN A 1 368 ? 116.215 18.348 156.908 1.00 34.66 367 GLN A C 1
ATOM 2918 O O . GLN A 1 368 ? 117.409 18.597 156.788 1.00 42.84 367 GLN A O 1
ATOM 2924 N N . THR A 1 369 ? 115.279 18.946 156.177 1.00 32.98 368 THR A N 1
ATOM 2925 C CA . THR A 1 369 ? 115.614 20.047 155.271 1.00 37.60 368 THR A CA 1
ATOM 2926 C C . THR A 1 369 ? 116.355 21.158 156.009 1.00 40.00 368 THR A C 1
ATOM 2927 O O . THR A 1 369 ? 117.358 21.682 155.527 1.00 44.85 368 THR A O 1
ATOM 2931 N N . ILE A 1 370 ? 115.861 21.508 157.191 1.00 40.01 369 ILE A N 1
ATOM 2932 C CA . ILE A 1 370 ? 116.480 22.565 157.966 1.00 42.31 369 ILE A CA 1
ATOM 2933 C C . ILE A 1 370 ? 117.841 22.112 158.474 1.00 43.32 369 ILE A C 1
ATOM 2934 O O . ILE A 1 370 ? 118.799 22.883 158.471 1.00 47.35 369 ILE A O 1
ATOM 2939 N N . LEU A 1 371 ? 117.915 20.860 158.916 1.00 39.61 370 LEU A N 1
ATOM 2940 C CA . LEU A 1 371 ? 119.176 20.263 159.363 1.00 40.28 370 LEU A CA 1
ATOM 2941 C C . LEU A 1 371 ? 120.229 20.334 158.267 1.00 46.80 370 LEU A C 1
ATOM 2942 O O . LEU A 1 371 ? 121.353 20.792 158.499 1.00 42.95 370 LEU A O 1
ATOM 2947 N N . ASN A 1 372 ? 119.855 19.863 157.077 1.00 37.35 371 ASN A N 1
ATOM 2948 C CA . ASN A 1 372 ? 120.750 19.890 155.931 1.00 38.17 371 ASN A CA 1
ATOM 2949 C C . ASN A 1 372 ? 121.253 21.296 155.617 1.00 43.14 371 ASN A C 1
ATOM 2950 O O . ASN A 1 372 ? 122.409 21.474 155.244 1.00 44.07 371 ASN A O 1
ATOM 2955 N N . ASN A 1 373 ? 120.375 22.285 155.764 1.00 38.91 372 ASN A N 1
ATOM 2956 C CA . ASN A 1 373 ? 120.718 23.686 155.530 1.00 51.09 372 ASN A CA 1
ATOM 2957 C C . ASN A 1 373 ? 121.818 24.197 156.439 1.00 57.91 372 ASN A C 1
ATOM 2958 O O . ASN A 1 373 ? 122.711 24.928 156.007 1.00 51.49 372 ASN A O 1
ATOM 2963 N N . ASN A 1 374 ? 121.730 23.814 157.708 1.00 66.12 373 ASN A N 1
ATOM 2964 C CA . ASN A 1 374 ? 122.599 24.347 158.746 1.00 69.24 373 ASN A CA 1
ATOM 2965 C C . ASN A 1 374 ? 123.745 23.410 159.102 1.00 69.26 373 ASN A C 1
ATOM 2966 O O . ASN A 1 374 ? 124.493 23.669 160.040 1.00 75.68 373 ASN A O 1
ATOM 2971 N N . ALA A 1 375 ? 123.873 22.316 158.360 1.00 64.89 374 ALA A N 1
ATOM 2972 C CA . ALA A 1 375 ? 124.931 21.351 158.626 1.00 66.65 374 ALA A CA 1
ATOM 2973 C C . ALA A 1 375 ? 126.294 22.004 158.440 1.00 77.54 374 ALA A C 1
ATOM 2974 O O . ALA A 1 375 ? 126.576 22.581 157.389 1.00 80.16 374 ALA A O 1
ATOM 2976 N N . ALA A 1 376 ? 127.126 21.922 159.475 1.00 84.16 375 ALA A N 1
ATOM 2977 C CA . ALA A 1 376 ? 128.456 22.525 159.456 1.00 82.27 375 ALA A CA 1
ATOM 2978 C C . ALA A 1 376 ? 129.400 21.751 158.548 1.00 82.59 375 ALA A C 1
ATOM 2979 O O . ALA A 1 376 ? 129.392 20.521 158.534 1.00 83.58 375 ALA A O 1
ATOM 2981 N N . SER A 1 377 ? 130.217 22.477 157.792 1.00 88.14 376 SER A N 1
ATOM 2982 C CA . SER A 1 377 ? 131.168 21.846 156.884 1.00 90.44 376 SER A CA 1
ATOM 2983 C C . SER A 1 377 ? 132.611 22.096 157.333 1.00 97.51 376 SER A C 1
ATOM 2984 O O . SER A 1 377 ? 132.933 23.157 157.873 1.00 93.26 376 SER A O 1
ATOM 2987 N N . SER A 1 378 ? 133.474 21.112 157.094 1.00 103.93 377 SER A N 1
ATOM 2988 C CA . SER A 1 378 ? 134.796 21.063 157.721 1.00 107.95 377 SER A CA 1
ATOM 2989 C C . SER A 1 378 ? 135.854 21.986 157.114 1.00 111.16 377 SER A C 1
ATOM 2990 O O . SER A 1 378 ? 136.635 22.602 157.841 1.00 115.85 377 SER A O 1
ATOM 2993 N N . LEU A 1 379 ? 135.886 22.073 155.790 1.00 103.77 378 LEU A N 1
ATOM 2994 C CA . LEU A 1 379 ? 137.007 22.695 155.089 1.00 103.48 378 LEU A CA 1
ATOM 2995 C C . LEU A 1 379 ? 136.747 24.145 154.682 1.00 106.05 378 LEU A C 1
ATOM 2996 O O . LEU A 1 379 ? 136.013 24.399 153.736 1.00 105.40 378 LEU A O 1
ATOM 3001 N N . PRO A 1 380 ? 137.371 25.103 155.385 1.00 112.79 379 PRO A N 1
ATOM 3002 C CA . PRO A 1 380 ? 137.103 26.523 155.122 1.00 115.06 379 PRO A CA 1
ATOM 3003 C C . PRO A 1 380 ? 137.510 26.966 153.717 1.00 110.89 379 PRO A C 1
ATOM 3004 O O . PRO A 1 380 ? 136.668 27.469 152.977 1.00 111.07 379 PRO A O 1
ATOM 3008 N N . GLU A 1 381 ? 138.774 26.761 153.359 1.00 102.79 380 GLU A N 1
ATOM 3009 C CA . GLU A 1 381 ? 139.318 27.225 152.084 1.00 100.96 380 GLU A CA 1
ATOM 3010 C C . GLU A 1 381 ? 138.554 26.690 150.872 1.00 97.93 380 GLU A C 1
ATOM 3011 O O . GLU A 1 381 ? 138.148 27.458 149.997 1.00 94.94 380 GLU A O 1
ATOM 3017 N N . GLU A 1 382 ? 138.371 25.374 150.827 1.00 95.33 381 GLU A N 1
ATOM 3018 C CA . GLU A 1 382 ? 137.678 24.721 149.720 1.00 94.26 381 GLU A CA 1
ATOM 3019 C C . GLU A 1 382 ? 136.258 25.242 149.534 1.00 89.74 381 GLU A C 1
ATOM 3020 O O . GLU A 1 382 ? 135.801 25.422 148.407 1.00 92.81 381 GLU A O 1
ATOM 3026 N N . LEU A 1 383 ? 135.563 25.472 150.644 1.00 84.88 382 LEU A N 1
ATOM 3027 C CA . LEU A 1 383 ? 134.196 25.985 150.606 1.00 84.74 382 LEU A CA 1
ATOM 3028 C C . LEU A 1 383 ? 134.122 27.390 150.024 1.00 85.35 382 LEU A C 1
ATOM 3029 O O . LEU A 1 383 ? 133.203 27.705 149.267 1.00 81.40 382 LEU A O 1
ATOM 3034 N N . LEU A 1 384 ? 135.080 28.233 150.398 1.00 92.68 383 LEU A N 1
ATOM 3035 C CA . LEU A 1 384 ? 135.156 29.585 149.862 1.00 98.97 383 LEU A CA 1
ATOM 3036 C C . LEU A 1 384 ? 135.250 29.523 148.340 1.00 100.96 383 LEU A C 1
ATOM 3037 O O . LEU A 1 384 ? 134.653 30.339 147.637 1.00 99.07 383 LEU A O 1
ATOM 3042 N N . ASN A 1 385 ? 135.991 28.537 147.843 1.00 111.33 384 ASN A N 1
ATOM 3043 C CA . ASN A 1 385 ? 136.119 28.305 146.407 1.00 112.35 384 ASN A CA 1
ATOM 3044 C C . ASN A 1 385 ? 134.822 27.812 145.774 1.00 108.04 384 ASN A C 1
ATOM 3045 O O . ASN A 1 385 ? 134.464 28.226 144.672 1.00 111.16 384 ASN A O 1
ATOM 3050 N N . ALA A 1 386 ? 134.127 26.919 146.473 1.00 99.86 385 ALA A N 1
ATOM 3051 C CA . ALA A 1 386 ? 132.852 26.399 145.996 1.00 94.07 385 ALA A CA 1
ATOM 3052 C C . ALA A 1 386 ? 131.798 27.504 145.980 1.00 95.63 385 ALA A C 1
ATOM 3053 O O . ALA A 1 386 ? 130.958 27.560 145.082 1.00 96.73 385 ALA A O 1
ATOM 3055 N N . LEU A 1 387 ? 131.850 28.381 146.980 1.00 101.86 386 LEU A N 1
ATOM 3056 C CA . LEU A 1 387 ? 130.966 29.542 147.044 1.00 106.83 386 LEU A CA 1
ATOM 3057 C C . LEU A 1 387 ? 131.235 30.493 145.882 1.00 110.15 386 LEU A C 1
ATOM 3058 O O . LEU A 1 387 ? 130.308 31.010 145.257 1.00 110.94 386 LEU A O 1
ATOM 3063 N N . ASP A 1 388 ? 132.516 30.708 145.596 1.00 109.83 387 ASP A N 1
ATOM 3064 C CA . ASP A 1 388 ? 132.941 31.652 144.568 1.00 111.45 387 ASP A CA 1
ATOM 3065 C C . ASP A 1 388 ? 132.704 31.105 143.155 1.00 109.81 387 ASP A C 1
ATOM 3066 O O . ASP A 1 388 ? 133.194 31.666 142.172 1.00 110.10 387 ASP A O 1
ATOM 3071 N N . LYS A 1 389 ? 131.952 30.010 143.061 1.00 102.95 388 LYS A N 1
ATOM 3072 C CA . LYS A 1 389 ? 131.578 29.434 141.773 1.00 94.98 388 LYS A CA 1
ATOM 3073 C C . LYS A 1 389 ? 130.274 30.043 141.264 1.00 97.55 388 LYS A C 1
ATOM 3074 O O . LYS A 1 389 ? 129.860 31.115 141.709 1.00 101.31 388 LYS A O 1
ATOM 3076 N N . GLU B 2 4 ? 141.648 -15.561 116.613 1.00 78.34 90 GLU C N 1
ATOM 3077 C CA . GLU B 2 4 ? 140.334 -15.159 116.125 1.00 73.98 90 GLU C CA 1
ATOM 3078 C C . GLU B 2 4 ? 139.227 -15.833 116.927 1.00 74.47 90 GLU C C 1
ATOM 3079 O O . GLU B 2 4 ? 138.331 -15.167 117.441 1.00 74.71 90 GLU C O 1
ATOM 3085 N N . CYS B 2 5 ? 139.298 -17.156 117.032 1.00 73.91 91 CYS C N 1
ATOM 3086 C CA . CYS B 2 5 ? 138.307 -17.926 117.781 1.00 72.93 91 CYS C CA 1
ATOM 3087 C C . CYS B 2 5 ? 138.274 -17.546 119.258 1.00 66.52 91 CYS C C 1
ATOM 3088 O O . CYS B 2 5 ? 139.311 -17.310 119.879 1.00 71.76 91 CYS C O 1
ATOM 3091 N N . LEU B 2 6 ? 137.071 -17.495 119.816 1.00 49.25 92 LEU C N 1
ATOM 3092 C CA . LEU B 2 6 ? 136.897 -17.108 121.208 1.00 45.08 92 LEU C CA 1
ATOM 3093 C C . LEU B 2 6 ? 137.202 -18.276 122.145 1.00 42.90 92 LEU C C 1
ATOM 3094 O O . LEU B 2 6 ? 136.426 -19.231 122.233 1.00 44.82 92 LEU C O 1
ATOM 3099 N N . THR B 2 7 ? 138.338 -18.209 122.837 1.00 34.67 93 THR C N 1
ATOM 3100 C CA . THR B 2 7 ? 138.695 -19.245 123.806 1.00 33.14 93 THR C CA 1
ATOM 3101 C C . THR B 2 7 ? 138.952 -18.633 125.175 1.00 29.99 93 THR C C 1
ATOM 3102 O O . THR B 2 7 ? 139.160 -17.434 125.288 1.00 29.43 93 THR C O 1
ATOM 3106 N N . ARG B 2 8 ? 138.947 -19.462 126.213 1.00 32.59 94 ARG C N 1
ATOM 3107 C CA . ARG B 2 8 ? 139.235 -18.970 127.559 1.00 38.19 94 ARG C CA 1
ATOM 3108 C C . ARG B 2 8 ? 140.597 -18.243 127.621 1.00 35.47 94 ARG C C 1
ATOM 3109 O O . ARG B 2 8 ? 140.762 -17.237 128.335 1.00 28.56 94 ARG C O 1
ATOM 3117 N N . SER B 2 9 ? 141.549 -18.742 126.840 1.00 33.80 95 SER C N 1
ATOM 3118 C CA . SER B 2 9 ? 142.922 -18.231 126.866 1.00 31.25 95 SER C CA 1
ATOM 3119 C C . SER B 2 9 ? 143.078 -16.931 126.109 1.00 29.93 95 SER C C 1
ATOM 3120 O O . SER B 2 9 ? 143.782 -16.027 126.566 1.00 31.15 95 SER C O 1
ATOM 3123 N N . ASN B 2 10 ? 142.451 -16.836 124.940 1.00 29.59 96 ASN C N 1
ATOM 3124 C CA . ASN B 2 10 ? 142.489 -15.588 124.182 1.00 28.73 96 ASN C CA 1
ATOM 3125 C C . ASN B 2 10 ? 141.805 -14.468 124.954 1.00 29.44 96 ASN C C 1
ATOM 3126 O O . ASN B 2 10 ? 142.280 -13.335 124.961 1.00 29.43 96 ASN C O 1
ATOM 3131 N N . LEU B 2 11 ? 140.692 -14.793 125.606 1.00 33.95 97 LEU C N 1
ATOM 3132 C CA . LEU B 2 11 ? 139.970 -13.826 126.434 1.00 30.82 97 LEU C CA 1
ATOM 3133 C C . LEU B 2 11 ? 140.824 -13.323 127.573 1.00 31.58 97 LEU C C 1
ATOM 3134 O O . LEU B 2 11 ? 140.854 -12.127 127.857 1.00 29.57 97 LEU C O 1
ATOM 3139 N N . LYS B 2 12 ? 141.487 -14.254 128.246 1.00 28.22 98 LYS C N 1
ATOM 3140 C CA . LYS B 2 12 ? 142.345 -13.917 129.369 1.00 33.43 98 LYS C CA 1
ATOM 3141 C C . LYS B 2 12 ? 143.468 -12.979 128.927 1.00 36.18 98 LYS C C 1
ATOM 3142 O O . LYS B 2 12 ? 143.765 -12.000 129.611 1.00 31.47 98 LYS C O 1
ATOM 3159 N N . LEU B 2 14 ? 143.543 -10.952 126.250 1.00 27.26 100 LEU C N 1
ATOM 3160 C CA . LEU B 2 14 ? 142.966 -9.655 125.924 1.00 24.56 100 LEU C CA 1
ATOM 3161 C C . LEU B 2 14 ? 142.742 -8.828 127.188 1.00 30.31 100 LEU C C 1
ATOM 3162 O O . LEU B 2 14 ? 143.076 -7.649 127.236 1.00 23.46 100 LEU C O 1
ATOM 3167 N N . GLN B 2 15 ? 142.167 -9.449 128.215 1.00 24.24 101 GLN C N 1
ATOM 3168 C CA . GLN B 2 15 ? 141.876 -8.721 129.450 1.00 26.07 101 GLN C CA 1
ATOM 3169 C C . GLN B 2 15 ? 143.160 -8.246 130.117 1.00 28.99 101 GLN C C 1
ATOM 3170 O O . GLN B 2 15 ? 143.192 -7.185 130.732 1.00 29.14 101 GLN C O 1
ATOM 3176 N N . GLU B 2 16 ? 144.228 -9.022 129.994 1.00 27.12 102 GLU C N 1
ATOM 3177 C CA . GLU B 2 16 ? 145.488 -8.620 130.624 1.00 25.90 102 GLU C CA 1
ATOM 3178 C C . GLU B 2 16 ? 146.036 -7.370 129.965 1.00 26.17 102 GLU C C 1
ATOM 3179 O O . GLU B 2 16 ? 146.494 -6.453 130.651 1.00 29.65 102 GLU C O 1
ATOM 3185 N N . LYS B 2 17 ? 145.956 -7.309 128.640 1.00 26.22 103 LYS C N 1
ATOM 3186 C CA . LYS B 2 17 ? 146.411 -6.120 127.916 1.00 26.79 103 LYS C CA 1
ATOM 3187 C C . LYS B 2 17 ? 145.529 -4.910 128.236 1.00 26.31 103 LYS C C 1
ATOM 3188 O O . LYS B 2 17 ? 146.034 -3.818 128.483 1.00 25.38 103 LYS C O 1
ATOM 3194 N N . ILE B 2 18 ? 144.210 -5.101 128.228 1.00 24.45 104 ILE C N 1
ATOM 3195 C CA . ILE B 2 18 ? 143.294 -4.013 128.536 1.00 23.01 104 ILE C CA 1
ATOM 3196 C C . ILE B 2 18 ? 143.552 -3.472 129.935 1.00 25.41 104 ILE C C 1
ATOM 3197 O O . ILE B 2 18 ? 143.652 -2.253 130.144 1.00 23.28 104 ILE C O 1
ATOM 3202 N N . PHE B 2 19 ? 143.696 -4.362 130.903 1.00 24.25 105 PHE C N 1
ATOM 3203 C CA . PHE B 2 19 ? 143.835 -3.873 132.266 1.00 28.07 105 PHE C CA 1
ATOM 3204 C C . PHE B 2 19 ? 145.209 -3.291 132.540 1.00 28.04 105 PHE C C 1
ATOM 3205 O O . PHE B 2 19 ? 145.339 -2.396 133.367 1.00 27.85 105 PHE C O 1
ATOM 3213 N N . ASP B 2 20 ? 146.222 -3.756 131.825 1.00 27.29 106 ASP C N 1
ATOM 3214 C CA . ASP B 2 20 ? 147.543 -3.140 131.937 1.00 28.87 106 ASP C CA 1
ATOM 3215 C C . ASP B 2 20 ? 147.516 -1.699 131.440 1.00 28.83 106 ASP C C 1
ATOM 3216 O O . ASP B 2 20 ? 148.117 -0.815 132.057 1.00 29.93 106 ASP C O 1
ATOM 3221 N N . ARG B 2 21 ? 146.838 -1.460 130.323 1.00 27.82 107 ARG C N 1
ATOM 3222 C CA . ARG B 2 21 ? 146.686 -0.095 129.821 1.00 29.66 107 ARG C CA 1
ATOM 3223 C C . ARG B 2 21 ? 145.872 0.742 130.804 1.00 24.53 107 ARG C C 1
ATOM 3224 O O . ARG B 2 21 ? 146.233 1.872 131.128 1.00 28.65 107 ARG C O 1
ATOM 3232 N N . GLU B 2 22 ? 144.764 0.178 131.269 1.00 24.14 108 GLU C N 1
ATOM 3233 C CA . GLU B 2 22 ? 143.874 0.863 132.200 1.00 32.02 108 GLU C CA 1
ATOM 3234 C C . GLU B 2 22 ? 144.601 1.271 133.477 1.00 34.12 108 GLU C C 1
ATOM 3235 O O . GLU B 2 22 ? 144.483 2.408 133.940 1.00 28.46 108 GLU C O 1
ATOM 3241 N N . LEU B 2 23 ? 145.363 0.341 134.038 1.00 29.48 109 LEU C N 1
ATOM 3242 C CA . LEU B 2 23 ? 146.014 0.572 135.316 1.00 36.42 109 LEU C CA 1
ATOM 3243 C C . LEU B 2 23 ? 147.167 1.549 135.198 1.00 39.55 109 LEU C C 1
ATOM 3244 O O . LEU B 2 23 ? 147.419 2.329 136.120 1.00 41.54 109 LEU C O 1
ATOM 3249 N N . ASN B 2 24 ? 147.851 1.530 134.059 1.00 29.22 110 ASN C N 1
ATOM 3250 C CA . ASN B 2 24 ? 149.127 2.227 133.959 1.00 34.95 110 ASN C CA 1
ATOM 3251 C C . ASN B 2 24 ? 149.180 3.418 133.006 1.00 29.53 110 ASN C C 1
ATOM 3252 O O . ASN B 2 24 ? 150.094 4.233 133.094 1.00 34.55 110 ASN C O 1
ATOM 3257 N N . ASP B 2 25 ? 148.230 3.520 132.082 1.00 29.27 111 ASP C N 1
ATOM 3258 C CA . ASP B 2 25 ? 148.462 4.384 130.922 1.00 34.08 111 ASP C CA 1
ATOM 3259 C C . ASP B 2 25 ? 147.398 5.434 130.633 1.00 34.80 111 ASP C C 1
ATOM 3260 O O . ASP B 2 25 ? 147.462 6.100 129.599 1.00 30.32 111 ASP C O 1
ATOM 3265 N N . ILE B 2 26 ? 146.421 5.597 131.515 1.00 29.72 112 ILE C N 1
ATOM 3266 C CA . ILE B 2 26 ? 145.455 6.666 131.288 1.00 27.69 112 ILE C CA 1
ATOM 3267 C C . ILE B 2 26 ? 146.095 7.981 131.752 1.00 29.36 112 ILE C C 1
ATOM 3268 O O . ILE B 2 26 ? 146.127 8.308 132.941 1.00 31.80 112 ILE C O 1
ATOM 3273 N N . ALA B 2 27 ? 146.618 8.729 130.788 1.00 31.55 113 ALA C N 1
ATOM 3274 C CA . ALA B 2 27 ? 147.612 9.752 131.092 1.00 34.41 113 ALA C CA 1
ATOM 3275 C C . ALA B 2 27 ? 147.039 11.166 131.174 1.00 36.19 113 ALA C C 1
ATOM 3276 O O . ALA B 2 27 ? 147.780 12.147 131.145 1.00 36.57 113 ALA C O 1
ATOM 3278 N N . CYS B 2 28 ? 145.723 11.275 131.284 1.00 35.23 114 CYS C N 1
ATOM 3279 C CA . CYS B 2 28 ? 145.095 12.573 131.474 1.00 36.25 114 CYS C CA 1
ATOM 3280 C C . CYS B 2 28 ? 145.337 13.041 132.908 1.00 41.98 114 CYS C C 1
ATOM 3281 O O . CYS B 2 28 ? 145.954 12.335 133.701 1.00 46.43 114 CYS C O 1
ATOM 3284 N N . ASP B 2 29 ? 144.833 14.217 133.256 1.00 33.70 115 ASP C N 1
ATOM 3285 C CA . ASP B 2 29 ? 144.968 14.690 134.627 1.00 37.21 115 ASP C CA 1
ATOM 3286 C C . ASP B 2 29 ? 143.613 14.887 135.305 1.00 38.89 115 ASP C C 1
ATOM 3287 O O . ASP B 2 29 ? 143.509 15.617 136.281 1.00 41.91 115 ASP C O 1
ATOM 3292 N N . HIS B 2 30 ? 142.580 14.222 134.793 1.00 33.29 116 HIS C N 1
ATOM 3293 C CA . HIS B 2 30 ? 141.246 14.337 135.368 1.00 29.73 116 HIS C CA 1
ATOM 3294 C C . HIS B 2 30 ? 141.132 13.593 136.686 1.00 33.41 116 HIS C C 1
ATOM 3295 O O . HIS B 2 30 ? 141.577 12.458 136.792 1.00 33.03 116 HIS C O 1
ATOM 3302 N N . CYS B 2 31 ? 140.525 14.228 137.684 1.00 29.55 117 CYS C N 1
ATOM 3303 C CA . CYS B 2 31 ? 140.366 13.596 138.992 1.00 31.75 117 CYS C CA 1
ATOM 3304 C C . CYS B 2 31 ? 139.585 12.286 138.898 1.00 33.15 117 CYS C C 1
ATOM 3305 O O . CYS B 2 31 ? 139.959 11.282 139.515 1.00 30.94 117 CYS C O 1
ATOM 3308 N N . LEU B 2 32 ? 138.515 12.278 138.111 1.00 27.92 118 LEU C N 1
ATOM 3309 C CA . LEU B 2 32 ? 137.678 11.086 138.044 1.00 20.38 118 LEU C CA 1
ATOM 3310 C C . LEU B 2 32 ? 138.362 9.918 137.337 1.00 25.00 118 LEU C C 1
ATOM 3311 O O . LEU B 2 32 ? 138.081 8.767 137.636 1.00 24.85 118 LEU C O 1
ATOM 3316 N N . CYS B 2 33 ? 139.234 10.218 136.383 1.00 29.78 119 CYS C N 1
ATOM 3317 C CA . CYS B 2 33 ? 139.962 9.182 135.652 1.00 27.75 119 CYS C CA 1
ATOM 3318 C C . CYS B 2 33 ? 141.116 8.582 136.458 1.00 28.62 119 CYS C C 1
ATOM 3319 O O . CYS B 2 33 ? 141.602 7.493 136.141 1.00 32.99 119 CYS C O 1
ATOM 3322 N N . SER B 2 34 ? 141.545 9.301 137.491 1.00 28.34 120 SER C N 1
ATOM 3323 C CA . SER B 2 34 ? 142.825 9.042 138.151 1.00 28.98 120 SER C CA 1
ATOM 3324 C C . SER B 2 34 ? 142.851 7.730 138.924 1.00 36.26 120 SER C C 1
ATOM 3325 O O . SER B 2 34 ? 141.812 7.209 139.324 1.00 32.46 120 SER C O 1
ATOM 3328 N N . THR B 2 35 ? 144.050 7.199 139.150 1.00 36.15 121 THR C N 1
ATOM 3329 C CA . THR B 2 35 ? 144.161 5.946 139.885 1.00 39.46 121 THR C CA 1
ATOM 3330 C C . THR B 2 35 ? 143.861 6.173 141.365 1.00 40.64 121 THR C C 1
ATOM 3331 O O . THR B 2 35 ? 143.425 5.261 142.067 1.00 45.71 121 THR C O 1
ATOM 3335 N N . GLU B 2 36 ? 144.078 7.400 141.826 1.00 38.93 122 GLU C N 1
ATOM 3336 C CA . GLU B 2 36 ? 143.743 7.772 143.193 1.00 44.30 122 GLU C CA 1
ATOM 3337 C C . GLU B 2 36 ? 142.218 7.759 143.405 1.00 49.05 122 GLU C C 1
ATOM 3338 O O . GLU B 2 36 ? 141.738 7.378 144.473 1.00 46.89 122 GLU C O 1
ATOM 3344 N N . ASN B 2 37 ? 141.456 8.168 142.395 1.00 46.40 123 ASN C N 1
ATOM 3345 C CA . ASN B 2 37 ? 139.996 8.096 142.499 1.00 42.64 123 ASN C CA 1
ATOM 3346 C C . ASN B 2 37 ? 139.530 6.658 142.469 1.00 39.08 123 ASN C C 1
ATOM 3347 O O . ASN B 2 37 ? 138.669 6.264 143.251 1.00 46.38 123 ASN C O 1
ATOM 3352 N N . ARG B 2 38 ? 140.100 5.879 141.556 1.00 39.38 124 ARG C N 1
ATOM 3353 C CA . ARG B 2 38 ? 139.713 4.481 141.378 1.00 36.84 124 ARG C CA 1
ATOM 3354 C C . ARG B 2 38 ? 139.996 3.646 142.618 1.00 49.07 124 ARG C C 1
ATOM 3355 O O . ARG B 2 38 ? 139.199 2.784 142.991 1.00 40.18 124 ARG C O 1
ATOM 3363 N N . ARG B 2 39 ? 141.136 3.912 143.248 1.00 64.39 125 ARG C N 1
ATOM 3364 C CA . ARG B 2 39 ? 141.544 3.207 144.455 1.00 72.16 125 ARG C CA 1
ATOM 3365 C C . ARG B 2 39 ? 140.470 3.307 145.542 1.00 78.62 125 ARG C C 1
ATOM 3366 O O . ARG B 2 39 ? 140.324 2.408 146.368 1.00 81.52 125 ARG C O 1
ATOM 3374 N N . ASP B 2 40 ? 139.704 4.393 145.519 1.00 86.75 126 ASP C N 1
ATOM 3375 C CA . ASP B 2 40 ? 138.634 4.598 146.489 1.00 96.72 126 ASP C CA 1
ATOM 3376 C C . ASP B 2 40 ? 137.434 3.672 146.257 1.00 102.29 126 ASP C C 1
ATOM 3377 O O . ASP B 2 40 ? 136.767 3.274 147.211 1.00 107.97 126 ASP C O 1
ATOM 3382 N N . ILE B 2 41 ? 137.161 3.318 145.003 1.00 91.42 127 ILE C N 1
ATOM 3383 C CA . ILE B 2 41 ? 135.958 2.545 144.699 1.00 81.60 127 ILE C CA 1
ATOM 3384 C C . ILE B 2 41 ? 136.248 1.049 144.526 1.00 78.81 127 ILE C C 1
ATOM 3385 O O . ILE B 2 41 ? 137.292 0.647 144.006 1.00 80.24 127 ILE C O 1
ATOM 3390 N N . LYS B 2 42 ? 135.311 0.233 144.996 1.00 63.21 128 LYS C N 1
ATOM 3391 C CA . LYS B 2 42 ? 135.491 -1.210 145.044 1.00 57.27 128 LYS C CA 1
ATOM 3392 C C . LYS B 2 42 ? 134.808 -1.905 143.872 1.00 60.25 128 LYS C C 1
ATOM 3393 O O . LYS B 2 42 ? 135.245 -2.964 143.421 1.00 60.49 128 LYS C O 1
ATOM 3395 N N . TYR B 2 43 ? 133.732 -1.308 143.376 1.00 56.40 129 TYR C N 1
ATOM 3396 C CA . TYR B 2 43 ? 132.980 -1.915 142.288 1.00 51.14 129 TYR C CA 1
ATOM 3397 C C . TYR B 2 43 ? 133.249 -1.178 140.986 1.00 53.77 129 TYR C C 1
ATOM 3398 O O . TYR B 2 43 ? 132.741 -0.079 140.769 1.00 57.05 129 TYR C O 1
ATOM 3407 N N . SER B 2 44 ? 134.057 -1.807 140.132 1.00 53.05 130 SER C N 1
ATOM 3408 C CA . SER B 2 44 ? 134.604 -1.179 138.933 1.00 46.71 130 SER C CA 1
ATOM 3409 C C . SER B 2 44 ? 133.530 -0.545 138.050 1.00 38.14 130 SER C C 1
ATOM 3410 O O . SER B 2 44 ? 133.804 0.423 137.342 1.00 31.85 130 SER C O 1
ATOM 3413 N N . ARG B 2 45 ? 132.306 -1.059 138.112 1.00 26.08 131 ARG C N 1
ATOM 3414 C CA . ARG B 2 45 ? 131.224 -0.496 137.320 1.00 28.54 131 ARG C CA 1
ATOM 3415 C C . ARG B 2 45 ? 130.840 0.915 137.765 1.00 18.39 131 ARG C C 1
ATOM 3416 O O . ARG B 2 45 ? 130.377 1.718 136.962 1.00 20.74 131 ARG C O 1
ATOM 3424 N N . LEU B 2 46 ? 131.029 1.207 139.050 1.00 19.71 132 LEU C N 1
ATOM 3425 C CA . LEU B 2 46 ? 130.767 2.556 139.548 1.00 16.67 132 LEU C CA 1
ATOM 3426 C C . LEU B 2 46 ? 131.778 3.534 138.966 1.00 20.87 132 LEU C C 1
ATOM 3427 O O . LEU B 2 46 ? 131.514 4.723 138.899 1.00 18.67 132 LEU C O 1
ATOM 3432 N N . TRP B 2 47 ? 132.947 3.039 138.565 1.00 19.88 133 TRP C N 1
ATOM 3433 C CA . TRP B 2 47 ? 133.919 3.901 137.883 1.00 17.62 133 TRP C CA 1
ATOM 3434 C C . TRP B 2 47 ? 133.623 3.886 136.382 1.00 18.79 133 TRP C C 1
ATOM 3435 O O . TRP B 2 47 ? 133.252 4.891 135.812 1.00 18.47 133 TRP C O 1
ATOM 3446 N N . PHE B 2 48 ? 133.740 2.712 135.765 1.00 17.19 134 PHE C N 1
ATOM 3447 C CA . PHE B 2 48 ? 133.699 2.582 134.301 1.00 16.25 134 PHE C CA 1
ATOM 3448 C C . PHE B 2 48 ? 132.364 2.973 133.664 1.00 18.65 134 PHE C C 1
ATOM 3449 O O . PHE B 2 48 ? 132.334 3.534 132.575 1.00 18.75 134 PHE C O 1
ATOM 3457 N N . LEU B 2 49 ? 131.263 2.678 134.341 1.00 15.61 135 LEU C N 1
ATOM 3458 C CA . LEU B 2 49 ? 129.929 2.857 133.755 1.00 14.10 135 LEU C CA 1
ATOM 3459 C C . LEU B 2 49 ? 129.125 3.952 134.468 1.00 17.98 135 LEU C C 1
ATOM 3460 O O . LEU B 2 49 ? 127.931 4.128 134.213 1.00 18.13 135 LEU C O 1
ATOM 3465 N N . PHE B 2 50 ? 129.771 4.668 135.380 1.00 18.03 136 PHE C N 1
ATOM 3466 C CA . PHE B 2 50 ? 129.040 5.685 136.139 1.00 16.37 136 PHE C CA 1
ATOM 3467 C C . PHE B 2 50 ? 129.859 6.968 136.247 1.00 19.01 136 PHE C C 1
ATOM 3468 O O . PHE B 2 50 ? 129.503 7.990 135.655 1.00 19.59 136 PHE C O 1
ATOM 3476 N N . GLU B 2 51 ? 130.984 6.926 136.953 1.00 16.13 137 GLU C N 1
ATOM 3477 C CA . GLU B 2 51 ? 131.767 8.156 137.053 1.00 15.82 137 GLU C CA 1
ATOM 3478 C C . GLU B 2 51 ? 132.341 8.560 135.689 1.00 20.44 137 GLU C C 1
ATOM 3479 O O . GLU B 2 51 ? 132.423 9.755 135.394 1.00 19.43 137 GLU C O 1
ATOM 3485 N N . LEU B 2 52 ? 132.680 7.590 134.835 1.00 19.73 138 LEU C N 1
ATOM 3486 C CA . LEU B 2 52 ? 133.182 7.949 133.501 1.00 15.79 138 LEU C CA 1
ATOM 3487 C C . LEU B 2 52 ? 132.065 8.406 132.530 1.00 20.77 138 LEU C C 1
ATOM 3488 O O . LEU B 2 52 ? 132.350 8.704 131.376 1.00 19.83 138 LEU C O 1
ATOM 3493 N N . GLU B 2 53 ? 130.813 8.458 132.984 1.00 15.15 139 GLU C N 1
ATOM 3494 C CA . GLU B 2 53 ? 129.748 9.093 132.185 1.00 14.92 139 GLU C CA 1
ATOM 3495 C C . GLU B 2 53 ? 129.889 10.612 132.184 1.00 16.51 139 GLU C C 1
ATOM 3496 O O . GLU B 2 53 ? 129.316 11.278 131.330 1.00 17.87 139 GLU C O 1
ATOM 3502 N N . MET B 2 54 ? 130.625 11.145 133.159 1.00 18.73 140 MET C N 1
ATOM 3503 C CA . MET B 2 54 ? 130.790 12.595 133.279 1.00 19.17 140 MET C CA 1
ATOM 3504 C C . MET B 2 54 ? 131.571 13.123 132.080 1.00 20.35 140 MET C C 1
ATOM 3505 O O . MET B 2 54 ? 132.248 12.365 131.369 1.00 19.78 140 MET C O 1
ATOM 3510 N N . SER B 2 55 ? 131.504 14.431 131.875 1.00 18.50 141 SER C N 1
ATOM 3511 C CA . SER B 2 55 ? 132.185 15.058 130.751 1.00 20.76 141 SER C CA 1
ATOM 3512 C C . SER B 2 55 ? 132.974 16.265 131.199 1.00 19.22 141 SER C C 1
ATOM 3513 O O . SER B 2 55 ? 132.407 17.212 131.749 1.00 24.40 141 SER C O 1
ATOM 3516 N N . GLU B 2 56 ? 134.283 16.225 130.965 1.00 21.11 142 GLU C N 1
ATOM 3517 C CA . GLU B 2 56 ? 135.149 17.357 131.241 1.00 22.47 142 GLU C CA 1
ATOM 3518 C C . GLU B 2 56 ? 135.040 18.466 130.184 1.00 23.30 142 GLU C C 1
ATOM 3519 O O . GLU B 2 56 ? 135.048 19.660 130.526 1.00 25.61 142 GLU C O 1
ATOM 3525 N N . ASN B 2 57 ? 134.954 18.087 128.909 1.00 22.47 143 ASN C N 1
ATOM 3526 C CA . ASN B 2 57 ? 134.940 19.087 127.833 1.00 31.29 143 ASN C CA 1
ATOM 3527 C C . ASN B 2 57 ? 133.527 19.447 127.370 1.00 27.99 143 ASN C C 1
ATOM 3528 O O . ASN B 2 57 ? 133.365 20.257 126.456 1.00 30.70 143 ASN C O 1
ATOM 3533 N N . TRP B 2 58 ? 132.528 18.814 127.989 1.00 22.59 144 TRP C N 1
ATOM 3534 C CA . TRP B 2 58 ? 131.095 19.055 127.728 1.00 25.13 144 TRP C CA 1
ATOM 3535 C C . TRP B 2 58 ? 130.639 18.575 126.347 1.00 27.84 144 TRP C C 1
ATOM 3536 O O . TRP B 2 58 ? 129.514 18.866 125.936 1.00 26.12 144 TRP C O 1
ATOM 3547 N N . ASN B 2 59 ? 131.501 17.830 125.651 1.00 27.11 145 ASN C N 1
ATOM 3548 C CA . ASN B 2 59 ? 131.184 17.278 124.329 1.00 26.87 145 ASN C CA 1
ATOM 3549 C C . ASN B 2 59 ? 131.163 15.743 124.360 1.00 27.32 145 ASN C C 1
ATOM 3550 O O . ASN B 2 59 ? 130.255 15.121 123.817 1.00 25.42 145 ASN C O 1
ATOM 3555 N N . GLU B 2 60 ? 132.168 15.155 125.004 1.00 24.32 146 GLU C N 1
ATOM 3556 C CA . GLU B 2 60 ? 132.282 13.693 125.113 1.00 26.79 146 GLU C CA 1
ATOM 3557 C C . GLU B 2 60 ? 132.370 13.255 126.580 1.00 19.98 146 GLU C C 1
ATOM 3558 O O . GLU B 2 60 ? 132.925 13.989 127.407 1.00 25.48 146 GLU C O 1
ATOM 3564 N N . ASN B 2 61 ? 131.891 12.058 126.915 1.00 19.11 147 ASN C N 1
ATOM 3565 C CA . ASN B 2 61 ? 132.118 11.589 128.274 1.00 22.46 147 ASN C CA 1
ATOM 3566 C C . ASN B 2 61 ? 133.564 11.100 128.371 1.00 24.43 147 ASN C C 1
ATOM 3567 O O . ASN B 2 61 ? 134.276 11.051 127.358 1.00 20.62 147 ASN C O 1
ATOM 3572 N N . LEU B 2 62 ? 134.000 10.779 129.589 1.00 20.40 148 LEU C N 1
ATOM 3573 C CA . LEU B 2 62 ? 135.390 10.407 129.847 1.00 21.43 148 LEU C CA 1
ATOM 3574 C C . LEU B 2 62 ? 135.679 8.980 129.364 1.00 20.13 148 LEU C C 1
ATOM 3575 O O . LEU B 2 62 ? 136.820 8.657 129.039 1.00 19.83 148 LEU C O 1
ATOM 3580 N N . ARG B 2 63 ? 134.649 8.139 129.299 1.00 18.13 149 ARG C N 1
ATOM 3581 C CA . ARG B 2 63 ? 134.845 6.793 128.760 1.00 16.91 149 ARG C CA 1
ATOM 3582 C C . ARG B 2 63 ? 135.280 6.909 127.303 1.00 23.86 149 ARG C C 1
ATOM 3583 O O . ARG B 2 63 ? 136.088 6.124 126.828 1.00 22.43 149 ARG C O 1
ATOM 3591 N N . LEU B 2 64 ? 134.777 7.930 126.610 1.00 21.58 150 LEU C N 1
ATOM 3592 C CA . LEU B 2 64 ? 135.147 8.156 125.209 1.00 23.30 150 LEU C CA 1
ATOM 3593 C C . LEU B 2 64 ? 136.407 9.019 125.088 1.00 25.70 150 LEU C C 1
ATOM 3594 O O . LEU B 2 64 ? 137.321 8.682 124.340 1.00 25.10 150 LEU C O 1
ATOM 3599 N N . SER B 2 65 ? 136.466 10.119 125.833 1.00 21.09 151 SER C N 1
ATOM 3600 C CA . SER B 2 65 ? 137.567 11.070 125.657 1.00 26.25 151 SER C CA 1
ATOM 3601 C C . SER B 2 65 ? 138.877 10.518 126.206 1.00 30.22 151 SER C C 1
ATOM 3602 O O . SER B 2 65 ? 139.948 10.858 125.712 1.00 30.91 151 SER C O 1
ATOM 3605 N N . CYS B 2 66 ? 138.795 9.646 127.209 1.00 22.56 152 CYS C N 1
ATOM 3606 C CA . CYS B 2 66 ? 140.004 9.181 127.888 1.00 23.29 152 CYS C CA 1
ATOM 3607 C C . CYS B 2 66 ? 140.173 7.674 127.850 1.00 25.85 152 CYS C C 1
ATOM 3608 O O . CYS B 2 66 ? 141.223 7.183 127.430 1.00 29.14 152 CYS C O 1
ATOM 3611 N N . TYR B 2 67 ? 139.160 6.922 128.276 1.00 21.21 153 TYR C N 1
ATOM 3612 C CA . TYR B 2 67 ? 139.347 5.471 128.295 1.00 22.10 153 TYR C CA 1
ATOM 3613 C C . TYR B 2 67 ? 139.578 4.952 126.882 1.00 26.78 153 TYR C C 1
ATOM 3614 O O . TYR B 2 67 ? 140.529 4.208 126.638 1.00 25.84 153 TYR C O 1
ATOM 3623 N N . ASN B 2 68 ? 138.713 5.338 125.950 1.00 23.23 154 ASN C N 1
ATOM 3624 C CA . ASN B 2 68 ? 138.851 4.855 124.584 1.00 24.36 154 ASN C CA 1
ATOM 3625 C C . ASN B 2 68 ? 140.173 5.295 123.957 1.00 29.97 154 ASN C C 1
ATOM 3626 O O . ASN B 2 68 ? 140.736 4.595 123.120 1.00 29.29 154 ASN C O 1
ATOM 3642 N N . TYR B 2 70 ? 143.218 6.006 125.621 1.00 29.22 156 TYR C N 1
ATOM 3643 C CA . TYR B 2 70 ? 144.422 5.451 126.226 1.00 26.40 156 TYR C CA 1
ATOM 3644 C C . TYR B 2 70 ? 144.408 3.938 126.332 1.00 24.24 156 TYR C C 1
ATOM 3645 O O . TYR B 2 70 ? 145.461 3.329 126.498 1.00 26.67 156 TYR C O 1
ATOM 3654 N N . VAL B 2 71 ? 143.222 3.335 126.243 1.00 22.21 157 VAL C N 1
ATOM 3655 C CA . VAL B 2 71 ? 143.123 1.884 126.340 1.00 23.38 157 VAL C CA 1
ATOM 3656 C C . VAL B 2 71 ? 142.786 1.271 124.975 1.00 27.55 157 VAL C C 1
ATOM 3657 O O . VAL B 2 71 ? 143.671 0.768 124.293 1.00 29.40 157 VAL C O 1
ATOM 3661 N N . TYR B 2 72 ? 141.523 1.330 124.561 1.00 24.59 158 TYR C N 1
ATOM 3662 C CA . TYR B 2 72 ? 141.112 0.665 123.322 1.00 24.89 158 TYR C CA 1
ATOM 3663 C C . TYR B 2 72 ? 141.886 1.137 122.092 1.00 25.91 158 TYR C C 1
ATOM 3664 O O . TYR B 2 72 ? 142.385 0.305 121.326 1.00 30.06 158 TYR C O 1
ATOM 3673 N N . SER B 2 73 ? 142.004 2.457 121.914 1.00 24.89 159 SER C N 1
ATOM 3674 C CA . SER B 2 73 ? 142.713 3.002 120.754 1.00 30.99 159 SER C CA 1
ATOM 3675 C C . SER B 2 73 ? 144.184 2.651 120.777 1.00 35.97 159 SER C C 1
ATOM 3676 O O . SER B 2 73 ? 144.810 2.540 119.727 1.00 37.00 159 SER C O 1
ATOM 3679 N N . ALA B 2 74 ? 144.734 2.488 121.977 1.00 38.93 160 ALA C N 1
ATOM 3680 C CA . ALA B 2 74 ? 146.138 2.139 122.128 1.00 38.69 160 ALA C CA 1
ATOM 3681 C C . ALA B 2 74 ? 146.371 0.710 121.669 1.00 42.14 160 ALA C C 1
ATOM 3682 O O . ALA B 2 74 ? 147.447 0.370 121.171 1.00 38.83 160 ALA C O 1
ATOM 3684 N N . ILE B 2 75 ? 145.350 -0.122 121.842 1.00 33.82 161 ILE C N 1
ATOM 3685 C CA . ILE B 2 75 ? 145.413 -1.515 121.428 1.00 34.86 161 ILE C CA 1
ATOM 3686 C C . ILE B 2 75 ? 145.219 -1.615 119.921 1.00 37.84 161 ILE C C 1
ATOM 3687 O O . ILE B 2 75 ? 145.971 -2.303 119.226 1.00 42.77 161 ILE C O 1
ATOM 3692 N N . ASP B 2 76 ? 144.219 -0.901 119.420 1.00 36.48 162 ASP C N 1
ATOM 3693 C CA . ASP B 2 76 ? 143.898 -0.893 118.000 1.00 39.47 162 ASP C CA 1
ATOM 3694 C C . ASP B 2 76 ? 143.319 0.464 117.630 1.00 39.85 162 ASP C C 1
ATOM 3695 O O . ASP B 2 76 ? 142.238 0.824 118.086 1.00 33.02 162 ASP C O 1
ATOM 3700 N N . GLU B 2 77 ? 144.037 1.210 116.794 1.00 38.34 163 GLU C N 1
ATOM 3701 C CA . GLU B 2 77 ? 143.644 2.571 116.433 1.00 33.74 163 GLU C CA 1
ATOM 3702 C C . GLU B 2 77 ? 142.290 2.649 115.724 1.00 39.47 163 GLU C C 1
ATOM 3703 O O . GLU B 2 77 ? 141.636 3.692 115.730 1.00 41.55 163 GLU C O 1
ATOM 3709 N N . SER B 2 78 ? 141.875 1.541 115.117 1.00 34.82 164 SER C N 1
ATOM 3710 C CA . SER B 2 78 ? 140.618 1.479 114.369 1.00 43.66 164 SER C CA 1
ATOM 3711 C C . SER B 2 78 ? 139.401 1.131 115.232 1.00 39.25 164 SER C C 1
ATOM 3712 O O . SER B 2 78 ? 138.280 1.051 114.723 1.00 35.58 164 SER C O 1
ATOM 3715 N N . TRP B 2 79 ? 139.623 0.919 116.528 1.00 35.34 165 TRP C N 1
ATOM 3716 C CA . TRP B 2 79 ? 138.553 0.534 117.457 1.00 30.38 165 TRP C CA 1
ATOM 3717 C C . TRP B 2 79 ? 137.581 1.702 117.679 1.00 25.79 165 TRP C C 1
ATOM 3718 O O . TRP B 2 79 ? 137.917 2.679 118.345 1.00 31.49 165 TRP C O 1
ATOM 3729 N N . LYS B 2 80 ? 136.383 1.596 117.113 1.00 28.63 166 LYS C N 1
ATOM 3730 C CA . LYS B 2 80 ? 135.415 2.692 117.131 1.00 31.20 166 LYS C CA 1
ATOM 3731 C C . LYS B 2 80 ? 134.504 2.685 118.354 1.00 32.40 166 LYS C C 1
ATOM 3732 O O . LYS B 2 80 ? 133.995 1.635 118.764 1.00 25.72 166 LYS C O 1
ATOM 3738 N N . MET B 2 81 ? 134.299 3.867 118.926 1.00 25.16 167 MET C N 1
ATOM 3739 C CA . MET B 2 81 ? 133.306 4.068 119.980 1.00 23.58 167 MET C CA 1
ATOM 3740 C C . MET B 2 81 ? 132.506 5.326 119.665 1.00 28.85 167 MET C C 1
ATOM 3741 O O . MET B 2 81 ? 133.095 6.388 119.446 1.00 25.30 167 MET C O 1
ATOM 3746 N N . GLU B 2 82 ? 131.178 5.233 119.633 1.00 21.51 168 GLU C N 1
ATOM 3747 C CA . GLU B 2 82 ? 130.384 6.417 119.298 1.00 30.26 168 GLU C CA 1
ATOM 3748 C C . GLU B 2 82 ? 130.268 7.373 120.486 1.00 24.93 168 GLU C C 1
ATOM 3749 O O . GLU B 2 82 ? 130.564 7.008 121.622 1.00 21.42 168 GLU C O 1
ATOM 3755 N N . ASN B 2 83 ? 129.840 8.602 120.218 1.00 20.28 169 ASN C N 1
ATOM 3756 C CA . ASN B 2 83 ? 129.525 9.545 121.293 1.00 19.79 169 ASN C CA 1
ATOM 3757 C C . ASN B 2 83 ? 128.072 9.378 121.744 1.00 27.25 169 ASN C C 1
ATOM 3758 O O . ASN B 2 83 ? 127.163 9.872 121.084 1.00 22.86 169 ASN C O 1
ATOM 3763 N N . ILE B 2 84 ? 127.841 8.690 122.863 1.00 25.60 170 ILE C N 1
ATOM 3764 C CA . ILE B 2 84 ? 126.460 8.395 123.242 1.00 26.31 170 ILE C CA 1
ATOM 3765 C C . ILE B 2 84 ? 125.657 9.638 123.647 1.00 21.01 170 ILE C C 1
ATOM 3766 O O . ILE B 2 84 ? 124.420 9.620 123.647 1.00 26.41 170 ILE C O 1
ATOM 3771 N N . LEU B 2 85 ? 126.349 10.721 123.969 1.00 18.40 171 LEU C N 1
ATOM 3772 C CA . LEU B 2 85 ? 125.660 11.945 124.372 1.00 24.39 171 LEU C CA 1
ATOM 3773 C C . LEU B 2 85 ? 125.054 12.704 123.190 1.00 27.98 171 LEU C C 1
ATOM 3774 O O . LEU B 2 85 ? 124.280 13.637 123.382 1.00 31.63 171 LEU C O 1
ATOM 3779 N N . LEU B 2 86 ? 125.399 12.296 121.972 1.00 26.39 172 LEU C N 1
ATOM 3780 C CA . LEU B 2 86 ? 124.826 12.897 120.775 1.00 35.30 172 LEU C CA 1
ATOM 3781 C C . LEU B 2 86 ? 123.525 12.215 120.376 1.00 33.42 172 LEU C C 1
ATOM 3782 O O . LEU B 2 86 ? 122.880 12.612 119.406 1.00 33.68 172 LEU C O 1
ATOM 3787 N N . LYS B 2 87 ? 123.141 11.181 121.112 1.00 25.26 173 LYS C N 1
ATOM 3788 C CA . LYS B 2 87 ? 121.902 10.487 120.798 1.00 30.13 173 LYS C CA 1
ATOM 3789 C C . LYS B 2 87 ? 120.716 11.335 121.243 1.00 31.19 173 LYS C C 1
ATOM 3790 O O . LYS B 2 87 ? 120.863 12.250 122.063 1.00 27.81 173 LYS C O 1
ATOM 3796 N N . GLU B 2 88 ? 119.542 11.034 120.698 1.00 33.21 174 GLU C N 1
ATOM 3797 C CA . GLU B 2 88 ? 118.321 11.735 121.095 1.00 33.52 174 GLU C CA 1
ATOM 3798 C C . GLU B 2 88 ? 117.953 11.422 122.546 1.00 27.95 174 GLU C C 1
ATOM 3799 O O . GLU B 2 88 ? 118.427 10.449 123.124 1.00 26.52 174 GLU C O 1
ATOM 3805 N N . GLN B 2 89 ? 117.118 12.266 123.136 1.00 22.54 175 GLN C N 1
ATOM 3806 C CA . GLN B 2 89 ? 116.381 11.880 124.325 1.00 25.15 175 GLN C CA 1
ATOM 3807 C C . GLN B 2 89 ? 115.282 10.972 123.788 1.00 26.53 175 GLN C C 1
ATOM 3808 O O . GLN B 2 89 ? 114.406 11.432 123.067 1.00 26.18 175 GLN C O 1
ATOM 3814 N N . GLU B 2 90 ? 115.347 9.678 124.086 1.00 22.55 176 GLU C N 1
ATOM 3815 C CA . GLU B 2 90 ? 114.510 8.712 123.367 1.00 28.16 176 GLU C CA 1
ATOM 3816 C C . GLU B 2 90 ? 113.114 8.558 123.975 1.00 26.80 176 GLU C C 1
ATOM 3817 O O . GLU B 2 90 ? 112.945 8.643 125.199 1.00 26.22 176 GLU C O 1
ATOM 3834 N N . HIS B 2 92 ? 110.739 6.386 124.840 1.00 30.27 178 HIS C N 1
ATOM 3835 C CA . HIS B 2 92 ? 110.300 5.607 125.988 1.00 51.52 178 HIS C CA 1
ATOM 3836 C C . HIS B 2 92 ? 111.372 5.533 127.075 1.00 51.45 178 HIS C C 1
ATOM 3837 O O . HIS B 2 92 ? 111.637 4.474 127.640 1.00 49.78 178 HIS C O 1
ATOM 3844 N N . TYR B 2 93 ? 111.976 6.679 127.373 1.00 33.49 179 TYR C N 1
ATOM 3845 C CA . TYR B 2 93 ? 112.976 6.757 128.431 1.00 23.80 179 TYR C CA 1
ATOM 3846 C C . TYR B 2 93 ? 112.698 7.968 129.319 1.00 27.65 179 TYR C C 1
ATOM 3847 O O . TYR B 2 93 ? 112.169 8.979 128.855 1.00 29.87 179 TYR C O 1
ATOM 3856 N N . GLU B 2 94 ? 113.019 7.860 130.604 1.00 23.99 180 GLU C N 1
ATOM 3857 C CA . GLU B 2 94 ? 112.852 8.994 131.516 1.00 21.13 180 GLU C CA 1
ATOM 3858 C C . GLU B 2 94 ? 113.733 10.153 131.061 1.00 21.95 180 GLU C C 1
ATOM 3859 O O . GLU B 2 94 ? 114.829 9.923 130.554 1.00 19.56 180 GLU C O 1
ATOM 3865 N N . TYR B 2 95 ? 113.256 11.390 131.238 1.00 17.92 181 TYR C N 1
ATOM 3866 C CA . TYR B 2 95 ? 114.073 12.547 130.894 1.00 17.81 181 TYR C CA 1
ATOM 3867 C C . TYR B 2 95 ? 115.414 12.480 131.627 1.00 16.99 181 TYR C C 1
ATOM 3868 O O . TYR B 2 95 ? 115.452 12.164 132.819 1.00 16.81 181 TYR C O 1
ATOM 3877 N N . PHE B 2 96 ? 116.495 12.807 130.913 1.00 17.96 182 PHE C N 1
ATOM 3878 C CA . PHE B 2 96 ? 117.850 12.818 131.484 1.00 16.94 182 PHE C CA 1
ATOM 3879 C C . PHE B 2 96 ? 118.425 14.237 131.442 1.00 16.49 182 PHE C C 1
ATOM 3880 O O . PHE B 2 96 ? 118.777 14.728 130.365 1.00 18.88 182 PHE C O 1
ATOM 3888 N N . PRO B 2 97 ? 118.479 14.916 132.604 1.00 20.06 183 PRO C N 1
ATOM 3889 C CA . PRO B 2 97 ? 119.056 16.276 132.652 1.00 22.21 183 PRO C CA 1
ATOM 3890 C C . PRO B 2 97 ? 120.561 16.235 132.382 1.00 22.55 183 PRO C C 1
ATOM 3891 O O . PRO B 2 97 ? 121.311 15.748 133.231 1.00 19.26 183 PRO C O 1
ATOM 3895 N N . ILE B 2 98 ? 120.988 16.749 131.233 1.00 19.74 184 ILE C N 1
ATOM 3896 C CA . ILE B 2 98 ? 122.362 16.562 130.770 1.00 19.09 184 ILE C CA 1
ATOM 3897 C C . ILE B 2 98 ? 123.355 17.310 131.684 1.00 27.72 184 ILE C C 1
ATOM 3898 O O . ILE B 2 98 ? 124.538 16.946 131.780 1.00 19.68 184 ILE C O 1
ATOM 3903 N N . GLY B 2 99 ? 122.866 18.342 132.372 1.00 25.20 185 GLY C N 1
ATOM 3904 C CA . GLY B 2 99 ? 123.721 19.151 133.236 1.00 23.63 185 GLY C CA 1
ATOM 3905 C C . GLY B 2 99 ? 124.443 18.355 134.314 1.00 22.80 185 GLY C C 1
ATOM 3906 O O . GLY B 2 99 ? 125.498 18.770 134.813 1.00 19.13 185 GLY C O 1
ATOM 3907 N N . GLN B 2 100 ? 123.873 17.210 134.689 1.00 20.43 186 GLN C N 1
ATOM 3908 C CA . GLN B 2 100 ? 124.446 16.378 135.742 1.00 19.38 186 GLN C CA 1
ATOM 3909 C C . GLN B 2 100 ? 125.802 15.793 135.337 1.00 17.91 186 GLN C C 1
ATOM 3910 O O . GLN B 2 100 ? 126.568 15.350 136.178 1.00 17.72 186 GLN C O 1
ATOM 3916 N N . LEU B 2 101 ? 126.074 15.788 134.038 1.00 17.86 187 LEU C N 1
ATOM 3917 C CA . LEU B 2 101 ? 127.317 15.242 133.525 1.00 17.27 187 LEU C CA 1
ATOM 3918 C C . LEU B 2 101 ? 128.383 16.300 133.263 1.00 24.29 187 LEU C C 1
ATOM 3919 O O . LEU B 2 101 ? 129.547 15.960 133.089 1.00 23.83 187 LEU C O 1
ATOM 3924 N N . LEU B 2 102 ? 127.982 17.570 133.221 1.00 19.45 188 LEU C N 1
ATOM 3925 C CA . LEU B 2 102 ? 128.878 18.629 132.779 1.00 21.66 188 LEU C CA 1
ATOM 3926 C C . LEU B 2 102 ? 129.724 19.124 133.943 1.00 22.87 188 LEU C C 1
ATOM 3927 O O . LEU B 2 102 ? 129.256 19.892 134.769 1.00 23.01 188 LEU C O 1
ATOM 3932 N N . ILE B 2 103 ? 130.962 18.649 134.018 1.00 19.88 189 ILE C N 1
ATOM 3933 C CA . ILE B 2 103 ? 131.840 19.015 135.120 1.00 20.66 189 ILE C CA 1
ATOM 3934 C C . ILE B 2 103 ? 132.133 20.507 135.076 1.00 28.69 189 ILE C C 1
ATOM 3935 O O . ILE B 2 103 ? 132.557 21.033 134.053 1.00 29.90 189 ILE C O 1
ATOM 3940 N N . PRO B 2 104 ? 131.881 21.190 136.194 1.00 29.73 190 PRO C N 1
ATOM 3941 C CA . PRO B 2 104 ? 132.080 22.639 136.291 1.00 43.50 190 PRO C CA 1
ATOM 3942 C C . PRO B 2 104 ? 133.565 23.009 136.284 1.00 48.56 190 PRO C C 1
ATOM 3943 O O . PRO B 2 104 ? 134.393 22.181 136.665 1.00 39.95 190 PRO C O 1
ATOM 3947 N N . ASN B 2 105 ? 133.886 24.219 135.831 1.00 70.58 191 ASN C N 1
ATOM 3948 C CA . ASN B 2 105 ? 135.268 24.691 135.767 1.00 85.97 191 ASN C CA 1
ATOM 3949 C C . ASN B 2 105 ? 136.104 23.810 134.839 1.00 94.54 191 ASN C C 1
ATOM 3950 O O . ASN B 2 105 ? 136.663 24.288 133.848 1.00 97.03 191 ASN C O 1
#

Nearest PDB structures (foldseek):
  5czo-assembly2_B  TM=9.798E-01  e=1.406E-53  Saccharomyces cerevisiae S288C
  3sv0-assembly1_A  TM=9.816E-01  e=2.653E-37  Oryza sativa Japonica Group
  6ru7-assembly2_B  TM=9.572E-01  e=5.397E-35  Homo sapiens
  8vxd-assembly2_B  TM=9.558E-01  e=3.934E-34  Homo sapiens
  3uys-assembly6_C-3  TM=9.523E-01  e=1.677E-33  Homo sapiens

B-factor: mean 37.57, std 19.6, range [12.26, 124.23]